Protein AF-0000000085280096 (afdb_homodimer)

Organism: Cherax quadricarinatus (NCBI:txid27406)

Nearest PDB structures (foldseek):
  4mnd-assembly1_A-2  TM=5.059E-01  e=1.266E-01  Archaeoglobus fulgidus
  4q7c-assembly1_A  TM=4.352E-01  e=1.714E+00  Archaeoglobus fulgidus DSM 4304
  4mnd-assembly1_A-2  TM=5.022E-01  e=2.198E-01  Archaeoglobus fulgidus

Solvent-accessible surface area (backbone atoms only — not comparable to full-atom values): 24871 Å² total; per-residue (Å²): 134,80,78,77,72,75,78,78,68,81,74,89,78,59,72,53,78,59,67,79,63,88,81,47,90,66,69,57,46,69,67,58,69,66,32,67,33,40,46,43,49,53,49,27,52,50,31,42,55,51,15,63,69,36,34,90,81,32,57,70,58,17,54,52,34,39,48,49,25,57,52,43,54,59,47,24,54,49,43,14,61,75,68,69,59,73,41,54,48,50,56,52,50,49,53,51,51,51,52,48,53,51,31,43,46,31,17,63,75,36,36,74,37,37,57,59,38,48,50,53,51,49,27,45,40,41,42,56,45,54,30,87,53,28,67,56,50,55,40,63,47,73,72,100,40,73,64,32,49,53,43,35,59,27,50,37,77,79,28,71,41,74,59,18,46,38,25,49,44,9,61,63,42,32,58,54,52,50,49,34,57,76,69,41,36,50,67,71,77,40,54,86,53,63,80,62,53,57,63,48,49,51,50,57,21,46,51,15,30,51,52,42,47,51,45,37,52,48,45,40,49,53,44,50,45,52,30,28,35,49,36,73,74,102,132,80,78,75,73,76,78,77,68,82,70,88,77,59,74,52,78,58,66,79,61,86,79,48,91,68,73,56,45,69,66,60,68,66,31,66,34,38,47,44,48,52,49,27,51,51,31,43,54,52,14,64,69,37,33,88,81,33,58,70,58,18,53,52,35,39,50,50,24,56,53,43,54,57,48,22,54,49,43,14,61,77,69,70,58,74,42,52,48,52,56,54,51,49,51,50,52,50,52,47,54,51,31,44,47,31,16,63,75,36,34,72,39,37,58,59,37,47,50,52,51,51,28,45,40,40,40,55,47,54,30,88,52,29,67,57,51,55,41,61,48,72,73,99,42,71,63,33,48,52,42,34,60,28,50,37,75,81,27,72,41,73,59,18,45,38,24,50,43,9,62,64,42,32,57,54,51,51,50,34,57,74,68,42,36,50,67,72,77,39,54,86,53,63,80,63,53,58,63,49,49,51,51,57,20,45,50,15,29,51,52,42,48,52,48,38,53,49,45,39,49,52,42,50,43,52,28,30,36,48,37,72,75,102

Foldseek 3Di:
DPPPPPDPDPDPPAPQPPDDPPPDPDDDDCVLCVQPLNVLLVVLVVLLVVLVVCCVPDVPVSLVSNVVSVVSLVVSVVSCVVVVSDDPVSVLSSLVSLLVSLLVLLVVLPVVSNVVSVLSVLLVVLQVNVPPCSLVCLLVPDDPDPLSVLSCVCCPPNNPDPLSVQLVCLSSVQSSLSSCVVVVVCVVPVVVDDPVCSVVSNVSSVVSPVSNSSSSVSSNVSSVVVVVVVVVVD/DPPPPPDPDPDPPAPQPPDDPPPDPDDDDCVLCVQPLNVLLVVLVVLLVVLVVCCVPDVPVSLVSNVVSVVSLVVSVVSCVVVVSDDPVSVLSSLVSLLVSLCVLLVVLPVVSNVVSVLSVLLVVLQVNVPPCSLVCLLVPDDPDPLSVLSCVCCPPNNPDPLSVLLVCLSSVQSSLSSCVVVVVCVVPVVVDDPVCSVVSNVSSVVSPVSNSSSSVSSNVSSVVVVVVVVVVD

Radius of gyration: 23.53 Å; Cα contacts (8 Å, |Δi|>4): 525; chains: 2; bounding box: 58×75×67 Å

Sequence (468 aa):
MASSEPRRRLDDNQPCVTSKRIGGENKPDYRVLLYIPNIIGYIRLLFLLVAFCILPTSPASFVVFYSISIMLDGVDGYAARKLHQCSLFGSWFDVVLDNLSRGLLWTLIHPMMYLVSAIEWTAFVCNHTLGTKWQD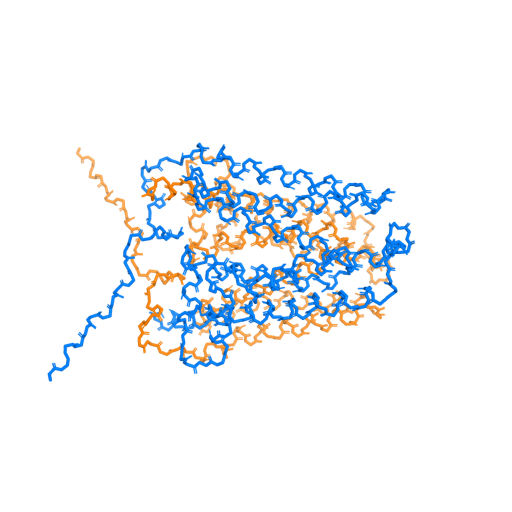SLAGHGEKGIMSSIVSCTLAKNFRNPWGVWVIAGLHGLPVWIIGYQYNLFGSHLWFLPKFVQPLGLVILGMGRLLCFLIEIWSIWIHISVLLVNTSMSMASSEPRRRLDDNQPCVTSKRIGGENKPDYRVLLYIPNIIGYIRLLFLLVAFCILPTSPASFVVFYSISIMLDGVDGYAARKLHQCSLFGSWFDVVLDNLSRGLLWTLIHPMMYLVSAIEWTAFVCNHTLGTKWQDSLAGHGEKGIMSSIVSCTLAKNFRNPWGVWVIAGLHGLPVWIIGYQYNLFGSHLWFLPKFVQPLGLVILGMGRLLCFLIEIWSIWIHISVLLVNTSMS

InterPro domains:
  IPR000462 CDP-alcohol phosphatidyltransferase [PF01066] (35-126)
  IPR043130 CDP-alcohol phosphatidyltransferase, transmembrane domain [G3DSA:1.20.120.1760] (32-233)
  IPR048254 CDP-alcohol phosphatidyltransferase, conserved site [PS00379] (76-98)

pLDDT: mean 84.22, std 18.83, range [25.36, 98.31]

Secondary structure (DSSP, 8-state):
-----------TTS--SSSS-SSSSPPP-GGGGGSHHHHHHHHHHHHHHHHHHHTTT-HHHHHHHHHHHHHHHHHHHHHHHHTT---HHHHHHHHHHHHHHHHHHHHHH-GGGHHHHHHHHHHHHHHHHHGGGHHHHHHHSSSS-HHHHHHHHHHGGGG-SHHHHHHHHHHHHHHHHHHHHHTTHHHHT-TTS-TTHHHHHHHHHHHHHHHHHHHHHHHHHHHHHHHHHHHHT-/-----------TTS--SSSS-SSSSPPP-GGGGGSHHHHHHHHHHHHHHHHHHHTTT-HHHHHHHHHHHHHHHHHHHHHHHHTT---HHHHHHHHHHHHHHHHHHHHHH-GGGHHHHHHHHHHHHHHHHHGGGHHHHHHHSSSS-HHHHHHHHHHGGGG-SHHHHHHHHHHHHHHHHHHHHHTTHHHHT-TTS-TTHHHHHHHHHHHHHHHHHHHHHHHHHHHHHHHHHHHHH-

Structure (mmCIF, N/CA/C/O backbone):
data_AF-0000000085280096-model_v1
#
loop_
_entity.id
_entity.type
_entity.pdbx_description
1 polymer 'CDP-diacylglycerol--inositol 3-phosphatidyltransferase'
#
loop_
_atom_site.group_PDB
_atom_site.id
_atom_site.type_symbol
_atom_site.label_atom_id
_atom_site.label_alt_id
_atom_site.label_comp_id
_atom_site.label_asym_id
_atom_site.label_entity_id
_atom_site.label_seq_id
_atom_site.pdbx_PDB_ins_code
_atom_site.Cartn_x
_atom_site.Cartn_y
_atom_site.Cartn_z
_atom_site.occupancy
_atom_site.B_iso_or_equiv
_atom_site.auth_seq_id
_atom_site.auth_comp_id
_atom_site.auth_asym_id
_atom_site.auth_atom_id
_atom_site.pdbx_PDB_model_num
ATOM 1 N N . MET A 1 1 ? -15.836 49.406 -8.859 1 25.36 1 MET A N 1
ATOM 2 C CA . MET A 1 1 ? -15.273 49.219 -7.527 1 25.36 1 MET A CA 1
ATOM 3 C C . MET A 1 1 ? -15.562 47.781 -7.039 1 25.36 1 MET A C 1
ATOM 5 O O . MET A 1 1 ? -16.562 47.562 -6.375 1 25.36 1 MET A O 1
ATOM 9 N N . ALA A 1 2 ? -15.398 46.781 -7.812 1 32.5 2 ALA A N 1
ATOM 10 C CA . ALA A 1 2 ? -15.805 45.375 -7.59 1 32.5 2 ALA A CA 1
ATOM 11 C C . ALA A 1 2 ? -15.125 44.812 -6.348 1 32.5 2 ALA A C 1
ATOM 13 O O . ALA A 1 2 ? -13.906 44.906 -6.203 1 32.5 2 ALA A O 1
ATOM 14 N N . SER A 1 3 ? -15.82 44.844 -5.152 1 28.45 3 SER A N 1
ATOM 15 C CA . SER A 1 3 ? -15.398 44.344 -3.848 1 28.45 3 SER A CA 1
ATOM 16 C C . SER A 1 3 ? -14.766 42.969 -3.961 1 28.45 3 SER A C 1
ATOM 18 O O . SER A 1 3 ? -15.367 42.031 -4.516 1 28.45 3 SER A O 1
ATOM 20 N N . SER A 1 4 ? -13.5 42.844 -4.168 1 29.75 4 SER A N 1
ATOM 21 C CA . SER A 1 4 ? -12.664 41.656 -4.168 1 29.75 4 SER A CA 1
ATOM 22 C C . SER A 1 4 ? -12.969 40.75 -2.973 1 29.75 4 SER A C 1
ATOM 24 O O . SER A 1 4 ? -12.75 41.156 -1.825 1 29.75 4 SER A O 1
ATOM 26 N N . GLU A 1 5 ? -14.117 40.031 -2.955 1 30.69 5 GLU A N 1
ATOM 27 C CA . GLU A 1 5 ? -14.484 39.125 -1.865 1 30.69 5 GLU A CA 1
ATOM 28 C C . GLU A 1 5 ? -13.273 38.344 -1.354 1 30.69 5 GLU A C 1
ATOM 30 O O . GLU A 1 5 ? -12.484 37.844 -2.145 1 30.69 5 GLU A O 1
ATOM 35 N N . PRO A 1 6 ? -12.82 38.562 -0.096 1 32.84 6 PRO A N 1
ATOM 36 C CA . PRO A 1 6 ? -11.664 37.906 0.534 1 32.84 6 PRO A CA 1
ATOM 37 C C . PRO A 1 6 ? -11.656 36.406 0.343 1 32.84 6 PRO A C 1
ATOM 39 O O . PRO A 1 6 ? -12.719 35.75 0.302 1 32.84 6 PRO A O 1
ATOM 42 N N . ARG A 1 7 ? -10.781 35.844 -0.407 1 33.81 7 ARG A N 1
ATOM 43 C CA . ARG A 1 7 ? -10.531 34.406 -0.562 1 33.81 7 ARG A CA 1
ATOM 44 C C . ARG A 1 7 ? -10.625 33.688 0.78 1 33.81 7 ARG A C 1
ATOM 46 O O . ARG A 1 7 ? -9.953 34.062 1.743 1 33.81 7 ARG A O 1
ATOM 53 N N . ARG A 1 8 ? -11.742 33.062 1.085 1 33.12 8 ARG A N 1
ATOM 54 C CA . ARG A 1 8 ? -12.016 32.281 2.273 1 33.12 8 ARG A CA 1
ATOM 55 C C . ARG A 1 8 ? -10.797 31.438 2.654 1 33.12 8 ARG A C 1
ATOM 57 O O . ARG A 1 8 ? -10.336 30.609 1.861 1 33.12 8 ARG A O 1
ATOM 64 N N . ARG A 1 9 ? -9.922 31.844 3.594 1 32.34 9 ARG A N 1
ATOM 65 C CA . ARG A 1 9 ? -8.93 31.047 4.32 1 32.34 9 ARG A CA 1
ATOM 66 C C . ARG A 1 9 ? -9.492 29.672 4.684 1 32.34 9 ARG A C 1
ATOM 68 O O . ARG A 1 9 ? -10.656 29.562 5.078 1 32.34 9 ARG A O 1
ATOM 75 N N . LEU A 1 10 ? -9.227 28.703 3.98 1 33.34 10 LEU A N 1
ATOM 76 C CA . LEU A 1 10 ? -9.523 27.359 4.457 1 33.34 10 LEU A CA 1
ATOM 77 C C . LEU A 1 10 ? -9.602 27.328 5.98 1 33.34 10 LEU A C 1
ATOM 79 O O . LEU A 1 10 ? -8.656 27.75 6.66 1 33.34 10 LEU A O 1
ATOM 83 N N . ASP A 1 11 ? -10.766 27.391 6.609 1 30.97 11 ASP A N 1
ATOM 84 C CA . ASP A 1 11 ? -11.188 27.469 8.008 1 30.97 11 ASP A CA 1
ATOM 85 C C . ASP A 1 11 ? -10.344 26.547 8.883 1 30.97 11 ASP A C 1
ATOM 87 O O . ASP A 1 11 ? -10.062 25.406 8.516 1 30.97 11 ASP A O 1
ATOM 91 N N . ASP A 1 12 ? -9.516 27 9.867 1 35.69 12 ASP A N 1
ATOM 92 C CA . ASP A 1 12 ? -8.75 26.562 11.031 1 35.69 12 ASP A CA 1
ATOM 93 C C . ASP A 1 12 ? -9.414 25.359 11.711 1 35.69 12 ASP A C 1
ATOM 95 O O . ASP A 1 12 ? -8.828 24.734 12.602 1 35.69 12 ASP A O 1
ATOM 99 N N . ASN A 1 13 ? -10.711 25.047 11.648 1 33.81 13 ASN A N 1
ATOM 100 C CA . ASN A 1 13 ? -11.414 24.125 12.539 1 33.81 13 ASN A CA 1
ATOM 101 C C . ASN A 1 13 ? -11.422 22.703 11.977 1 33.81 13 ASN A C 1
ATOM 103 O O . ASN A 1 13 ? -12.227 21.875 12.406 1 33.81 13 ASN A O 1
ATOM 107 N N . GLN A 1 14 ? -11.016 22.453 10.859 1 39.66 14 GLN A N 1
ATOM 108 C CA . GLN A 1 14 ? -11.172 21.078 10.391 1 39.66 14 GLN A CA 1
ATOM 109 C C . GLN A 1 14 ? -10.109 20.156 10.992 1 39.66 14 GLN A C 1
ATOM 111 O O . GLN A 1 14 ? -8.93 20.516 11.023 1 39.66 14 GLN A O 1
ATOM 116 N N . PRO A 1 15 ? -10.508 19.094 11.695 1 39.38 15 PRO A N 1
ATOM 117 C CA . PRO A 1 15 ? -9.516 18.25 12.359 1 39.38 15 PRO A CA 1
ATOM 118 C C . PRO A 1 15 ? -8.414 17.781 11.414 1 39.38 15 PRO A C 1
ATOM 120 O O . PRO A 1 15 ? -8.703 17.297 10.32 1 39.38 15 PRO A O 1
ATOM 123 N N . CYS A 1 16 ? -7.363 18.438 11.305 1 42.97 16 CYS A N 1
ATOM 124 C CA . CYS A 1 16 ? -6.168 18.062 10.562 1 42.97 16 CYS A CA 1
ATOM 125 C C . CYS A 1 16 ? -5.555 16.797 11.133 1 42.97 16 CYS A C 1
ATOM 127 O O . CYS A 1 16 ? -5.492 16.609 12.344 1 42.97 16 CYS A O 1
ATOM 129 N N . VAL A 1 17 ? -5.477 15.773 10.344 1 46.94 17 VAL A N 1
ATOM 130 C CA . VAL A 1 17 ? -4.844 14.531 10.758 1 46.94 17 VAL A CA 1
ATOM 131 C C . VAL A 1 17 ? -3.596 14.836 11.586 1 46.94 17 VAL A C 1
ATOM 133 O O . VAL A 1 17 ? -3.268 14.102 12.523 1 46.94 17 VAL A O 1
ATOM 136 N N . THR A 1 18 ? -2.637 15.758 11.078 1 46.5 18 THR A N 1
ATOM 137 C CA . THR A 1 18 ? -1.318 15.93 11.672 1 46.5 18 THR A CA 1
ATOM 138 C C . THR A 1 18 ? -1.382 16.906 12.844 1 46.5 18 THR A C 1
ATOM 140 O O . THR A 1 18 ? -0.478 16.953 13.68 1 46.5 18 THR A O 1
ATOM 143 N N . SER A 1 19 ? -1.821 18.172 12.625 1 42.44 19 SER A N 1
ATOM 144 C CA . SER A 1 19 ? -1.29 19.344 13.32 1 42.44 19 SER A CA 1
ATOM 145 C C . SER A 1 19 ? -1.42 19.188 14.828 1 42.44 19 SER A C 1
ATOM 147 O O . SER A 1 19 ? -0.526 19.578 15.578 1 42.44 19 SER A O 1
ATOM 149 N N . LYS A 1 20 ? -2.729 19.234 15.312 1 45.91 20 LYS A N 1
ATOM 150 C CA . LYS A 1 20 ? -2.682 19.969 16.578 1 45.91 20 LYS A CA 1
ATOM 151 C C . LYS A 1 20 ? -1.826 19.25 17.609 1 45.91 20 LYS A C 1
ATOM 153 O O . LYS A 1 20 ? -0.885 19.812 18.156 1 45.91 20 LYS A O 1
ATOM 158 N N . ARG A 1 21 ? -2.43 18.578 18.891 1 41.91 21 ARG A N 1
ATOM 159 C CA . ARG A 1 21 ? -1.978 18.406 20.266 1 41.91 21 ARG A CA 1
ATOM 160 C C . ARG A 1 21 ? -1.374 17.016 20.453 1 41.91 21 ARG A C 1
ATOM 162 O O . ARG A 1 21 ? -2.072 16.078 20.859 1 41.91 21 ARG A O 1
ATOM 169 N N . ILE A 1 22 ? -0.538 16.453 19.484 1 44.53 22 ILE A N 1
ATOM 170 C CA . ILE A 1 22 ? 0.076 15.211 19.922 1 44.53 22 ILE A CA 1
ATOM 171 C C . ILE A 1 22 ? 0.291 15.25 21.438 1 44.53 22 ILE A C 1
ATOM 173 O O . ILE A 1 22 ? 0.301 14.211 22.094 1 44.53 22 ILE A O 1
ATOM 177 N N . GLY A 1 23 ? 0.971 16.25 21.875 1 39.88 23 GLY A N 1
ATOM 178 C CA . GLY A 1 23 ? 1.351 16.438 23.266 1 39.88 23 GLY A CA 1
ATOM 179 C C . GLY A 1 23 ? 0.169 16.703 24.188 1 39.88 23 GLY A C 1
ATOM 180 O O . GLY A 1 23 ? 0.337 16.891 25.391 1 39.88 23 GLY A O 1
ATOM 181 N N . GLY A 1 24 ? -0.857 17.375 23.625 1 42.97 24 GLY A N 1
ATOM 182 C CA . GLY A 1 24 ? -1.725 17.859 24.688 1 42.97 24 GLY A CA 1
ATOM 183 C C . GLY A 1 24 ? -2.465 16.75 25.406 1 42.97 24 GLY A C 1
ATOM 184 O O . GLY A 1 24 ? -2.469 15.609 24.953 1 42.97 24 GLY A O 1
ATOM 185 N N . GLU A 1 25 ? -2.852 16.953 26.641 1 55.41 25 GLU A N 1
ATOM 186 C CA . GLU A 1 25 ? -3.453 16.312 27.797 1 55.41 25 GLU A CA 1
ATOM 187 C C . GLU A 1 25 ? -4.699 15.523 27.406 1 55.41 25 GLU A C 1
ATOM 189 O O . GLU A 1 25 ? -5.398 14.992 28.266 1 55.41 25 GLU A O 1
ATOM 194 N N . ASN A 1 26 ? -5.098 15.422 25.969 1 68.5 26 ASN A N 1
ATOM 195 C CA . ASN A 1 26 ? -6.387 14.742 25.906 1 68.5 26 ASN A CA 1
ATOM 196 C C . ASN A 1 26 ? -6.223 13.25 25.656 1 68.5 26 ASN A C 1
ATOM 198 O O . ASN A 1 26 ? -5.414 12.836 24.828 1 68.5 26 ASN A O 1
ATOM 202 N N . LYS A 1 27 ? -6.703 12.383 26.438 1 82.88 27 LYS A N 1
ATOM 203 C CA . LYS A 1 27 ? -6.703 10.922 26.375 1 82.88 27 LYS A CA 1
ATOM 204 C C . LYS A 1 27 ? -7.512 10.422 25.172 1 82.88 27 LYS A C 1
ATOM 206 O O . LYS A 1 27 ? -8.555 10.992 24.844 1 82.88 27 LYS A O 1
ATOM 211 N N . PRO A 1 28 ? -6.945 9.469 24.484 1 88.5 28 PRO A N 1
ATOM 212 C CA . PRO A 1 28 ? -7.691 8.883 23.375 1 88.5 28 PRO A CA 1
ATOM 213 C C . PRO A 1 28 ? -9.062 8.344 23.797 1 88.5 28 PRO A C 1
ATOM 215 O O . PRO A 1 28 ? -9.188 7.766 24.875 1 88.5 28 PRO A O 1
ATOM 218 N N . ASP A 1 29 ? -10.039 8.672 23.031 1 91.38 29 ASP A N 1
ATOM 219 C CA . ASP A 1 29 ? -11.375 8.133 23.266 1 91.38 29 ASP A CA 1
ATOM 220 C C . ASP A 1 29 ? -11.516 6.73 22.672 1 91.38 29 ASP A C 1
ATOM 222 O O . ASP A 1 29 ? -11.938 6.57 21.531 1 91.38 29 ASP A O 1
ATOM 226 N N . TYR A 1 30 ? -11.297 5.746 23.484 1 92.12 30 TYR A N 1
ATOM 227 C CA . TYR A 1 30 ? -11.273 4.359 23.031 1 92.12 30 TYR A CA 1
ATOM 228 C C . TYR A 1 30 ? -12.688 3.873 22.703 1 92.12 30 TYR A C 1
ATOM 230 O O . TYR A 1 30 ? -12.859 2.834 22.062 1 92.12 30 TYR A O 1
ATOM 238 N N . ARG A 1 31 ? -13.734 4.648 23.109 1 93.31 31 ARG A N 1
ATOM 239 C CA . ARG A 1 31 ? -15.109 4.297 22.781 1 93.31 31 ARG A CA 1
ATOM 240 C C . ARG A 1 31 ? -15.344 4.328 21.266 1 93.31 31 ARG A C 1
ATOM 242 O O . ARG A 1 31 ? -16.219 3.631 20.766 1 93.31 31 ARG A O 1
ATOM 249 N N . VAL A 1 32 ? -14.523 5.039 20.547 1 94.38 32 VAL A N 1
ATOM 250 C CA . VAL A 1 32 ? -14.648 5.176 19.094 1 94.38 32 VAL A CA 1
ATOM 251 C C . VAL A 1 32 ? -14.383 3.832 18.422 1 94.38 32 VAL A C 1
ATOM 253 O O . VAL A 1 32 ? -14.984 3.52 17.391 1 94.38 32 VAL A O 1
ATOM 256 N N . LEU A 1 33 ? -13.5 3.027 19.047 1 95.44 33 LEU A N 1
ATOM 257 C CA . LEU A 1 33 ? -13.141 1.734 18.469 1 95.44 33 LEU A CA 1
ATOM 258 C C . LEU A 1 33 ? -14.336 0.787 18.484 1 95.44 33 LEU A C 1
ATOM 260 O O . LEU A 1 33 ? -14.367 -0.193 17.734 1 95.44 33 LEU A O 1
ATOM 264 N N . LEU A 1 34 ? -15.336 1.199 19.328 1 95.88 34 LEU A N 1
ATOM 265 C CA . LEU A 1 34 ? -16.484 0.316 19.484 1 95.88 34 LEU A CA 1
ATOM 266 C C . LEU A 1 34 ? -17.719 0.919 18.812 1 95.88 34 LEU A C 1
ATOM 268 O O . LEU A 1 34 ? -18.828 0.412 18.984 1 95.88 34 LEU A O 1
ATOM 272 N N . TYR A 1 35 ? -17.5 1.979 18.062 1 95.5 35 TYR A N 1
ATOM 273 C CA . TYR A 1 35 ? -18.594 2.498 17.25 1 95.5 35 TYR A CA 1
ATOM 274 C C . TYR A 1 35 ? -19.156 1.417 16.328 1 95.5 35 TYR A C 1
ATOM 276 O O . TYR A 1 35 ? -18.422 0.547 15.867 1 95.5 35 TYR A O 1
ATOM 284 N N . ILE A 1 36 ? -20.406 1.503 16.078 1 96.06 36 ILE A N 1
ATOM 285 C CA . ILE A 1 36 ? -21.094 0.503 15.266 1 96.06 36 ILE A CA 1
ATOM 286 C C . ILE A 1 36 ? -20.422 0.383 13.898 1 96.06 36 ILE A C 1
ATOM 288 O O . ILE A 1 36 ? -20.125 -0.723 13.445 1 96.06 36 ILE A O 1
ATOM 292 N N . PRO A 1 37 ? -20.172 1.46 13.219 1 96.31 37 PRO A N 1
ATOM 293 C CA . PRO A 1 37 ? -19.5 1.336 11.922 1 96.31 37 PRO A CA 1
ATOM 294 C C . PRO A 1 37 ? -18.156 0.609 12.023 1 96.31 37 PRO A C 1
ATOM 296 O O . PRO A 1 37 ? -17.781 -0.136 11.117 1 96.31 37 PRO A O 1
ATOM 299 N N . ASN A 1 38 ? -17.422 0.812 13.102 1 97.38 38 ASN A N 1
ATOM 300 C CA . ASN A 1 38 ? -16.125 0.138 13.281 1 97.38 38 ASN A CA 1
ATOM 301 C C . ASN A 1 38 ? -16.312 -1.354 13.539 1 97.38 38 ASN A C 1
ATOM 303 O O . ASN A 1 38 ? -15.516 -2.172 13.078 1 97.38 38 ASN A O 1
ATOM 307 N N . ILE A 1 39 ? -17.328 -1.665 14.273 1 97.56 39 ILE A N 1
ATOM 308 C CA . ILE A 1 39 ? -17.641 -3.07 14.5 1 97.56 39 ILE A CA 1
ATOM 309 C C . ILE A 1 39 ? -17.969 -3.748 13.172 1 97.56 39 ILE A C 1
ATOM 311 O O . ILE A 1 39 ? -17.531 -4.875 12.922 1 97.56 39 ILE A O 1
ATOM 315 N N . ILE A 1 40 ? -18.703 -3.086 12.344 1 97.75 40 ILE A N 1
ATOM 316 C CA . ILE A 1 40 ? -18.984 -3.615 11.016 1 97.75 40 ILE A CA 1
ATOM 317 C C . ILE A 1 40 ? -17.688 -3.818 10.242 1 97.75 40 ILE A C 1
ATOM 319 O O . ILE A 1 40 ? -17.531 -4.812 9.523 1 97.75 40 ILE A O 1
ATOM 323 N N . GLY A 1 41 ? -16.75 -2.918 10.438 1 97.44 41 GLY A N 1
ATOM 324 C CA . GLY A 1 41 ? -15.43 -3.078 9.828 1 97.44 41 GLY A CA 1
ATOM 325 C C . GLY A 1 41 ? -14.711 -4.328 10.289 1 97.44 41 GLY A C 1
ATOM 326 O O . GLY A 1 41 ? -14.094 -5.031 9.484 1 97.44 41 GLY A O 1
ATOM 327 N N . TYR A 1 42 ? -14.836 -4.562 11.602 1 97.94 42 TYR A N 1
ATOM 328 C CA . TYR A 1 42 ? -14.219 -5.773 12.133 1 97.94 42 TYR A CA 1
ATOM 329 C C . TYR A 1 42 ? -14.875 -7.02 11.547 1 97.94 42 TYR A C 1
ATOM 331 O O . TYR A 1 42 ? -14.188 -8.008 11.258 1 97.94 42 TYR A O 1
ATOM 339 N N . ILE A 1 43 ? -16.109 -6.965 11.344 1 97.88 43 ILE A N 1
ATOM 340 C CA . ILE A 1 43 ? -16.828 -8.078 10.758 1 97.88 43 ILE A CA 1
ATOM 341 C C . ILE A 1 43 ? -16.406 -8.266 9.305 1 97.88 43 ILE A C 1
ATOM 343 O O . ILE A 1 43 ? -16.25 -9.398 8.836 1 97.88 43 ILE A O 1
ATOM 347 N N . ARG A 1 44 ? -16.203 -7.141 8.602 1 97.75 44 ARG A N 1
ATOM 348 C CA . ARG A 1 44 ? -15.703 -7.203 7.234 1 97.75 44 ARG A CA 1
ATOM 349 C C . ARG A 1 44 ? -14.375 -7.945 7.18 1 97.75 44 ARG A C 1
ATOM 351 O O . ARG A 1 44 ? -14.156 -8.773 6.293 1 97.75 44 ARG A O 1
ATOM 358 N N . LEU A 1 45 ? -13.539 -7.641 8.102 1 97.06 45 LEU A N 1
ATOM 359 C CA . LEU A 1 45 ? -12.234 -8.289 8.164 1 97.06 45 LEU A CA 1
ATOM 360 C C . LEU A 1 45 ? -12.391 -9.789 8.398 1 97.06 45 LEU A C 1
ATOM 362 O O . LEU A 1 45 ? -11.672 -10.594 7.801 1 97.06 45 LEU A O 1
ATOM 366 N N . LEU A 1 46 ? -13.305 -10.156 9.25 1 97.31 46 LEU A N 1
ATOM 367 C CA . LEU A 1 46 ? -13.562 -11.562 9.531 1 97.31 46 LEU A CA 1
ATOM 368 C C . LEU A 1 46 ? -14.039 -12.289 8.273 1 97.31 46 LEU A C 1
ATOM 370 O O . LEU A 1 46 ? -13.57 -13.383 7.969 1 97.31 46 LEU A O 1
ATOM 374 N N . PHE A 1 47 ? -14.953 -11.672 7.566 1 97.38 47 PHE A N 1
ATOM 375 C CA . PHE A 1 47 ? -15.445 -12.266 6.332 1 97.38 47 PHE A CA 1
ATOM 376 C C . PHE A 1 47 ? -14.328 -12.414 5.312 1 97.38 47 PHE A C 1
ATOM 378 O O . PHE A 1 47 ? -14.281 -13.398 4.57 1 97.38 47 PHE A O 1
ATOM 385 N N . LEU A 1 48 ? -13.492 -11.43 5.266 1 96.06 48 LEU A N 1
ATOM 386 C CA . LEU A 1 48 ? -12.344 -11.484 4.367 1 96.06 48 LEU A CA 1
ATOM 387 C C . LEU A 1 48 ? -11.445 -12.672 4.699 1 96.06 48 LEU A C 1
ATOM 389 O O . LEU A 1 48 ? -11.055 -13.422 3.807 1 96.06 48 LEU A O 1
ATOM 393 N N . LEU A 1 49 ? -11.133 -12.844 5.996 1 95.44 49 LEU A N 1
ATOM 394 C CA . LEU A 1 49 ? -10.297 -13.953 6.441 1 95.44 49 LEU A CA 1
ATOM 395 C C . LEU A 1 49 ? -10.93 -15.289 6.09 1 95.44 49 LEU A C 1
ATOM 397 O O . LEU A 1 49 ? -10.266 -16.188 5.562 1 95.44 49 LEU A O 1
ATOM 401 N N . VAL A 1 50 ? -12.195 -15.414 6.312 1 96.25 50 VAL A N 1
ATOM 402 C CA . VAL A 1 50 ? -12.922 -16.641 6.008 1 96.25 50 VAL A CA 1
ATOM 403 C C . VAL A 1 50 ? -12.898 -16.906 4.504 1 96.25 50 VAL A C 1
ATOM 405 O O . VAL A 1 50 ? -12.664 -18.031 4.07 1 96.25 50 VAL A O 1
ATOM 408 N N . ALA A 1 51 ? -13.156 -15.859 3.746 1 96.38 51 ALA A N 1
ATOM 409 C CA . ALA A 1 51 ? -13.172 -15.992 2.293 1 96.38 51 ALA A CA 1
ATOM 410 C C . ALA A 1 51 ? -11.859 -16.578 1.783 1 96.38 51 ALA A C 1
ATOM 412 O O . ALA A 1 51 ? -11.859 -17.578 1.044 1 96.38 51 ALA A O 1
ATOM 413 N N . PHE A 1 52 ? -10.789 -16.125 2.207 1 94.56 52 PHE A N 1
ATOM 414 C CA . PHE A 1 52 ? -9.492 -16.562 1.687 1 94.56 52 PHE A CA 1
ATOM 415 C C . PHE A 1 52 ? -9.125 -17.938 2.217 1 94.56 52 PHE A C 1
ATOM 417 O O . PHE A 1 52 ? -8.43 -18.703 1.545 1 94.56 52 PHE A O 1
ATOM 424 N N . CYS A 1 53 ? -9.602 -18.312 3.422 1 94 53 CYS A N 1
ATOM 425 C CA . CYS A 1 53 ? -9.375 -19.656 3.961 1 94 53 CYS A CA 1
ATOM 426 C C . CYS A 1 53 ? -10.148 -20.703 3.17 1 94 53 CYS A C 1
ATOM 428 O O . CYS A 1 53 ? -9.688 -21.828 3.016 1 94 53 CYS A O 1
ATOM 430 N N . ILE A 1 54 ? -11.258 -20.359 2.627 1 95.25 54 ILE A N 1
ATOM 431 C CA . ILE A 1 54 ? -12.148 -21.312 1.989 1 95.25 54 ILE A CA 1
ATOM 432 C C . ILE A 1 54 ? -11.852 -21.391 0.494 1 95.25 54 ILE A C 1
ATOM 434 O O . ILE A 1 54 ? -12.281 -22.312 -0.19 1 95.25 54 ILE A O 1
ATOM 438 N N . LEU A 1 55 ? -11.102 -20.484 -0.002 1 91.94 55 LEU A N 1
ATOM 439 C CA . LEU A 1 55 ? -10.844 -20.344 -1.431 1 91.94 55 LEU A CA 1
ATOM 440 C C . LEU A 1 55 ? -10.344 -21.672 -2.02 1 91.94 55 LEU A C 1
ATOM 442 O O . LEU A 1 55 ? -10.867 -22.125 -3.037 1 91.94 55 LEU A O 1
ATOM 446 N N . PRO A 1 56 ? -9.336 -22.391 -1.334 1 90.69 56 PRO A N 1
ATOM 447 C CA . PRO A 1 56 ? -8.836 -23.625 -1.92 1 90.69 56 PRO A CA 1
ATOM 448 C C . PRO A 1 56 ? -9.906 -24.703 -2.029 1 90.69 56 PRO A C 1
ATOM 450 O O . PRO A 1 56 ? -9.836 -25.578 -2.908 1 90.69 56 PRO A O 1
ATOM 453 N N . THR A 1 57 ? -10.953 -24.656 -1.254 1 93.38 57 THR A N 1
ATOM 454 C CA . THR A 1 57 ? -11.969 -25.703 -1.22 1 93.38 57 THR A CA 1
ATOM 455 C C . THR A 1 57 ? -13.164 -25.328 -2.09 1 93.38 57 THR A C 1
ATOM 457 O O . THR A 1 57 ? -13.727 -26.188 -2.781 1 93.38 57 THR A O 1
ATOM 460 N N . SER A 1 58 ? -13.5 -24.078 -2.043 1 95.12 58 SER A N 1
ATOM 461 C CA . SER A 1 58 ? -14.695 -23.656 -2.762 1 95.12 58 SER A CA 1
ATOM 462 C C . SER A 1 58 ? -14.57 -22.219 -3.25 1 95.12 58 SER A C 1
ATOM 464 O O . SER A 1 58 ? -14.977 -21.281 -2.559 1 95.12 58 SER A O 1
ATOM 466 N N . PRO A 1 59 ? -14.203 -22.094 -4.492 1 93.88 59 PRO A N 1
ATOM 467 C CA . PRO A 1 59 ? -14.094 -20.734 -5.051 1 93.88 59 PRO A CA 1
ATOM 468 C C . PRO A 1 59 ? -15.43 -20 -5.062 1 93.88 59 PRO A C 1
ATOM 470 O O . PRO A 1 59 ? -15.469 -18.766 -4.906 1 93.88 59 PRO A O 1
ATOM 473 N N . ALA A 1 60 ? -16.516 -20.719 -5.262 1 94.19 60 ALA A N 1
ATOM 474 C CA . ALA A 1 60 ? -17.844 -20.094 -5.254 1 94.19 60 ALA A CA 1
ATOM 475 C C . ALA A 1 60 ? -18.156 -19.484 -3.891 1 94.19 60 ALA A C 1
ATOM 477 O O . ALA A 1 60 ? -18.641 -18.359 -3.807 1 94.19 60 ALA A O 1
ATOM 478 N N . SER A 1 61 ? -17.891 -20.234 -2.861 1 95.5 61 SER A N 1
ATOM 479 C CA . SER A 1 61 ? -18.094 -19.734 -1.511 1 95.5 61 SER A CA 1
ATOM 480 C C . SER A 1 61 ? -17.203 -18.531 -1.218 1 95.5 61 SER A C 1
ATOM 482 O O . SER A 1 61 ? -17.594 -17.609 -0.5 1 95.5 61 SER A O 1
ATOM 484 N N . PHE A 1 62 ? -15.969 -18.531 -1.752 1 96.56 62 PHE A N 1
ATOM 485 C CA . PHE A 1 62 ? -15.055 -17.406 -1.618 1 96.56 62 PHE A CA 1
ATOM 486 C C . PHE A 1 62 ? -15.695 -16.125 -2.135 1 96.56 62 PHE A C 1
ATOM 488 O O . PHE A 1 62 ? -15.688 -15.094 -1.452 1 96.56 62 PHE A O 1
ATOM 495 N N . VAL A 1 63 ? -16.266 -16.219 -3.334 1 95 63 VAL A N 1
ATOM 496 C CA . VAL A 1 63 ? -16.844 -15.039 -3.963 1 95 63 VAL A CA 1
ATOM 497 C C . VAL A 1 63 ? -18.016 -14.516 -3.113 1 95 63 VAL A C 1
ATOM 499 O O . VAL A 1 63 ? -18.188 -13.305 -2.965 1 95 63 VAL A O 1
ATOM 502 N N . VAL A 1 64 ? -18.75 -15.391 -2.539 1 95.06 64 VAL A N 1
ATOM 503 C CA . VAL A 1 64 ? -19.891 -15.016 -1.719 1 95.06 64 VAL A CA 1
ATOM 504 C C . VAL A 1 64 ? -19.422 -14.273 -0.472 1 95.06 64 VAL A C 1
ATOM 506 O O . VAL A 1 64 ? -19.859 -13.156 -0.201 1 95.06 64 VAL A O 1
ATOM 509 N N . PHE A 1 65 ? -18.5 -14.875 0.272 1 96.62 65 PHE A N 1
ATOM 510 C CA . PHE A 1 65 ? -18.016 -14.266 1.503 1 96.62 65 PHE A CA 1
ATOM 511 C C . PHE A 1 65 ? -17.297 -12.945 1.208 1 96.62 65 PHE A C 1
ATOM 513 O O . PHE A 1 65 ? -17.453 -11.977 1.946 1 96.62 65 PHE A O 1
ATOM 520 N N . TYR A 1 66 ? -16.516 -12.93 0.164 1 96.88 66 TYR A N 1
ATOM 521 C CA . TYR A 1 66 ? -15.812 -11.703 -0.218 1 96.88 66 TYR A CA 1
ATOM 522 C C . TYR A 1 66 ? -16.797 -10.609 -0.59 1 96.88 66 TYR A C 1
ATOM 524 O O . TYR A 1 66 ? -16.625 -9.453 -0.199 1 96.88 66 TYR A O 1
ATOM 532 N N . SER A 1 67 ? -17.844 -10.977 -1.337 1 94.88 67 SER A N 1
ATOM 533 C CA . SER A 1 67 ? -18.844 -10 -1.754 1 94.88 67 SER A CA 1
ATOM 534 C C . SER A 1 67 ? -19.594 -9.43 -0.555 1 94.88 67 SER A C 1
ATOM 536 O O . SER A 1 67 ? -19.922 -8.242 -0.521 1 94.88 67 SER A O 1
ATOM 538 N N . ILE A 1 68 ? -19.875 -10.25 0.37 1 96.19 68 ILE A N 1
ATOM 539 C CA . ILE A 1 68 ? -20.516 -9.781 1.593 1 96.19 68 ILE A CA 1
ATOM 540 C C . ILE A 1 68 ? -19.625 -8.758 2.287 1 96.19 68 ILE A C 1
ATOM 542 O O . ILE A 1 68 ? -20.094 -7.715 2.746 1 96.19 68 ILE A O 1
ATOM 546 N N . SER A 1 69 ? -18.359 -9.094 2.363 1 96.06 69 SER A N 1
ATOM 547 C CA . SER A 1 69 ? -17.406 -8.18 2.99 1 96.06 69 SER A CA 1
ATOM 548 C C . SER A 1 69 ? -17.422 -6.812 2.318 1 96.06 69 SER A C 1
ATOM 550 O O . SER A 1 69 ? -17.422 -5.781 2.994 1 96.06 69 SER A O 1
ATOM 552 N N . ILE A 1 70 ? -17.516 -6.766 1.021 1 93.38 70 ILE A N 1
ATOM 553 C CA . ILE A 1 70 ? -17.484 -5.516 0.268 1 93.38 70 ILE A CA 1
ATOM 554 C C . ILE A 1 70 ? -18.797 -4.754 0.487 1 93.38 70 ILE A C 1
ATOM 556 O O . ILE A 1 70 ? -18.797 -3.527 0.593 1 93.38 70 ILE A O 1
ATOM 560 N N . MET A 1 71 ? -19.844 -5.473 0.49 1 93.69 71 MET A N 1
ATOM 561 C CA . MET A 1 71 ? -21.141 -4.848 0.68 1 93.69 71 MET A CA 1
ATOM 562 C C . MET A 1 71 ? -21.25 -4.199 2.057 1 93.69 71 MET A C 1
ATOM 564 O O . MET A 1 71 ? -21.875 -3.152 2.209 1 93.69 71 MET A O 1
ATOM 568 N N . LEU A 1 72 ? -20.641 -4.824 2.996 1 95.75 72 LEU A N 1
ATOM 569 C CA . LEU A 1 72 ? -20.656 -4.297 4.355 1 95.75 72 LEU A CA 1
ATOM 570 C C . LEU A 1 72 ? -19.953 -2.953 4.426 1 95.75 72 LEU A C 1
ATOM 572 O O . LEU A 1 72 ? -20.125 -2.197 5.383 1 95.75 72 LEU A O 1
ATOM 576 N N . ASP A 1 73 ? -19.094 -2.697 3.459 1 93.44 73 ASP A N 1
ATOM 577 C CA . ASP A 1 73 ? -18.453 -1.389 3.359 1 93.44 73 ASP A CA 1
ATOM 578 C C . ASP A 1 73 ? -19.484 -0.281 3.207 1 93.44 73 ASP A C 1
ATOM 580 O O . ASP A 1 73 ? -19.406 0.756 3.867 1 93.44 73 ASP A O 1
ATOM 584 N N . GLY A 1 74 ? -20.484 -0.512 2.348 1 90.81 74 GLY A N 1
ATOM 585 C CA . GLY A 1 74 ? -21.562 0.442 2.191 1 90.81 74 GLY A CA 1
ATOM 586 C C . GLY A 1 74 ? -22.422 0.576 3.434 1 90.81 74 GLY A C 1
ATOM 587 O O . GLY A 1 74 ? -22.859 1.676 3.773 1 90.81 74 GLY A O 1
ATOM 588 N N . VAL A 1 75 ? -22.531 -0.464 4.133 1 94.25 75 VAL A N 1
ATOM 589 C CA . VAL A 1 75 ? -23.375 -0.49 5.324 1 94.25 75 VAL A CA 1
ATOM 590 C C . VAL A 1 75 ? -22.703 0.299 6.445 1 94.25 75 VAL A C 1
ATOM 592 O O . VAL A 1 75 ? -23.359 1.055 7.164 1 94.25 75 VAL A O 1
ATOM 595 N N . ASP A 1 76 ? -21.438 0.092 6.59 1 94.38 76 ASP A N 1
ATOM 596 C CA . ASP A 1 76 ? -20.766 0.798 7.676 1 94.38 76 ASP A CA 1
ATOM 597 C C . ASP A 1 76 ? -20.75 2.305 7.434 1 94.38 76 ASP A C 1
ATOM 599 O O . ASP A 1 76 ? -20.859 3.092 8.375 1 94.38 76 ASP A O 1
ATOM 603 N N . GLY A 1 77 ? -20.609 2.691 6.172 1 91.25 77 GLY A N 1
ATOM 604 C CA . GLY A 1 77 ? -20.75 4.105 5.859 1 91.25 77 GLY A CA 1
ATOM 605 C C . GLY A 1 77 ? -22.125 4.66 6.18 1 91.25 77 GLY A C 1
ATOM 606 O O . GLY A 1 77 ? -22.25 5.75 6.742 1 91.25 77 GLY A O 1
ATOM 607 N N . TYR A 1 78 ? -23.062 3.898 5.805 1 92.5 78 TYR A N 1
ATOM 608 C CA . TYR A 1 78 ? -24.438 4.293 6.09 1 92.5 78 TYR A CA 1
ATOM 609 C C . TYR A 1 78 ? -24.688 4.398 7.594 1 92.5 78 TYR A C 1
ATOM 611 O O . TYR A 1 78 ? -25.281 5.367 8.07 1 92.5 78 TYR A O 1
ATOM 619 N N . ALA A 1 79 ? -24.219 3.43 8.305 1 94.69 79 ALA A N 1
ATOM 620 C CA . ALA A 1 79 ? -24.375 3.404 9.75 1 94.69 79 ALA A CA 1
ATOM 621 C C . ALA A 1 79 ? -23.656 4.586 10.398 1 94.69 79 ALA A C 1
ATOM 623 O O . ALA A 1 79 ? -24.156 5.184 11.352 1 94.69 79 ALA A O 1
ATOM 624 N N . ALA A 1 80 ? -22.5 4.93 9.93 1 93.12 80 ALA A N 1
ATOM 625 C CA . ALA A 1 80 ? -21.734 6.051 10.477 1 93.12 80 ALA A CA 1
ATOM 626 C C . ALA A 1 80 ? -22.516 7.352 10.367 1 93.12 80 ALA A C 1
ATOM 628 O O . ALA A 1 80 ? -22.578 8.133 11.32 1 93.12 80 ALA A O 1
ATOM 629 N N . ARG A 1 81 ? -23.172 7.531 9.289 1 91.38 81 ARG A N 1
ATOM 630 C CA . ARG A 1 81 ? -23.922 8.758 9.039 1 91.38 81 ARG A CA 1
ATOM 631 C C . ARG A 1 81 ? -25.234 8.758 9.82 1 91.38 81 ARG A C 1
ATOM 633 O O . ARG A 1 81 ? -25.594 9.75 10.453 1 91.38 81 ARG A O 1
ATOM 640 N N . LYS A 1 82 ? -25.922 7.723 9.812 1 94.75 82 LYS A N 1
ATOM 641 C CA . LYS A 1 82 ? -27.219 7.621 10.461 1 94.75 82 LYS A CA 1
ATOM 642 C C . LYS A 1 82 ? -27.094 7.762 11.977 1 94.75 82 LYS A C 1
ATOM 644 O O . LYS A 1 82 ? -27.953 8.375 12.617 1 94.75 82 LYS A O 1
ATOM 649 N N . LEU A 1 83 ? -26.031 7.184 12.508 1 95.69 83 LEU A N 1
ATOM 650 C CA . LEU A 1 83 ? -25.875 7.164 13.961 1 95.69 83 LEU A CA 1
ATOM 651 C C . LEU A 1 83 ? -24.984 8.312 14.422 1 95.69 83 LEU A C 1
ATOM 653 O O . LEU A 1 83 ? -24.625 8.383 15.594 1 95.69 83 LEU A O 1
ATOM 657 N N . HIS A 1 84 ? -24.516 9.164 13.477 1 93.38 84 HIS A N 1
ATOM 658 C CA . HIS A 1 84 ? -23.641 10.281 13.766 1 93.38 84 HIS A CA 1
ATOM 659 C C . HIS A 1 84 ? -22.359 9.812 14.445 1 93.38 84 HIS A C 1
ATOM 661 O O . HIS A 1 84 ? -21.938 10.391 15.453 1 93.38 84 HIS A O 1
ATOM 667 N N . GLN A 1 85 ? -21.891 8.75 14 1 93.94 85 GLN A N 1
ATOM 668 C CA . GLN A 1 85 ? -20.656 8.156 14.523 1 93.94 85 GLN A CA 1
ATOM 669 C C . GLN A 1 85 ? -19.531 8.234 13.508 1 93.94 85 GLN A C 1
ATOM 671 O O . GLN A 1 85 ? -18.781 7.273 13.32 1 93.94 85 GLN A O 1
ATOM 676 N N . CYS A 1 86 ? -19.469 9.32 12.805 1 89.88 86 CYS A N 1
ATOM 677 C CA . CYS A 1 86 ? -18.359 9.547 11.898 1 89.88 86 CYS A CA 1
ATOM 678 C C . CYS A 1 86 ? -17.078 9.883 12.664 1 89.88 86 CYS A C 1
ATOM 680 O O . CYS A 1 86 ? -17.109 10.672 13.609 1 89.88 86 CYS A O 1
ATOM 682 N N . SER A 1 87 ? -15.984 9.18 12.336 1 90.19 87 SER A N 1
ATOM 683 C CA . SER A 1 87 ? -14.719 9.391 13.031 1 90.19 87 SER A CA 1
ATOM 684 C C . SER A 1 87 ? -13.539 9.32 12.062 1 90.19 87 SER A C 1
ATOM 686 O O . SER A 1 87 ? -13.656 8.75 10.977 1 90.19 87 SER A O 1
ATOM 688 N N . LEU A 1 88 ? -12.469 9.883 12.484 1 90.12 88 LEU A N 1
ATOM 689 C CA . LEU A 1 88 ? -11.242 9.828 11.695 1 90.12 88 LEU A CA 1
ATOM 690 C C . LEU A 1 88 ? -10.688 8.414 11.648 1 90.12 88 LEU A C 1
ATOM 692 O O . LEU A 1 88 ? -10.203 7.965 10.602 1 90.12 88 LEU A O 1
ATOM 696 N N . PHE A 1 89 ? -10.773 7.746 12.758 1 93.44 89 PHE A N 1
ATOM 697 C CA . PHE A 1 89 ? -10.312 6.363 12.789 1 93.44 89 PHE A CA 1
ATOM 698 C C . PHE A 1 89 ? -11.094 5.508 11.805 1 93.44 89 PHE A C 1
ATOM 700 O O . PHE A 1 89 ? -10.508 4.73 11.047 1 93.44 89 PHE A O 1
ATOM 707 N N . GLY A 1 90 ? -12.367 5.641 11.859 1 93.75 90 GLY A N 1
ATOM 708 C CA . GLY A 1 90 ? -13.211 4.844 10.992 1 93.75 90 GLY A CA 1
ATOM 709 C C . GLY A 1 90 ? -12.914 5.051 9.516 1 93.75 90 GLY A C 1
ATOM 710 O O . GLY A 1 90 ? -12.891 4.094 8.742 1 93.75 90 GLY A O 1
ATOM 711 N N . SER A 1 91 ? -12.727 6.289 9.117 1 92 91 SER A N 1
ATOM 712 C CA . SER A 1 91 ? -12.414 6.602 7.727 1 92 91 SER A CA 1
ATOM 713 C C . SER A 1 91 ? -11.078 6.004 7.312 1 92 91 SER A C 1
ATOM 715 O O . SER A 1 91 ? -10.953 5.438 6.223 1 92 91 SER A O 1
ATOM 717 N N . TRP A 1 92 ? -10.125 6.172 8.164 1 93.69 92 TRP A N 1
ATOM 718 C CA . TRP A 1 92 ? -8.805 5.605 7.918 1 93.69 92 TRP A CA 1
ATOM 719 C C . TRP A 1 92 ? -8.867 4.086 7.836 1 93.69 92 TRP A C 1
ATOM 721 O O . TRP A 1 92 ? -8.312 3.48 6.914 1 93.69 92 TRP A O 1
ATOM 731 N N . PHE A 1 93 ? -9.531 3.482 8.797 1 96.38 93 PHE A N 1
ATOM 732 C CA . PHE A 1 93 ? -9.664 2.033 8.898 1 96.38 93 PHE A CA 1
ATOM 733 C C . PHE A 1 93 ? -10.375 1.464 7.684 1 96.38 93 PHE A C 1
ATOM 735 O O . PHE A 1 93 ? -10 0.405 7.176 1 96.38 93 PHE A O 1
ATOM 742 N N . ASP A 1 94 ? -11.344 2.209 7.234 1 94.81 94 ASP A N 1
ATOM 743 C CA . ASP A 1 94 ? -12.117 1.796 6.07 1 94.81 94 ASP A CA 1
ATOM 744 C C . ASP A 1 94 ? -11.227 1.669 4.836 1 94.81 94 ASP A C 1
ATOM 746 O O . ASP A 1 94 ? -11.281 0.664 4.125 1 94.81 94 ASP A O 1
ATOM 750 N N . VAL A 1 95 ? -10.414 2.609 4.617 1 95.25 95 VAL A N 1
ATOM 751 C CA . VAL A 1 95 ? -9.555 2.621 3.438 1 95.25 95 VAL A CA 1
ATOM 752 C C . VAL A 1 95 ? -8.5 1.525 3.555 1 95.25 95 VAL A C 1
ATOM 754 O O . VAL A 1 95 ? -8.18 0.851 2.572 1 95.25 95 VAL A O 1
ATOM 757 N N . VAL A 1 96 ? -7.953 1.294 4.727 1 97.25 96 VAL A N 1
ATOM 758 C CA . VAL A 1 96 ? -6.965 0.244 4.953 1 97.25 96 VAL A CA 1
ATOM 759 C C . VAL A 1 96 ? -7.574 -1.117 4.625 1 97.25 96 VAL A C 1
ATOM 761 O O . VAL A 1 96 ? -6.957 -1.931 3.934 1 97.25 96 VAL A O 1
ATOM 764 N N . LEU A 1 97 ? -8.781 -1.335 5.102 1 97.12 97 LEU A N 1
ATOM 765 C CA . LEU A 1 97 ? -9.461 -2.607 4.871 1 97.12 97 LEU A CA 1
ATOM 766 C C . LEU A 1 97 ? -9.727 -2.818 3.383 1 97.12 97 LEU A C 1
ATOM 768 O O . LEU A 1 97 ? -9.562 -3.928 2.869 1 97.12 97 LEU A O 1
ATOM 772 N N . ASP A 1 98 ? -10.133 -1.754 2.74 1 96.75 98 ASP A N 1
ATOM 773 C CA . ASP A 1 98 ? -10.406 -1.839 1.311 1 96.75 98 ASP A CA 1
ATOM 774 C C . ASP A 1 98 ? -9.148 -2.197 0.528 1 96.75 98 ASP A C 1
ATOM 776 O O . ASP A 1 98 ? -9.172 -3.084 -0.328 1 96.75 98 ASP A O 1
ATOM 780 N N . ASN A 1 99 ? -8.062 -1.514 0.832 1 97.81 99 ASN A N 1
ATOM 781 C CA . ASN A 1 99 ? -6.805 -1.788 0.141 1 97.81 99 ASN A CA 1
ATOM 782 C C . ASN A 1 99 ? -6.27 -3.176 0.481 1 97.81 99 ASN A C 1
ATOM 784 O O . ASN A 1 99 ? -5.652 -3.83 -0.36 1 97.81 99 ASN A O 1
ATOM 788 N N . LEU A 1 100 ? -6.469 -3.57 1.727 1 97.56 100 LEU A N 1
ATOM 789 C CA . LEU A 1 100 ? -6.059 -4.91 2.133 1 97.56 100 LEU A CA 1
ATOM 790 C C . LEU A 1 100 ? -6.812 -5.973 1.342 1 97.56 100 LEU A C 1
ATOM 792 O O . LEU A 1 100 ? -6.199 -6.887 0.783 1 97.56 100 LEU A O 1
ATOM 796 N N . SER A 1 101 ? -8.109 -5.84 1.287 1 96.75 101 SER A N 1
ATOM 797 C CA . SER A 1 101 ? -8.945 -6.84 0.629 1 96.75 101 SER A CA 1
ATOM 798 C C . SER A 1 101 ? -8.688 -6.871 -0.873 1 96.75 101 SER A C 1
ATOM 800 O O . SER A 1 101 ? -8.438 -7.938 -1.442 1 96.75 101 SER A O 1
ATOM 802 N N . ARG A 1 102 ? -8.68 -5.73 -1.521 1 96.94 102 ARG A N 1
ATOM 803 C CA . ARG A 1 102 ? -8.5 -5.672 -2.969 1 96.94 102 ARG A CA 1
ATOM 804 C C . ARG A 1 102 ? -7.086 -6.07 -3.361 1 96.94 102 ARG A C 1
ATOM 806 O O . ARG A 1 102 ? -6.879 -6.73 -4.383 1 96.94 102 ARG A O 1
ATOM 813 N N . GLY A 1 103 ? -6.141 -5.668 -2.57 1 97.75 103 GLY A N 1
ATOM 814 C CA . GLY A 1 103 ? -4.77 -6.074 -2.85 1 97.75 103 GLY A CA 1
ATOM 815 C C . GLY A 1 103 ? -4.57 -7.578 -2.812 1 97.75 103 GLY A C 1
ATOM 816 O O . GLY A 1 103 ? -3.869 -8.133 -3.658 1 97.75 103 GLY A O 1
ATOM 817 N N . LEU A 1 104 ? -5.145 -8.227 -1.837 1 96.94 104 LEU A N 1
ATOM 818 C CA . LEU A 1 104 ? -5.07 -9.68 -1.759 1 96.94 104 LEU A CA 1
ATOM 819 C C . LEU A 1 104 ? -5.695 -10.32 -2.992 1 96.94 104 LEU A C 1
ATOM 821 O O . LEU A 1 104 ? -5.168 -11.305 -3.518 1 96.94 104 LEU A O 1
ATOM 825 N N . LEU A 1 105 ? -6.77 -9.719 -3.439 1 95.94 105 LEU A N 1
ATOM 826 C CA . LEU A 1 105 ? -7.426 -10.242 -4.633 1 95.94 105 LEU A CA 1
ATOM 827 C C . LEU A 1 105 ? -6.531 -10.094 -5.855 1 95.94 105 LEU A C 1
ATOM 829 O O . LEU A 1 105 ? -6.352 -11.039 -6.621 1 95.94 105 LEU A O 1
ATOM 833 N N . TRP A 1 106 ? -5.98 -8.906 -6.027 1 97.56 106 TRP A N 1
ATOM 834 C CA . TRP A 1 106 ? -5.121 -8.633 -7.176 1 97.56 106 TRP A CA 1
ATOM 835 C C . TRP A 1 106 ? -3.934 -9.586 -7.207 1 97.56 106 TRP A C 1
ATOM 837 O O . TRP A 1 106 ? -3.607 -10.148 -8.258 1 97.56 106 TRP A O 1
ATOM 847 N N . THR A 1 107 ? -3.314 -9.82 -6.066 1 97.06 107 THR A N 1
ATOM 848 C CA . THR A 1 107 ? -2.107 -10.633 -6.035 1 97.06 107 THR A CA 1
ATOM 849 C C . THR A 1 107 ? -2.453 -12.117 -6.18 1 97.06 107 THR A C 1
ATOM 851 O O . THR A 1 107 ? -1.613 -12.922 -6.594 1 97.06 107 THR A O 1
ATOM 854 N N . LEU A 1 108 ? -3.689 -12.469 -5.793 1 94.81 108 LEU A N 1
ATOM 855 C CA . LEU A 1 108 ? -4.168 -13.828 -6.047 1 94.81 108 LEU A CA 1
ATOM 856 C C . LEU A 1 108 ? -4.309 -14.086 -7.543 1 94.81 108 LEU A C 1
ATOM 858 O O . LEU A 1 108 ? -4.059 -15.195 -8.016 1 94.81 108 LEU A O 1
ATOM 862 N N . ILE A 1 109 ? -4.781 -13.078 -8.281 1 95.69 109 ILE A N 1
ATOM 863 C CA . ILE A 1 109 ? -4.938 -13.188 -9.727 1 95.69 109 ILE A CA 1
ATOM 864 C C . ILE A 1 109 ? -3.57 -13.375 -10.375 1 95.69 109 ILE A C 1
ATOM 866 O O . ILE A 1 109 ? -3.377 -14.297 -11.18 1 95.69 109 ILE A O 1
ATOM 870 N N . HIS A 1 110 ? -2.656 -12.562 -10.102 1 95.81 110 HIS A N 1
ATOM 871 C CA . HIS A 1 110 ? -1.283 -12.602 -10.594 1 95.81 110 HIS A CA 1
ATOM 872 C C . HIS A 1 110 ? -0.366 -11.734 -9.742 1 95.81 110 HIS A C 1
ATOM 874 O O . HIS A 1 110 ? -0.739 -10.625 -9.352 1 95.81 110 HIS A O 1
ATOM 880 N N . PRO A 1 111 ? 0.818 -12.164 -9.438 1 94.69 111 PRO A N 1
ATOM 881 C CA . PRO A 1 111 ? 1.715 -11.398 -8.57 1 94.69 111 PRO A CA 1
ATOM 882 C C . PRO A 1 111 ? 1.997 -10 -9.102 1 94.69 111 PRO A C 1
ATOM 884 O O . PRO A 1 111 ? 2.154 -9.055 -8.32 1 94.69 111 PRO A O 1
ATOM 887 N N . MET A 1 112 ? 1.981 -9.797 -10.383 1 94.25 112 MET A N 1
ATOM 888 C CA . MET A 1 112 ? 2.303 -8.508 -10.977 1 94.25 112 MET A CA 1
ATOM 889 C C . MET A 1 112 ? 1.169 -7.508 -10.758 1 94.25 112 MET A C 1
ATOM 891 O O . MET A 1 112 ? 1.358 -6.301 -10.914 1 94.25 112 MET A O 1
ATOM 895 N N . MET A 1 113 ? 0.017 -8.055 -10.438 1 96.94 113 MET A N 1
ATOM 896 C CA . MET A 1 113 ? -1.115 -7.16 -10.203 1 96.94 113 MET A CA 1
ATOM 897 C C . MET A 1 113 ? -0.956 -6.41 -8.883 1 96.94 113 MET A C 1
ATOM 899 O O . MET A 1 113 ? -1.731 -5.504 -8.578 1 96.94 113 MET A O 1
ATOM 903 N N . TYR A 1 114 ? 0.13 -6.742 -8.203 1 97.81 114 TYR A N 1
ATOM 904 C CA . TYR A 1 114 ? 0.524 -5.934 -7.059 1 97.81 114 TYR A CA 1
ATOM 905 C C . TYR A 1 114 ? 0.714 -4.473 -7.461 1 97.81 114 TYR A C 1
ATOM 907 O O . TYR A 1 114 ? 0.516 -3.568 -6.648 1 97.81 114 TYR A O 1
ATOM 915 N N . LEU A 1 115 ? 1.019 -4.246 -8.703 1 97.31 115 LEU A N 1
ATOM 916 C CA . LEU A 1 115 ? 1.244 -2.891 -9.188 1 97.31 115 LEU A CA 1
ATOM 917 C C . LEU A 1 115 ? -0.017 -2.045 -9.047 1 97.31 115 LEU A C 1
ATOM 919 O O . LEU A 1 115 ? 0.06 -0.855 -8.734 1 97.31 115 LEU A O 1
ATOM 923 N N . VAL A 1 116 ? -1.153 -2.662 -9.258 1 97.56 116 VAL A N 1
ATOM 924 C CA . VAL A 1 116 ? -2.424 -1.965 -9.094 1 97.56 116 VAL A CA 1
ATOM 925 C C . VAL A 1 116 ? -2.609 -1.575 -7.629 1 97.56 116 VAL A C 1
ATOM 927 O O . VAL A 1 116 ? -2.955 -0.432 -7.324 1 97.56 116 VAL A O 1
ATOM 930 N N . SER A 1 117 ? -2.357 -2.496 -6.773 1 97.88 117 SER A N 1
ATOM 931 C CA . SER A 1 117 ? -2.486 -2.254 -5.34 1 97.88 117 SER A CA 1
ATOM 932 C C . SER A 1 117 ? -1.523 -1.167 -4.875 1 97.88 117 SER A C 1
ATOM 934 O O . SER A 1 117 ? -1.873 -0.342 -4.027 1 97.88 117 SER A O 1
ATOM 936 N N . ALA A 1 118 ? -0.311 -1.157 -5.41 1 98.31 118 ALA A N 1
ATOM 937 C CA . ALA A 1 118 ? 0.683 -0.152 -5.039 1 98.31 118 ALA A CA 1
ATOM 938 C C . ALA A 1 118 ? 0.196 1.253 -5.383 1 98.31 118 ALA A C 1
ATOM 940 O O . ALA A 1 118 ? 0.391 2.191 -4.605 1 98.31 118 ALA A O 1
ATOM 941 N N . ILE A 1 119 ? -0.428 1.348 -6.504 1 98 119 ILE A N 1
ATOM 942 C CA . ILE A 1 119 ? -0.97 2.641 -6.906 1 98 119 ILE A CA 1
ATOM 943 C C . ILE A 1 119 ? -2.08 3.059 -5.945 1 98 119 ILE A C 1
ATOM 945 O O . ILE A 1 119 ? -2.152 4.219 -5.539 1 98 119 ILE A O 1
ATOM 949 N N . GLU A 1 120 ? -2.906 2.137 -5.594 1 97.94 120 GLU A N 1
ATOM 950 C CA . GLU A 1 120 ? -3.996 2.424 -4.668 1 97.94 120 GLU A CA 1
ATOM 951 C C . GLU A 1 120 ? -3.463 2.871 -3.309 1 97.94 120 GLU A C 1
ATOM 953 O O . GLU A 1 120 ? -3.982 3.816 -2.713 1 97.94 120 GLU A O 1
ATOM 958 N N . TRP A 1 121 ? -2.42 2.174 -2.828 1 98.19 121 TRP A N 1
ATOM 959 C CA . TRP A 1 121 ? -1.815 2.543 -1.552 1 98.19 121 TRP A CA 1
ATOM 960 C C . TRP A 1 121 ? -1.166 3.92 -1.636 1 98.19 121 TRP A C 1
ATOM 962 O O . TRP A 1 121 ? -1.253 4.711 -0.694 1 98.19 121 TRP A O 1
ATOM 972 N N . THR A 1 122 ? -0.49 4.18 -2.766 1 97.62 122 THR A N 1
ATOM 973 C CA . THR A 1 122 ? 0.137 5.484 -2.943 1 97.62 122 THR A CA 1
ATOM 974 C C . THR A 1 122 ? -0.912 6.594 -2.934 1 97.62 122 THR A C 1
ATOM 976 O O . THR A 1 122 ? -0.719 7.629 -2.295 1 97.62 122 THR A O 1
ATOM 979 N N . ALA A 1 123 ? -1.998 6.383 -3.609 1 96.06 123 ALA A N 1
ATOM 980 C CA . ALA A 1 123 ? -3.092 7.352 -3.607 1 96.06 123 ALA A CA 1
ATOM 981 C C . ALA A 1 123 ? -3.623 7.578 -2.195 1 96.06 123 ALA A C 1
ATOM 983 O O . ALA A 1 123 ? -3.939 8.711 -1.816 1 96.06 123 ALA A O 1
ATOM 984 N N . PHE A 1 124 ? -3.678 6.508 -1.468 1 96.25 124 PHE A N 1
ATOM 985 C CA . PHE A 1 124 ? -4.145 6.605 -0.089 1 96.25 124 PHE A CA 1
ATOM 986 C C . PHE A 1 124 ? -3.203 7.469 0.742 1 96.25 124 PHE A C 1
ATOM 988 O O . PHE A 1 124 ? -3.652 8.32 1.509 1 96.25 124 PHE A O 1
ATOM 995 N N . VAL A 1 125 ? -1.925 7.246 0.627 1 94.62 125 VAL A N 1
ATOM 996 C CA . VAL A 1 125 ? -0.934 8.055 1.326 1 94.62 125 VAL A CA 1
ATOM 997 C C . VAL A 1 125 ? -1.156 9.531 1.004 1 94.62 125 VAL A C 1
ATOM 999 O O . VAL A 1 125 ? -1.161 10.375 1.903 1 94.62 125 VAL A O 1
ATOM 1002 N N . CYS A 1 126 ? -1.422 9.805 -0.237 1 91.56 126 CYS A N 1
ATOM 1003 C CA . CYS A 1 126 ? -1.568 11.172 -0.713 1 91.56 126 CYS A CA 1
ATOM 1004 C C . CYS A 1 126 ? -2.861 11.797 -0.198 1 91.56 126 CYS A C 1
ATOM 1006 O O . CYS A 1 126 ? -2.855 12.914 0.316 1 91.56 126 CYS A O 1
ATOM 1008 N N . ASN A 1 127 ? -3.914 11.078 -0.256 1 90.06 127 ASN A N 1
ATOM 1009 C CA . ASN A 1 127 ? -5.223 11.594 0.126 1 90.06 127 ASN A CA 1
ATOM 1010 C C . ASN A 1 127 ? -5.348 11.734 1.641 1 90.06 127 ASN A C 1
ATOM 1012 O O . ASN A 1 127 ? -6.055 12.617 2.131 1 90.06 127 ASN A O 1
ATOM 1016 N N . HIS A 1 128 ? -4.688 10.836 2.307 1 89 128 HIS A N 1
ATOM 1017 C CA . HIS A 1 128 ? -4.773 10.852 3.764 1 89 128 HIS A CA 1
ATOM 1018 C C . HIS A 1 128 ? -4.141 12.109 4.34 1 89 128 HIS A C 1
ATOM 1020 O O . HIS A 1 128 ? -4.559 12.602 5.391 1 89 128 HIS A O 1
ATOM 1026 N N . THR A 1 129 ? -3.199 12.688 3.67 1 81 129 THR A N 1
ATOM 1027 C CA . THR A 1 129 ? -2.529 13.898 4.129 1 81 129 THR A CA 1
ATOM 1028 C C . THR A 1 129 ? -3.457 15.109 4.016 1 81 129 THR A C 1
ATOM 1030 O O . THR A 1 129 ? -3.275 16.109 4.723 1 81 129 THR A O 1
ATOM 1033 N N . LEU A 1 130 ? -4.387 14.992 3.09 1 76.12 130 LEU A N 1
ATOM 1034 C CA . LEU A 1 130 ? -5.297 16.109 2.848 1 76.12 130 LEU A CA 1
ATOM 1035 C C . LEU A 1 130 ? -6.398 16.141 3.9 1 76.12 130 LEU A C 1
ATOM 1037 O O . LEU A 1 130 ? -7.078 17.172 4.059 1 76.12 130 LEU A O 1
ATOM 1041 N N . GLY A 1 131 ? -6.508 15.141 4.719 1 68 131 GLY A N 1
ATOM 1042 C CA . GLY A 1 131 ? -7.508 15.109 5.773 1 68 131 GLY A CA 1
ATOM 1043 C C . GLY A 1 131 ? -8.906 14.805 5.262 1 68 131 GLY A C 1
ATOM 1044 O O . GLY A 1 131 ? -9.062 14.078 4.281 1 68 131 GLY A O 1
ATOM 1045 N N . THR A 1 132 ? -9.992 15.297 5.98 1 63.44 132 THR A N 1
ATOM 1046 C CA . THR A 1 132 ? -11.383 14.945 5.715 1 63.44 132 THR A CA 1
ATOM 1047 C C . THR A 1 132 ? -11.883 15.648 4.453 1 63.44 132 THR A C 1
ATOM 1049 O O . THR A 1 132 ? -12.859 15.203 3.844 1 63.44 132 THR A O 1
ATOM 1052 N N . LYS A 1 133 ? -11.188 16.641 4.062 1 65.56 133 LYS A N 1
ATOM 1053 C CA . LYS A 1 133 ? -11.648 17.344 2.869 1 65.56 133 LYS A CA 1
ATOM 1054 C C . LYS A 1 133 ? -10.742 17.047 1.674 1 65.56 133 LYS A C 1
ATOM 1056 O O . LYS A 1 133 ? -10.477 17.938 0.862 1 65.56 133 LYS A O 1
ATOM 1061 N N . TRP A 1 134 ? -10.367 15.867 1.6 1 65.94 134 TRP A N 1
ATOM 1062 C CA . TRP A 1 134 ? -9.445 15.5 0.528 1 65.94 134 TRP A CA 1
ATOM 1063 C C . TRP A 1 134 ? -10.117 15.633 -0.835 1 65.94 134 TRP A C 1
ATOM 1065 O O . TRP A 1 134 ? -9.484 16.047 -1.81 1 65.94 134 TRP A O 1
ATOM 1075 N N . GLN A 1 135 ? -11.43 15.297 -0.919 1 66.88 135 GLN A N 1
ATOM 1076 C CA . GLN A 1 135 ? -12.133 15.344 -2.197 1 66.88 135 GLN A CA 1
ATOM 1077 C C . GLN A 1 135 ? -12.188 16.766 -2.746 1 66.88 135 GLN A C 1
ATOM 1079 O O . GLN A 1 135 ? -11.984 16.984 -3.943 1 66.88 135 GLN A O 1
ATOM 1084 N N . ASP A 1 136 ? -12.391 17.656 -1.824 1 66.38 136 ASP A N 1
ATOM 1085 C CA . ASP A 1 136 ? -12.492 19.062 -2.221 1 66.38 136 ASP A CA 1
ATOM 1086 C C . ASP A 1 136 ? -11.133 19.594 -2.684 1 66.38 136 ASP A C 1
ATOM 1088 O O . ASP A 1 136 ? -11.062 20.375 -3.631 1 66.38 136 ASP A O 1
ATOM 1092 N N . SER A 1 137 ? -10.141 19.109 -2.057 1 66.25 137 SER A N 1
ATOM 1093 C CA . SER A 1 137 ? -8.797 19.547 -2.418 1 66.25 137 SER A CA 1
ATOM 1094 C C . SER A 1 137 ? -8.406 19.031 -3.799 1 66.25 137 SER A C 1
ATOM 1096 O O . SER A 1 137 ? -7.742 19.75 -4.562 1 66.25 137 SER A O 1
ATOM 1098 N N . LEU A 1 138 ? -8.844 17.875 -4.109 1 68.69 138 LEU A N 1
ATOM 1099 C CA . LEU A 1 138 ? -8.523 17.297 -5.41 1 68.69 138 LEU A CA 1
ATOM 1100 C C . LEU A 1 138 ? -9.328 17.969 -6.52 1 68.69 138 LEU A C 1
ATOM 1102 O O . LEU A 1 138 ? -8.805 18.219 -7.605 1 68.69 138 LEU A O 1
ATOM 1106 N N . ALA A 1 139 ? -10.602 18.188 -6.137 1 65.31 139 ALA A N 1
ATOM 1107 C CA . ALA A 1 139 ? -11.5 18.781 -7.121 1 65.31 139 ALA A CA 1
ATOM 1108 C C . ALA A 1 139 ? -11.156 20.25 -7.359 1 65.31 139 ALA A C 1
ATOM 1110 O O . ALA A 1 139 ? -11.359 20.766 -8.461 1 65.31 139 ALA A O 1
ATOM 1111 N N . GLY A 1 140 ? -10.641 20.828 -6.332 1 61.41 140 GLY A N 1
ATOM 1112 C CA . GLY A 1 140 ? -10.398 22.266 -6.406 1 61.41 140 GLY A CA 1
ATOM 1113 C C . GLY A 1 140 ? -9 22.609 -6.879 1 61.41 140 GLY A C 1
ATOM 1114 O O . GLY A 1 140 ? -8.68 23.781 -7.074 1 61.41 140 GLY A O 1
ATOM 1115 N N . HIS A 1 141 ? -8.172 21.469 -6.883 1 56.59 141 HIS A N 1
ATOM 1116 C CA . HIS A 1 141 ? -6.777 21.734 -7.227 1 56.59 141 HIS A CA 1
ATOM 1117 C C . HIS A 1 141 ? -6.617 21.969 -8.727 1 56.59 141 HIS A C 1
ATOM 1119 O O . HIS A 1 141 ? -7.098 21.172 -9.539 1 56.59 141 HIS A O 1
ATOM 1125 N N . GLY A 1 142 ? -6.086 23.156 -9.102 1 54.5 142 GLY A N 1
ATOM 1126 C CA . GLY A 1 142 ? -5.531 23.516 -10.398 1 54.5 142 GLY A CA 1
ATOM 1127 C C . GLY A 1 142 ? -6.547 24.172 -11.32 1 54.5 142 GLY A C 1
ATOM 1128 O O . GLY A 1 142 ? -7.742 24.172 -11.023 1 54.5 142 GLY A O 1
ATOM 1129 N N . GLU A 1 143 ? -5.988 24.766 -12.352 1 53.62 143 GLU A N 1
ATOM 1130 C CA . GLU A 1 143 ? -6.602 25.406 -13.508 1 53.62 143 GLU A CA 1
ATOM 1131 C C . GLU A 1 143 ? -7.629 24.484 -14.164 1 53.62 143 GLU A C 1
ATOM 1133 O O . GLU A 1 143 ? -7.562 23.266 -14.016 1 53.62 143 GLU A O 1
ATOM 1138 N N . LYS A 1 144 ? -8.641 25.031 -14.867 1 60.75 144 LYS A N 1
ATOM 1139 C CA . LYS A 1 144 ? -9.773 24.688 -15.727 1 60.75 144 LYS A CA 1
ATOM 1140 C C . LYS A 1 144 ? -9.398 23.594 -16.719 1 60.75 144 LYS A C 1
ATOM 1142 O O . LYS A 1 144 ? -9.156 23.875 -17.906 1 60.75 144 LYS A O 1
ATOM 1147 N N . GLY A 1 145 ? -8.648 22.359 -16.141 1 69.31 145 GLY A N 1
ATOM 1148 C CA . GLY A 1 145 ? -8.391 21.406 -17.203 1 69.31 145 GLY A CA 1
ATOM 1149 C C . GLY A 1 145 ? -9.344 20.234 -17.203 1 69.31 145 GLY A C 1
ATOM 1150 O O . GLY A 1 145 ? -10.227 20.141 -16.344 1 69.31 145 GLY A O 1
ATOM 1151 N N . ILE A 1 146 ? -9.195 19.438 -18.203 1 76.38 146 ILE A N 1
ATOM 1152 C CA . ILE A 1 146 ? -10.078 18.312 -18.484 1 76.38 146 ILE A CA 1
ATOM 1153 C C . ILE A 1 146 ? -10.031 17.328 -17.312 1 76.38 146 ILE A C 1
ATOM 1155 O O . ILE A 1 146 ? -11.07 16.812 -16.875 1 76.38 146 ILE A O 1
ATOM 1159 N N . MET A 1 147 ? -8.922 17.125 -16.734 1 79.62 147 MET A N 1
ATOM 1160 C CA . MET A 1 147 ? -8.789 16.141 -15.656 1 79.62 147 MET A CA 1
ATOM 1161 C C . MET A 1 147 ? -9.477 16.641 -14.391 1 79.62 147 MET A C 1
ATOM 1163 O O . MET A 1 147 ? -10.133 15.859 -13.695 1 79.62 147 MET A O 1
ATOM 1167 N N . SER A 1 148 ? -9.273 17.828 -14.125 1 79 148 SER A N 1
ATOM 1168 C CA . SER A 1 148 ? -9.938 18.406 -12.953 1 79 148 SER A CA 1
ATOM 1169 C C . SER A 1 148 ? -11.453 18.297 -13.07 1 79 148 SER A C 1
ATOM 1171 O O . SER A 1 148 ? -12.133 18.016 -12.078 1 79 148 SER A O 1
ATOM 1173 N N . SER A 1 149 ? -11.914 18.375 -14.25 1 80.12 149 SER A N 1
ATOM 1174 C CA . SER A 1 149 ? -13.359 18.266 -14.469 1 80.12 149 SER A CA 1
ATOM 1175 C C . SER A 1 149 ? -13.836 16.844 -14.273 1 80.12 149 SER A C 1
ATOM 1177 O O . SER A 1 149 ? -14.891 16.609 -13.672 1 80.12 149 SER A O 1
ATOM 1179 N N . ILE A 1 150 ? -13.086 15.961 -14.773 1 84.56 150 ILE A N 1
ATOM 1180 C CA . ILE A 1 150 ? -13.43 14.555 -14.648 1 84.56 150 ILE A CA 1
ATOM 1181 C C . ILE A 1 150 ? -13.453 14.156 -13.172 1 84.56 150 ILE A C 1
ATOM 1183 O O . ILE A 1 150 ? -14.391 13.492 -12.719 1 84.56 150 ILE A O 1
ATOM 1187 N N . VAL A 1 151 ? -12.492 14.586 -12.5 1 85.62 151 VAL A N 1
ATOM 1188 C CA . VAL A 1 151 ? -12.367 14.25 -11.086 1 85.62 151 VAL A CA 1
ATOM 1189 C C . VAL A 1 151 ? -13.516 14.883 -10.305 1 85.62 151 VAL A C 1
ATOM 1191 O O . VAL A 1 151 ? -14.156 14.219 -9.477 1 85.62 151 VAL A O 1
ATOM 1194 N N . SER A 1 152 ? -13.781 16.141 -10.617 1 82.19 152 SER A N 1
ATOM 1195 C CA . SER A 1 152 ? -14.859 16.828 -9.922 1 82.19 152 SER A CA 1
ATOM 1196 C C . SER A 1 152 ? -16.203 16.172 -10.195 1 82.19 152 SER A C 1
ATOM 1198 O O . SER A 1 152 ? -17.016 16.016 -9.281 1 82.19 152 SER A O 1
ATOM 1200 N N . CYS A 1 153 ? -16.328 15.766 -11.406 1 82.81 153 CYS A N 1
ATOM 1201 C CA . CYS A 1 153 ? -17.594 15.133 -11.789 1 82.81 153 CYS A CA 1
ATOM 1202 C C . CYS A 1 153 ? -17.734 13.766 -11.117 1 82.81 153 CYS A C 1
ATOM 1204 O O . CYS A 1 153 ? -18.828 13.398 -10.68 1 82.81 153 CYS A O 1
ATOM 1206 N N . THR A 1 154 ? -16.734 13.086 -11.039 1 83.56 154 THR A N 1
ATOM 1207 C CA . THR A 1 154 ? -16.75 11.742 -10.469 1 83.56 154 THR A CA 1
ATOM 1208 C C . THR A 1 154 ? -16.906 11.797 -8.953 1 83.56 154 THR A C 1
ATOM 1210 O O . THR A 1 154 ? -17.641 10.992 -8.367 1 83.56 154 THR A O 1
ATOM 1213 N N . LEU A 1 155 ? -16.25 12.734 -8.391 1 80.31 155 LEU A N 1
ATOM 1214 C CA . LEU A 1 155 ? -16.234 12.812 -6.938 1 80.31 155 LEU A CA 1
ATOM 1215 C C . LEU A 1 155 ? -17.469 13.555 -6.426 1 80.31 155 LEU A C 1
ATOM 1217 O O . LEU A 1 155 ? -17.75 13.539 -5.227 1 80.31 155 LEU A O 1
ATOM 1221 N N . ALA A 1 156 ? -18.203 14.117 -7.336 1 76.56 156 ALA A N 1
ATOM 1222 C CA . ALA A 1 156 ? -19.391 14.891 -6.949 1 76.56 156 ALA A CA 1
ATOM 1223 C C . ALA A 1 156 ? -20.359 14.039 -6.125 1 76.56 156 ALA A C 1
ATOM 1225 O O . ALA A 1 156 ? -20.5 12.844 -6.371 1 76.56 156 ALA A O 1
ATOM 1226 N N . LYS A 1 157 ? -20.953 14.602 -5.078 1 76.31 157 LYS A N 1
ATOM 1227 C CA . LYS A 1 157 ? -21.922 13.961 -4.195 1 76.31 157 LYS A CA 1
ATOM 1228 C C . LYS A 1 157 ? -21.328 12.727 -3.529 1 76.31 157 LYS A C 1
ATOM 1230 O O . LYS A 1 157 ? -21.984 11.695 -3.416 1 76.31 157 LYS A O 1
ATOM 1235 N N . ASN A 1 158 ? -20.062 12.695 -3.289 1 75.5 158 ASN A N 1
ATOM 1236 C CA . ASN A 1 158 ? -19.375 11.586 -2.643 1 75.5 158 ASN A CA 1
ATOM 1237 C C . ASN A 1 158 ? -19.531 10.289 -3.436 1 75.5 158 ASN A C 1
ATOM 1239 O O . ASN A 1 158 ? -19.875 9.25 -2.873 1 75.5 158 ASN A O 1
ATOM 1243 N N . PHE A 1 159 ? -19.469 10.352 -4.715 1 79.19 159 PHE A N 1
ATOM 1244 C CA . PHE A 1 159 ? -19.453 9.242 -5.664 1 79.19 159 PHE A CA 1
ATOM 1245 C C . PHE A 1 159 ? -20.875 8.766 -5.953 1 79.19 159 PHE A C 1
ATOM 1247 O O . PHE A 1 159 ? -21.062 7.762 -6.645 1 79.19 159 PHE A O 1
ATOM 1254 N N . ARG A 1 160 ? -21.891 9.453 -5.398 1 83.69 160 ARG A N 1
ATOM 1255 C CA . ARG A 1 160 ? -23.266 9.047 -5.637 1 83.69 160 ARG A CA 1
ATOM 1256 C C . ARG A 1 160 ? -23.797 9.648 -6.934 1 83.69 160 ARG A C 1
ATOM 1258 O O . ARG A 1 160 ? -24.781 10.391 -6.918 1 83.69 160 ARG A O 1
ATOM 1265 N N . ASN A 1 161 ? -23.203 9.438 -7.98 1 86.62 161 ASN A N 1
ATOM 1266 C CA . ASN A 1 161 ? -23.531 9.789 -9.359 1 86.62 161 ASN A CA 1
ATOM 1267 C C . ASN A 1 161 ? -23.125 8.68 -10.328 1 86.62 161 ASN A C 1
ATOM 1269 O O . ASN A 1 161 ? -22.484 7.711 -9.938 1 86.62 161 ASN A O 1
ATOM 1273 N N . PRO A 1 162 ? -23.531 8.688 -11.477 1 88.12 162 PRO A N 1
ATOM 1274 C CA . PRO A 1 162 ? -23.281 7.574 -12.398 1 88.12 162 PRO A CA 1
ATOM 1275 C C . PRO A 1 162 ? -21.797 7.309 -12.602 1 88.12 162 PRO A C 1
ATOM 1277 O O . PRO A 1 162 ? -21.375 6.148 -12.656 1 88.12 162 PRO A O 1
ATOM 1280 N N . TRP A 1 163 ? -21 8.305 -12.727 1 89.06 163 TRP A N 1
ATOM 1281 C CA . TRP A 1 163 ? -19.562 8.141 -12.914 1 89.06 163 TRP A CA 1
ATOM 1282 C C . TRP A 1 163 ? -18.922 7.547 -11.664 1 89.06 163 TRP A C 1
ATOM 1284 O O . TRP A 1 163 ? -18.062 6.668 -11.766 1 89.06 163 TRP A O 1
ATOM 1294 N N . GLY A 1 164 ? -19.344 8.047 -10.555 1 91 164 GLY A N 1
ATOM 1295 C CA . GLY A 1 164 ? -18.828 7.535 -9.297 1 91 164 GLY A CA 1
ATOM 1296 C C . GLY A 1 164 ? -19.156 6.07 -9.07 1 91 164 GLY A C 1
ATOM 1297 O O . GLY A 1 164 ? -18.297 5.293 -8.656 1 91 164 GLY A O 1
ATOM 1298 N N . VAL A 1 165 ? -20.359 5.738 -9.344 1 91 165 VAL A N 1
ATOM 1299 C CA . VAL A 1 165 ? -20.797 4.355 -9.188 1 91 165 VAL A CA 1
ATOM 1300 C C . VAL A 1 165 ? -20.016 3.449 -10.125 1 91 165 VAL A C 1
ATOM 1302 O O . VAL A 1 165 ? -19.609 2.344 -9.75 1 91 165 VAL A O 1
ATOM 1305 N N . TRP A 1 166 ? -19.812 3.939 -11.281 1 93.69 166 TRP A N 1
ATOM 1306 C CA . TRP A 1 166 ? -19.047 3.197 -12.273 1 93.69 166 TRP A CA 1
ATOM 1307 C C . TRP A 1 166 ? -17.609 2.965 -11.797 1 93.69 166 TRP A C 1
ATOM 1309 O O . TRP A 1 166 ? -17.078 1.855 -11.914 1 93.69 166 TRP A O 1
ATOM 1319 N N . VAL A 1 167 ? -17.031 3.924 -11.266 1 93.31 167 VAL A N 1
ATOM 1320 C CA . VAL A 1 167 ? -15.664 3.844 -10.75 1 93.31 167 VAL A CA 1
ATOM 1321 C C . VAL A 1 167 ? -15.602 2.848 -9.602 1 93.31 167 VAL A C 1
ATOM 1323 O O . VAL A 1 167 ? -14.703 2.002 -9.547 1 93.31 167 VAL A O 1
ATOM 1326 N N . ILE A 1 168 ? -16.562 2.914 -8.742 1 92.12 168 ILE A N 1
ATOM 1327 C CA . ILE A 1 168 ? -16.578 2.035 -7.578 1 92.12 168 ILE A CA 1
ATOM 1328 C C . ILE A 1 168 ? -16.812 0.594 -8.023 1 92.12 168 ILE A C 1
ATOM 1330 O O . ILE A 1 168 ? -16.203 -0.335 -7.496 1 92.12 168 ILE A O 1
ATOM 1334 N N . ALA A 1 169 ? -17.703 0.463 -8.977 1 93.5 169 ALA A N 1
ATOM 1335 C CA . ALA A 1 169 ? -17.969 -0.864 -9.523 1 93.5 169 ALA A CA 1
ATOM 1336 C C . ALA A 1 169 ? -16.703 -1.456 -10.148 1 93.5 169 ALA A C 1
ATOM 1338 O O . ALA A 1 169 ? -16.406 -2.639 -9.961 1 93.5 169 ALA A O 1
ATOM 1339 N N . GLY A 1 170 ? -16.016 -0.657 -10.922 1 95.56 170 GLY A N 1
ATOM 1340 C CA . GLY A 1 170 ? -14.766 -1.114 -11.508 1 95.56 170 GLY A CA 1
ATOM 1341 C C . GLY A 1 170 ? -13.703 -1.419 -10.477 1 95.56 170 GLY A C 1
ATOM 1342 O O . GLY A 1 170 ? -12.953 -2.393 -10.609 1 95.56 170 GLY A O 1
ATOM 1343 N N . LEU A 1 171 ? -13.656 -0.604 -9.484 1 95.25 171 LEU A N 1
ATOM 1344 C CA . LEU A 1 171 ? -12.664 -0.729 -8.422 1 95.25 171 LEU A CA 1
ATOM 1345 C C . LEU A 1 171 ? -12.852 -2.031 -7.648 1 95.25 171 LEU A C 1
ATOM 1347 O O . LEU A 1 171 ? -11.906 -2.793 -7.465 1 95.25 171 LEU A O 1
ATOM 1351 N N . HIS A 1 172 ? -14.055 -2.361 -7.258 1 94.56 172 HIS A N 1
ATOM 1352 C CA . HIS A 1 172 ? -14.312 -3.521 -6.41 1 94.56 172 HIS A CA 1
ATOM 1353 C C . HIS A 1 172 ? -14.75 -4.723 -7.242 1 94.56 172 HIS A C 1
ATOM 1355 O O . HIS A 1 172 ? -14.477 -5.867 -6.879 1 94.56 172 HIS A O 1
ATOM 1361 N N . GLY A 1 173 ? -15.383 -4.477 -8.328 1 95.38 173 GLY A N 1
ATOM 1362 C CA . GLY A 1 173 ? -16 -5.547 -9.086 1 95.38 173 GLY A CA 1
ATOM 1363 C C . GLY A 1 173 ? -15.055 -6.234 -10.047 1 95.38 173 GLY A C 1
ATOM 1364 O O . GLY A 1 173 ? -15.172 -7.434 -10.297 1 95.38 173 GLY A O 1
ATOM 1365 N N . LEU A 1 174 ? -14.125 -5.508 -10.586 1 96.44 174 LEU A N 1
ATOM 1366 C CA . LEU A 1 174 ? -13.273 -6.055 -11.633 1 96.44 174 LEU A CA 1
ATOM 1367 C C . LEU A 1 174 ? -12.445 -7.227 -11.102 1 96.44 174 LEU A C 1
ATOM 1369 O O . LEU A 1 174 ? -12.438 -8.305 -11.703 1 96.44 174 LEU A O 1
ATOM 1373 N N . PRO A 1 175 ? -11.695 -7.082 -9.992 1 96.19 175 PRO A N 1
ATOM 1374 C CA . PRO A 1 175 ? -10.898 -8.219 -9.523 1 96.19 175 PRO A CA 1
ATOM 1375 C C . PRO A 1 175 ? -11.75 -9.445 -9.211 1 96.19 175 PRO A C 1
ATOM 1377 O O . PRO A 1 175 ? -11.328 -10.578 -9.469 1 96.19 175 PRO A O 1
ATOM 1380 N N . VAL A 1 176 ? -12.922 -9.258 -8.68 1 95.12 176 VAL A N 1
ATOM 1381 C CA . VAL A 1 176 ? -13.82 -10.367 -8.391 1 95.12 176 VAL A CA 1
ATOM 1382 C C . VAL A 1 176 ? -14.258 -11.039 -9.688 1 95.12 176 VAL A C 1
ATOM 1384 O O . VAL A 1 176 ? -14.328 -12.266 -9.766 1 95.12 176 VAL A O 1
ATOM 1387 N N . TRP A 1 177 ? -14.555 -10.172 -10.648 1 95.38 177 TRP A N 1
ATOM 1388 C CA . TRP A 1 177 ? -14.969 -10.664 -11.961 1 95.38 177 TRP A CA 1
ATOM 1389 C C . TRP A 1 177 ? -13.883 -11.523 -12.586 1 95.38 177 TRP A C 1
ATOM 1391 O O . TRP A 1 177 ? -14.164 -12.594 -13.141 1 95.38 177 TRP A O 1
ATOM 1401 N N . ILE A 1 178 ? -12.68 -11.141 -12.484 1 95.94 178 ILE A N 1
ATOM 1402 C CA . ILE A 1 178 ? -11.547 -11.867 -13.055 1 95.94 178 ILE A CA 1
ATOM 1403 C C . ILE A 1 178 ? -11.352 -13.188 -12.32 1 95.94 178 ILE A C 1
ATOM 1405 O O . ILE A 1 178 ? -11.078 -14.219 -12.945 1 95.94 178 ILE A O 1
ATOM 1409 N N . ILE A 1 179 ? -11.508 -13.18 -11.016 1 93.81 179 ILE A N 1
ATOM 1410 C CA . ILE A 1 179 ? -11.398 -14.406 -10.242 1 93.81 179 ILE A CA 1
ATOM 1411 C C . ILE A 1 179 ? -12.492 -15.383 -10.672 1 93.81 179 ILE A C 1
ATOM 1413 O O . ILE A 1 179 ? -12.242 -16.594 -10.797 1 93.81 179 ILE A O 1
ATOM 1417 N N . GLY A 1 180 ? -13.703 -14.875 -10.867 1 92.38 180 GLY A N 1
ATOM 1418 C CA . GLY A 1 180 ? -14.773 -15.719 -11.375 1 92.38 180 GLY A CA 1
ATOM 1419 C C . GLY A 1 180 ? -14.43 -16.391 -12.695 1 92.38 180 GLY A C 1
ATOM 1420 O O . GLY A 1 180 ? -14.758 -17.562 -12.906 1 92.38 180 GLY A O 1
ATOM 1421 N N . TYR A 1 181 ? -13.789 -15.602 -13.469 1 91.62 181 TYR A N 1
ATOM 1422 C CA . TYR A 1 181 ? -13.367 -16.125 -14.758 1 91.62 181 TYR A CA 1
ATOM 1423 C C . TYR A 1 181 ? -12.273 -17.172 -14.578 1 91.62 181 TYR A C 1
ATOM 1425 O O . TYR A 1 181 ? -12.336 -18.25 -15.172 1 91.62 181 TYR A O 1
ATOM 1433 N N . GLN A 1 182 ? -11.297 -16.969 -13.766 1 91.81 182 GLN A N 1
ATOM 1434 C CA . GLN A 1 182 ? -10.141 -17.828 -13.57 1 91.81 182 GLN A CA 1
ATOM 1435 C C . GLN A 1 182 ? -10.547 -19.172 -12.953 1 91.81 182 GLN A C 1
ATOM 1437 O O . GLN A 1 182 ? -9.984 -20.203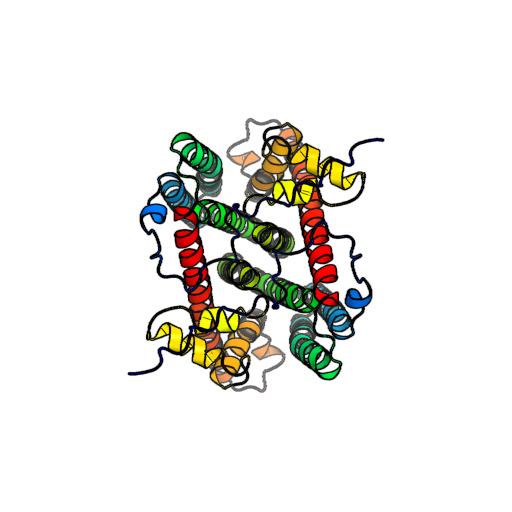 -13.289 1 91.81 182 GLN A O 1
ATOM 1442 N N . TYR A 1 183 ? -11.562 -19.141 -12.117 1 92.25 183 TYR A N 1
ATOM 1443 C CA . TYR A 1 183 ? -11.992 -20.359 -11.453 1 92.25 183 TYR A CA 1
ATOM 1444 C C . TYR A 1 183 ? -13.219 -20.953 -12.133 1 92.25 183 TYR A C 1
ATOM 1446 O O . TYR A 1 183 ? -13.906 -21.797 -11.555 1 92.25 183 TYR A O 1
ATOM 1454 N N . ASN A 1 184 ? -13.648 -20.453 -13.305 1 91.44 184 ASN A N 1
ATOM 1455 C CA . ASN A 1 184 ? -14.734 -20.953 -14.156 1 91.44 184 ASN A CA 1
ATOM 1456 C C . ASN A 1 184 ? -16.062 -20.969 -13.406 1 91.44 184 ASN A C 1
ATOM 1458 O O . ASN A 1 184 ? -16.828 -21.938 -13.5 1 91.44 184 ASN A O 1
ATOM 1462 N N . LEU A 1 185 ? -16.234 -19.969 -12.695 1 91.19 185 LEU A N 1
ATOM 1463 C CA . LEU A 1 185 ? -17.484 -19.875 -11.961 1 91.19 185 LEU A CA 1
ATOM 1464 C C . LEU A 1 185 ? -18.656 -19.594 -12.898 1 91.19 185 LEU A C 1
ATOM 1466 O O . LEU A 1 185 ? -19.781 -19.984 -12.617 1 91.19 185 LEU A O 1
ATOM 1470 N N . PHE A 1 186 ? -18.375 -18.922 -13.969 1 89.06 186 PHE A N 1
ATOM 1471 C CA . PHE A 1 186 ? -19.406 -18.609 -14.953 1 89.06 186 PHE A CA 1
ATOM 1472 C C . PHE A 1 186 ? -19.938 -19.875 -15.602 1 89.06 186 PHE A C 1
ATOM 1474 O O . PHE A 1 186 ? -21.125 -19.969 -15.914 1 89.06 186 PHE A O 1
ATOM 1481 N N . GLY A 1 187 ? -19.109 -20.844 -15.773 1 88.12 187 GLY A N 1
ATOM 1482 C CA . GLY A 1 187 ? -19.531 -22.125 -16.328 1 88.12 187 GLY A CA 1
ATOM 1483 C C . GLY A 1 187 ? -20.156 -23.047 -15.297 1 88.12 187 GLY A C 1
ATOM 1484 O O . GLY A 1 187 ? -21.125 -23.734 -15.586 1 88.12 187 GLY A O 1
ATOM 1485 N N . SER A 1 188 ? -19.672 -22.984 -14.109 1 88.94 188 SER A N 1
ATOM 1486 C CA . SER A 1 188 ? -20.078 -23.953 -13.094 1 88.94 188 SER A CA 1
ATOM 1487 C C . SER A 1 188 ? -21.328 -23.469 -12.359 1 88.94 188 SER A C 1
ATOM 1489 O O . SER A 1 188 ? -22.281 -24.234 -12.188 1 88.94 188 SER A O 1
ATOM 1491 N N . HIS A 1 189 ? -21.359 -22.203 -11.906 1 87.25 189 HIS A N 1
ATOM 1492 C CA . HIS A 1 189 ? -22.422 -21.75 -11.023 1 87.25 189 HIS A CA 1
ATOM 1493 C C . HIS A 1 189 ? -23.312 -20.719 -11.719 1 87.25 189 HIS A C 1
ATOM 1495 O O . HIS A 1 189 ? -24.469 -20.516 -11.336 1 87.25 189 HIS A O 1
ATOM 1501 N N . LEU A 1 190 ? -22.766 -20.078 -12.742 1 87.06 190 LEU A N 1
ATOM 1502 C CA . LEU A 1 190 ? -23.531 -19.047 -13.43 1 87.06 190 LEU A CA 1
ATOM 1503 C C . LEU A 1 190 ? -23.797 -19.422 -14.883 1 87.06 190 LEU A C 1
ATOM 1505 O O . LEU A 1 190 ? -23.781 -18.562 -15.766 1 87.06 190 LEU A O 1
ATOM 1509 N N . TRP A 1 191 ? -24.031 -20.641 -15.07 1 85.31 191 TRP A N 1
ATOM 1510 C CA . TRP A 1 191 ? -24.203 -21.188 -16.406 1 85.31 191 TRP A CA 1
ATOM 1511 C C . TRP A 1 191 ? -25.453 -20.625 -17.078 1 85.31 191 TRP A C 1
ATOM 1513 O O . TRP A 1 191 ? -25.562 -20.625 -18.312 1 85.31 191 TRP A O 1
ATOM 1523 N N . PHE A 1 192 ? -26.281 -20.078 -16.328 1 89.25 192 PHE A N 1
ATOM 1524 C CA . PHE A 1 192 ? -27.547 -19.578 -16.859 1 89.25 192 PHE A CA 1
ATOM 1525 C C . PHE A 1 192 ? -27.359 -18.234 -17.547 1 89.25 192 PHE A C 1
ATOM 1527 O O . PHE A 1 192 ? -28.234 -17.781 -18.281 1 89.25 192 PHE A O 1
ATOM 1534 N N . LEU A 1 193 ? -26.234 -17.641 -17.391 1 89.31 193 LEU A N 1
ATOM 1535 C CA . LEU A 1 193 ? -25.969 -16.344 -18.016 1 89.31 193 LEU A CA 1
ATOM 1536 C C . LEU A 1 193 ? -25.453 -16.516 -19.438 1 89.31 193 LEU A C 1
ATOM 1538 O O . LEU A 1 193 ? -24.703 -17.453 -19.734 1 89.31 193 LEU A O 1
ATOM 1542 N N . PRO A 1 194 ? -25.969 -15.633 -20.328 1 92.19 194 PRO A N 1
ATOM 1543 C CA . PRO A 1 194 ? -25.453 -15.672 -21.703 1 92.19 194 PRO A CA 1
ATOM 1544 C C . PRO A 1 194 ? -23.922 -15.539 -21.75 1 92.19 194 PRO A C 1
ATOM 1546 O O . PRO A 1 194 ? -23.328 -14.852 -20.922 1 92.19 194 PRO A O 1
ATOM 1549 N N . LYS A 1 195 ? -23.312 -16.109 -22.797 1 90.25 195 LYS A N 1
ATOM 1550 C CA . LYS A 1 195 ? -21.859 -16.219 -22.906 1 90.25 195 LYS A CA 1
ATOM 1551 C C . LYS A 1 195 ? -21.234 -14.836 -23.062 1 90.25 195 LYS A C 1
ATOM 1553 O O . LYS A 1 195 ? -20.078 -14.625 -22.688 1 90.25 195 LYS A O 1
ATOM 1558 N N . PHE A 1 196 ? -22.062 -13.859 -23.516 1 92.25 196 PHE A N 1
ATOM 1559 C CA . PHE A 1 196 ? -21.484 -12.555 -23.766 1 92.25 196 PHE A CA 1
ATOM 1560 C C . PHE A 1 196 ? -21.344 -11.75 -22.484 1 92.25 196 PHE A C 1
ATOM 1562 O O . PHE A 1 196 ? -20.656 -10.734 -22.453 1 92.25 196 PHE A O 1
ATOM 1569 N N . VAL A 1 197 ? -21.953 -12.18 -21.469 1 92.31 197 VAL A N 1
ATOM 1570 C CA . VAL A 1 197 ? -21.953 -11.461 -20.203 1 92.31 197 VAL A CA 1
ATOM 1571 C C . VAL A 1 197 ? -20.547 -11.445 -19.609 1 92.31 197 VAL A C 1
ATOM 1573 O O . VAL A 1 197 ? -20.125 -10.453 -19.016 1 92.31 197 VAL A O 1
ATOM 1576 N N . GLN A 1 198 ? -19.844 -12.492 -19.875 1 92.62 198 GLN A N 1
ATOM 1577 C CA . GLN A 1 198 ? -18.5 -12.609 -19.297 1 92.62 198 GLN A CA 1
ATOM 1578 C C . GLN A 1 198 ? -17.562 -11.57 -19.906 1 92.62 198 GLN A C 1
ATOM 1580 O O . GLN A 1 198 ? -17 -10.742 -19.188 1 92.62 198 GLN A O 1
ATOM 1585 N N . PRO A 1 199 ? -17.438 -11.516 -21.234 1 94.06 199 PRO A N 1
ATOM 1586 C CA . PRO A 1 199 ? -16.547 -10.492 -21.797 1 94.06 199 PRO A CA 1
ATOM 1587 C C . PRO A 1 199 ? -17.109 -9.078 -21.641 1 94.06 199 PRO A C 1
ATOM 1589 O O . PRO A 1 199 ? -16.344 -8.133 -21.484 1 94.06 199 PRO A O 1
ATOM 1592 N N . LEU A 1 200 ? -18.375 -8.93 -21.641 1 94.69 200 LEU A N 1
ATOM 1593 C CA . LEU A 1 200 ? -18.969 -7.613 -21.469 1 94.69 200 LEU A CA 1
ATOM 1594 C C . LEU A 1 200 ? -18.688 -7.066 -20.062 1 94.69 200 LEU A C 1
ATOM 1596 O O . LEU A 1 200 ? -18.359 -5.887 -19.922 1 94.69 200 LEU A O 1
ATOM 1600 N N . GLY A 1 201 ? -18.875 -7.902 -19.078 1 95.56 201 GLY A N 1
ATOM 1601 C CA . GLY A 1 201 ? -18.562 -7.496 -17.719 1 95.56 201 GLY A CA 1
ATOM 1602 C C . GLY A 1 201 ? -17.109 -7.078 -17.531 1 95.56 201 GLY A C 1
ATOM 1603 O O . GLY A 1 201 ? -16.812 -6.113 -16.828 1 95.56 201 GLY A O 1
ATOM 1604 N N . LEU A 1 202 ? -16.25 -7.742 -18.219 1 96.38 202 LEU A N 1
ATOM 1605 C CA . LEU A 1 202 ? -14.828 -7.422 -18.156 1 96.38 202 LEU A CA 1
ATOM 1606 C C . LEU A 1 202 ? -14.555 -6.043 -18.75 1 96.38 202 LEU A C 1
ATOM 1608 O O . LEU A 1 202 ? -13.789 -5.262 -18.172 1 96.38 202 LEU A O 1
ATOM 1612 N N . VAL A 1 203 ? -15.219 -5.77 -19.781 1 96.75 203 VAL A N 1
ATOM 1613 C CA . VAL A 1 203 ? -15 -4.5 -20.469 1 96.75 203 VAL A CA 1
ATOM 1614 C C . VAL A 1 203 ? -15.586 -3.359 -19.641 1 96.75 203 VAL A C 1
ATOM 1616 O O . VAL A 1 203 ? -14.914 -2.348 -19.422 1 96.75 203 VAL A O 1
ATOM 1619 N N . ILE A 1 204 ? -16.812 -3.521 -19.156 1 96.69 204 ILE A N 1
ATOM 1620 C CA . ILE A 1 204 ? -17.5 -2.473 -18.422 1 96.69 204 ILE A CA 1
ATOM 1621 C C . ILE A 1 204 ? -16.75 -2.197 -17.109 1 96.69 204 ILE A C 1
ATOM 1623 O O . ILE A 1 204 ? -16.469 -1.043 -16.781 1 96.69 204 ILE A O 1
ATOM 1627 N N . LEU A 1 205 ? -16.438 -3.225 -16.438 1 97.31 205 LEU A N 1
ATOM 1628 C CA . LEU A 1 205 ? -15.727 -3.066 -15.18 1 97.31 205 LEU A CA 1
ATOM 1629 C C . LEU A 1 205 ? -14.305 -2.584 -15.414 1 97.31 205 LEU A C 1
ATOM 1631 O O . LEU A 1 205 ? -13.766 -1.806 -14.617 1 97.31 205 LEU A O 1
ATOM 1635 N N . GLY A 1 206 ? -13.711 -3.006 -16.516 1 97.75 206 GLY A N 1
ATOM 1636 C CA . GLY A 1 206 ? -12.375 -2.541 -16.875 1 97.75 206 GLY A CA 1
ATOM 1637 C C . GLY A 1 206 ? -12.312 -1.047 -17.125 1 97.75 206 GLY A C 1
ATOM 1638 O O . GLY A 1 206 ? -11.383 -0.372 -16.688 1 97.75 206 GLY A O 1
ATOM 1639 N N . MET A 1 207 ? -13.289 -0.568 -17.766 1 96.81 207 MET A N 1
ATOM 1640 C CA . MET A 1 207 ? -13.359 0.864 -18.047 1 96.81 207 MET A CA 1
ATOM 1641 C C . MET A 1 207 ? -13.562 1.656 -16.75 1 96.81 207 MET A C 1
ATOM 1643 O O . MET A 1 207 ? -13.016 2.748 -16.594 1 96.81 207 MET A O 1
ATOM 1647 N N . GLY A 1 208 ? -14.367 1.154 -15.906 1 96.25 208 GLY A N 1
ATOM 1648 C CA . GLY A 1 208 ? -14.523 1.787 -14.602 1 96.25 208 GLY A CA 1
ATOM 1649 C C . GLY A 1 208 ? -13.227 1.85 -13.812 1 96.25 208 GLY A C 1
ATOM 1650 O O . GLY A 1 208 ? -12.922 2.869 -13.195 1 96.25 208 GLY A O 1
ATOM 1651 N N . ARG A 1 209 ? -12.5 0.791 -13.891 1 96.94 209 ARG A N 1
ATOM 1652 C CA . ARG A 1 209 ? -11.219 0.733 -13.195 1 96.94 209 ARG A CA 1
ATOM 1653 C C . ARG A 1 209 ? -10.211 1.702 -13.812 1 96.94 209 ARG A C 1
ATOM 1655 O O . ARG A 1 209 ? -9.398 2.295 -13.102 1 96.94 209 ARG A O 1
ATOM 1662 N N . LEU A 1 210 ? -10.242 1.793 -15.109 1 96.31 210 LEU A N 1
ATOM 1663 C CA . LEU A 1 210 ? -9.352 2.729 -15.797 1 96.31 210 LEU A CA 1
ATOM 1664 C C . LEU A 1 210 ? -9.648 4.164 -15.367 1 96.31 210 LEU A C 1
ATOM 1666 O O . LEU A 1 210 ? -8.727 4.953 -15.156 1 96.31 210 LEU A O 1
ATOM 1670 N N . LEU A 1 211 ? -10.922 4.465 -15.266 1 94.12 211 LEU A N 1
ATOM 1671 C CA . LEU A 1 211 ? -11.297 5.789 -14.773 1 94.12 211 LEU A CA 1
ATOM 1672 C C . LEU A 1 211 ? -10.789 6.008 -13.359 1 94.12 211 LEU A C 1
ATOM 1674 O O . LEU A 1 211 ? -10.281 7.086 -13.031 1 94.12 211 LEU A O 1
ATOM 1678 N N . CYS A 1 212 ? -10.945 5.047 -12.539 1 94.62 212 CYS A N 1
ATOM 1679 C CA . CYS A 1 212 ? -10.422 5.129 -11.18 1 94.62 212 CYS A CA 1
ATOM 1680 C C . CYS A 1 212 ? -8.914 5.352 -11.188 1 94.62 212 CYS A C 1
ATOM 1682 O O . CYS A 1 212 ? -8.398 6.129 -10.383 1 94.62 212 CYS A O 1
ATOM 1684 N N . PHE A 1 213 ? -8.297 4.656 -12.094 1 96.25 213 PHE A N 1
ATOM 1685 C CA . PHE A 1 213 ? -6.848 4.781 -12.242 1 96.25 213 PHE A CA 1
ATOM 1686 C C . PHE A 1 213 ? -6.461 6.215 -12.578 1 96.25 213 PHE A C 1
ATOM 1688 O O . PHE A 1 213 ? -5.516 6.762 -12 1 96.25 213 PHE A O 1
ATOM 1695 N N . LEU A 1 214 ? -7.148 6.828 -13.375 1 93.19 214 LEU A N 1
ATOM 1696 C CA . LEU A 1 214 ? -6.879 8.211 -13.766 1 93.19 214 LEU A CA 1
ATOM 1697 C C . LEU A 1 214 ? -7.059 9.148 -12.578 1 93.19 214 LEU A C 1
ATOM 1699 O O . LEU A 1 214 ? -6.262 10.07 -12.383 1 93.19 214 LEU A O 1
ATOM 1703 N N . ILE A 1 215 ? -8.031 8.922 -11.828 1 91.88 215 ILE A N 1
ATOM 1704 C CA . ILE A 1 215 ? -8.297 9.75 -10.656 1 91.88 215 ILE A CA 1
ATOM 1705 C C . ILE A 1 215 ? -7.176 9.562 -9.633 1 91.88 215 ILE A C 1
ATOM 1707 O O . ILE A 1 215 ? -6.734 10.523 -9 1 91.88 215 ILE A O 1
ATOM 1711 N N . GLU A 1 216 ? -6.762 8.352 -9.492 1 94.56 216 GLU A N 1
ATOM 1712 C CA . GLU A 1 216 ? -5.668 8.062 -8.562 1 94.56 216 GLU A CA 1
ATOM 1713 C C . GLU A 1 216 ? -4.383 8.758 -8.992 1 94.56 216 GLU A C 1
ATOM 1715 O O . GLU A 1 216 ? -3.674 9.336 -8.164 1 94.56 216 GLU A O 1
ATOM 1720 N N . ILE A 1 217 ? -4.102 8.688 -10.258 1 94.75 217 ILE A N 1
ATOM 1721 C CA . ILE A 1 217 ? -2.906 9.336 -10.789 1 94.75 217 ILE A CA 1
ATOM 1722 C C . ILE A 1 217 ? -3 10.852 -10.578 1 94.75 217 ILE A C 1
ATOM 1724 O O . ILE A 1 217 ? -2.006 11.5 -10.25 1 94.75 217 ILE A O 1
ATOM 1728 N N . TRP A 1 218 ? -4.156 11.336 -10.742 1 90.69 218 TRP A N 1
ATOM 1729 C CA . TRP A 1 218 ? -4.379 12.758 -10.508 1 90.69 218 TRP A CA 1
ATOM 1730 C C . TRP A 1 218 ? -4.109 13.117 -9.055 1 90.69 218 TRP A C 1
ATOM 1732 O O . TRP A 1 218 ? -3.441 14.117 -8.766 1 90.69 218 TRP A O 1
ATOM 1742 N N . SER A 1 219 ? -4.625 12.344 -8.18 1 91 219 SER A N 1
ATOM 1743 C CA . SER A 1 219 ? -4.402 12.57 -6.754 1 91 219 SER A CA 1
ATOM 1744 C C . SER A 1 219 ? -2.916 12.555 -6.418 1 91 219 SER A C 1
ATOM 1746 O O . SER A 1 219 ? -2.436 13.406 -5.66 1 91 219 SER A O 1
ATOM 1748 N N . ILE A 1 220 ? -2.188 11.672 -6.973 1 94.12 220 ILE A N 1
ATOM 1749 C CA . ILE A 1 220 ? -0.755 11.547 -6.734 1 94.12 220 ILE A CA 1
ATOM 1750 C C . ILE A 1 220 ? -0.027 12.766 -7.289 1 94.12 220 ILE A C 1
ATOM 1752 O O . ILE A 1 220 ? 0.856 13.32 -6.633 1 94.12 220 ILE A O 1
ATOM 1756 N N . TRP A 1 221 ? -0.468 13.164 -8.43 1 91.25 221 TRP A N 1
ATOM 1757 C CA . TRP A 1 221 ? 0.15 14.32 -9.062 1 91.25 221 TRP A CA 1
ATOM 1758 C C . TRP A 1 221 ? -0.042 15.57 -8.211 1 91.25 221 TRP A C 1
ATOM 1760 O O . TRP A 1 221 ? 0.883 16.375 -8.055 1 91.25 221 TRP A O 1
ATOM 1770 N N . ILE A 1 222 ? -1.187 15.773 -7.715 1 87 222 ILE A N 1
ATOM 1771 C CA . ILE A 1 222 ? -1.471 16.922 -6.867 1 87 222 ILE A CA 1
ATOM 1772 C C . ILE A 1 222 ? -0.579 16.875 -5.625 1 87 222 ILE A C 1
ATOM 1774 O O . ILE A 1 222 ? -0.024 17.906 -5.219 1 87 222 ILE A O 1
ATOM 1778 N N . HIS A 1 223 ? -0.49 15.75 -5.066 1 90.31 223 HIS A N 1
ATOM 1779 C CA . HIS A 1 223 ? 0.354 15.609 -3.887 1 90.31 223 HIS A CA 1
ATOM 1780 C C . HIS A 1 223 ? 1.808 15.945 -4.203 1 90.31 223 HIS A C 1
ATOM 1782 O O . HIS A 1 223 ? 2.471 16.641 -3.436 1 90.31 223 HIS A O 1
ATOM 1788 N N . ILE A 1 224 ? 2.303 15.461 -5.32 1 92.38 224 ILE A N 1
ATOM 1789 C CA . ILE A 1 224 ? 3.67 15.742 -5.746 1 92.38 224 ILE A CA 1
ATOM 1790 C C . ILE A 1 224 ? 3.861 17.25 -5.906 1 92.38 224 ILE A C 1
ATOM 1792 O O . ILE A 1 224 ? 4.863 17.812 -5.449 1 92.38 224 ILE A O 1
ATOM 1796 N N . SER A 1 225 ? 2.895 17.859 -6.512 1 88.44 225 SER A N 1
ATOM 1797 C CA . SER A 1 225 ? 2.963 19.312 -6.703 1 88.44 225 SER A CA 1
ATOM 1798 C C . SER A 1 225 ? 3.066 20.031 -5.367 1 88.44 225 SER A C 1
ATOM 1800 O O . SER A 1 225 ? 3.828 21 -5.234 1 88.44 225 SER A O 1
ATOM 1802 N N . VAL A 1 226 ? 2.35 19.578 -4.449 1 84.75 226 VAL A N 1
ATOM 1803 C CA . VAL A 1 226 ? 2.361 20.172 -3.123 1 84.75 226 VAL A CA 1
ATOM 1804 C C . VAL A 1 226 ? 3.723 19.953 -2.467 1 84.75 226 VAL A C 1
ATOM 1806 O O . VAL A 1 226 ? 4.266 20.859 -1.832 1 84.75 226 VAL A O 1
ATOM 1809 N N . LEU A 1 227 ? 4.273 18.828 -2.609 1 88.38 227 LEU A N 1
ATOM 1810 C CA . LEU A 1 227 ? 5.586 18.531 -2.047 1 88.38 227 LEU A CA 1
ATOM 1811 C C . LEU A 1 227 ? 6.66 19.422 -2.67 1 88.38 227 LEU A C 1
ATOM 1813 O O . LEU A 1 227 ? 7.586 19.859 -1.982 1 88.38 227 LEU A O 1
ATOM 1817 N N . LEU A 1 228 ? 6.516 19.672 -3.957 1 89.62 228 LEU A N 1
ATOM 1818 C CA . LEU A 1 228 ? 7.488 20.484 -4.672 1 89.62 228 LEU A CA 1
ATOM 1819 C C . LEU A 1 228 ? 7.402 21.938 -4.23 1 89.62 228 LEU A C 1
ATOM 1821 O O . LEU A 1 228 ? 8.422 22.641 -4.16 1 89.62 228 LEU A O 1
ATOM 1825 N N . VAL A 1 229 ? 6.227 22.375 -3.93 1 82.88 229 VAL A N 1
ATOM 1826 C CA . VAL A 1 229 ? 6.016 23.734 -3.451 1 82.88 229 VAL A CA 1
ATOM 1827 C C . VAL A 1 229 ? 6.629 23.906 -2.062 1 82.88 229 VAL A C 1
ATOM 1829 O O . VAL A 1 229 ? 7.316 24.891 -1.792 1 82.88 229 VAL A O 1
ATOM 1832 N N . ASN A 1 230 ? 6.473 22.953 -1.196 1 79.19 230 ASN A N 1
ATOM 1833 C CA . ASN A 1 230 ? 6.906 23.031 0.194 1 79.19 230 ASN A CA 1
ATOM 1834 C C . ASN A 1 230 ? 8.414 22.828 0.327 1 79.19 230 ASN A C 1
ATOM 1836 O O . ASN A 1 230 ? 9.016 23.266 1.304 1 79.19 230 ASN A O 1
ATOM 1840 N N . THR A 1 231 ? 9.047 22.109 -0.554 1 74.38 231 THR A N 1
ATOM 1841 C CA . THR A 1 231 ? 10.492 21.938 -0.527 1 74.38 231 THR A CA 1
ATOM 1842 C C . THR A 1 231 ? 11.211 23.25 -0.78 1 74.38 231 THR A C 1
ATOM 1844 O O . THR A 1 231 ? 12.25 23.531 -0.184 1 74.38 231 THR A O 1
ATOM 1847 N N . SER A 1 232 ? 10.766 24.016 -1.576 1 62.91 232 SER A N 1
ATOM 1848 C CA . SER A 1 232 ? 11.375 25.297 -1.913 1 62.91 232 SER A CA 1
ATOM 1849 C C . SER A 1 232 ? 11.289 26.281 -0.745 1 62.91 232 SER A C 1
ATOM 1851 O O . SER A 1 232 ? 12.078 27.219 -0.658 1 62.91 232 SER A O 1
ATOM 1853 N N . MET A 1 233 ? 10.391 26 0.116 1 55.84 233 MET A N 1
ATOM 1854 C CA . MET A 1 233 ? 10.203 26.938 1.225 1 55.84 233 MET A CA 1
ATOM 1855 C C . MET A 1 233 ? 11.117 26.578 2.395 1 55.84 233 MET A C 1
ATOM 1857 O O . MET A 1 233 ? 11.25 27.344 3.342 1 55.84 233 MET A O 1
ATOM 1861 N N . SER A 1 234 ? 11.703 25.344 2.391 1 52.47 234 SER A N 1
ATOM 1862 C CA . SER A 1 234 ? 12.602 24.984 3.473 1 52.47 234 SER A CA 1
ATOM 1863 C C . SER A 1 234 ? 14.055 25.25 3.098 1 52.47 234 SER A C 1
ATOM 1865 O O . SER A 1 234 ? 14.438 25.141 1.93 1 52.47 234 SER A O 1
ATOM 1867 N N . MET B 1 1 ? 11.492 26.578 44.219 1 25.38 1 MET B N 1
ATOM 1868 C CA . MET B 1 1 ? 10.922 27.391 43.156 1 25.38 1 MET B CA 1
ATOM 1869 C C . MET B 1 1 ? 11.328 26.844 41.781 1 25.38 1 MET B C 1
ATOM 1871 O O . MET B 1 1 ? 12.352 27.266 41.219 1 25.38 1 MET B O 1
ATOM 1875 N N . ALA B 1 2 ? 11.281 25.578 41.5 1 32.31 2 ALA B N 1
ATOM 1876 C CA . ALA B 1 2 ? 11.781 24.875 40.344 1 32.31 2 ALA B CA 1
ATOM 1877 C C . ALA B 1 2 ? 11.117 25.375 39.062 1 32.31 2 ALA B C 1
ATOM 1879 O O . ALA B 1 2 ? 9.883 25.453 38.969 1 32.31 2 ALA B O 1
ATOM 1880 N N . SER B 1 3 ? 11.781 26.359 38.344 1 28.89 3 SER B N 1
ATOM 1881 C CA . SER B 1 3 ? 11.375 26.984 37.062 1 28.89 3 SER B CA 1
ATOM 1882 C C . SER B 1 3 ? 10.867 25.938 36.062 1 28.89 3 SER B C 1
ATOM 1884 O O . SER B 1 3 ? 11.57 24.969 35.781 1 28.89 3 SER B O 1
ATOM 1886 N N . SER B 1 4 ? 9.625 25.609 36.062 1 30.33 4 SER B N 1
ATOM 1887 C CA . SER B 1 4 ? 8.906 24.766 35.125 1 30.33 4 SER B CA 1
ATOM 1888 C C . SER B 1 4 ? 9.266 25.125 33.688 1 30.33 4 SER B C 1
ATOM 1890 O O . SER B 1 4 ? 8.984 26.234 33.219 1 30.33 4 SER B O 1
ATOM 1892 N N . GLU B 1 5 ? 10.484 24.75 33.188 1 31.2 5 GLU B N 1
ATOM 1893 C CA . GLU B 1 5 ? 10.891 25.016 31.812 1 31.2 5 GLU B CA 1
ATOM 1894 C C . GLU B 1 5 ? 9.734 24.797 30.828 1 31.2 5 GLU B C 1
ATOM 1896 O O . GLU B 1 5 ? 9.023 23.797 30.922 1 31.2 5 GLU B O 1
ATOM 1901 N N . PRO B 1 6 ? 9.219 25.844 30.141 1 33.28 6 PRO B N 1
ATOM 1902 C CA . PRO B 1 6 ? 8.109 25.781 29.188 1 33.28 6 PRO B CA 1
ATOM 1903 C C . PRO B 1 6 ? 8.258 24.672 28.172 1 33.28 6 PRO B C 1
ATOM 1905 O O . PRO B 1 6 ? 9.375 24.344 27.766 1 33.28 6 PRO B O 1
ATOM 1908 N N . ARG B 1 7 ? 7.461 23.656 28.203 1 34 7 ARG B N 1
ATOM 1909 C CA . ARG B 1 7 ? 7.363 22.594 27.203 1 34 7 ARG B CA 1
ATOM 1910 C C . ARG B 1 7 ? 7.488 23.156 25.781 1 34 7 ARG B C 1
ATOM 1912 O O . ARG B 1 7 ? 6.762 24.094 25.422 1 34 7 ARG B O 1
ATOM 1919 N N . ARG B 1 8 ? 8.648 23.078 25.188 1 33.62 8 ARG B N 1
ATOM 1920 C CA . ARG B 1 8 ? 8.961 23.484 23.812 1 33.62 8 ARG B CA 1
ATOM 1921 C C . ARG B 1 8 ? 7.809 23.141 22.875 1 33.62 8 ARG B C 1
ATOM 1923 O O . ARG B 1 8 ? 7.434 21.969 22.75 1 33.62 8 ARG B O 1
ATOM 1930 N N . ARG B 1 9 ? 6.867 24.062 22.547 1 32.62 9 ARG B N 1
ATOM 1931 C CA . ARG B 1 9 ? 5.93 24.031 21.422 1 32.62 9 ARG B CA 1
ATOM 1932 C C . ARG B 1 9 ? 6.594 23.469 20.172 1 32.62 9 ARG B C 1
ATOM 1934 O O . ARG B 1 9 ? 7.746 23.812 19.875 1 32.62 9 ARG B O 1
ATOM 1941 N N . LEU B 1 10 ? 6.445 22.281 19.875 1 33.34 10 LEU B N 1
ATOM 1942 C CA . LEU B 1 10 ? 6.84 21.812 18.547 1 33.34 10 LEU B CA 1
ATOM 1943 C C . LEU B 1 10 ? 6.844 22.953 17.547 1 33.34 10 LEU B C 1
ATOM 1945 O O . LEU B 1 10 ? 5.84 23.656 17.391 1 33.34 10 LEU B O 1
ATOM 1949 N N . ASP B 1 11 ? 7.977 23.594 17.234 1 31.22 11 ASP B N 1
ATOM 1950 C CA . ASP B 1 11 ? 8.32 24.734 16.391 1 31.22 11 ASP B CA 1
ATOM 1951 C C . ASP B 1 11 ? 7.516 24.734 15.102 1 31.22 11 ASP B C 1
ATOM 1953 O O . ASP B 1 11 ? 7.375 23.688 14.453 1 31.22 11 ASP B O 1
ATOM 1957 N N . ASP B 1 12 ? 6.602 25.672 14.773 1 35.94 12 ASP B N 1
ATOM 1958 C CA . ASP B 1 12 ? 5.82 26.188 13.656 1 35.94 12 ASP B CA 1
ATOM 1959 C C . ASP B 1 12 ? 6.574 26.016 12.336 1 35.94 12 ASP B C 1
ATOM 1961 O O . ASP B 1 12 ? 5.988 26.156 11.266 1 35.94 12 ASP B O 1
ATOM 1965 N N . ASN B 1 13 ? 7.891 25.906 12.211 1 34.09 13 ASN B N 1
ATOM 1966 C CA . ASN B 1 13 ? 8.648 26.062 10.969 1 34.09 13 ASN B CA 1
ATOM 1967 C C . ASN B 1 13 ? 8.836 24.719 10.266 1 34.09 13 ASN B C 1
ATOM 1969 O O . ASN B 1 13 ? 9.688 24.594 9.383 1 34.09 13 ASN B O 1
ATOM 1973 N N . GLN B 1 14 ? 8.492 23.672 10.773 1 39.97 14 GLN B N 1
ATOM 1974 C CA . GLN B 1 14 ? 8.805 22.438 10.062 1 39.97 14 GLN B CA 1
ATOM 1975 C C . GLN B 1 14 ? 7.828 22.203 8.914 1 39.97 14 GLN B C 1
ATOM 1977 O O . GLN B 1 14 ? 6.613 22.344 9.086 1 39.97 14 GLN B O 1
ATOM 1982 N N . PRO B 1 15 ? 8.32 22.109 7.66 1 39.62 15 PRO B N 1
ATOM 1983 C CA . PRO B 1 15 ? 7.391 21.984 6.535 1 39.62 15 PRO B CA 1
ATOM 1984 C C . PRO B 1 15 ? 6.383 20.844 6.723 1 39.62 15 PRO B C 1
ATOM 1986 O O . PRO B 1 15 ? 6.762 19.734 7.098 1 39.62 15 PRO B O 1
ATOM 1989 N N . CYS B 1 16 ? 5.285 21.094 7.246 1 43.16 16 CYS B N 1
ATOM 1990 C CA . CYS B 1 16 ? 4.16 20.172 7.375 1 43.16 16 CYS B CA 1
ATOM 1991 C C . CYS B 1 16 ? 3.668 19.719 6.008 1 43.16 16 CYS B C 1
ATOM 1993 O O . CYS B 1 16 ? 3.598 20.516 5.07 1 43.16 16 CYS B O 1
ATOM 1995 N N . VAL B 1 17 ? 3.732 18.453 5.734 1 47.62 17 VAL B N 1
ATOM 1996 C CA . VAL B 1 17 ? 3.221 17.891 4.488 1 47.62 17 VAL B CA 1
ATOM 1997 C C . VAL B 1 17 ? 1.917 18.594 4.105 1 47.62 17 VAL B C 1
ATOM 1999 O O . VAL B 1 17 ? 1.636 18.781 2.922 1 47.62 17 VAL B O 1
ATOM 2002 N N . THR B 1 18 ? 0.889 18.703 5.082 1 47.31 18 THR B N 1
ATOM 2003 C CA . THR B 1 18 ? -0.463 19.141 4.754 1 47.31 18 THR B CA 1
ATOM 2004 C C . THR B 1 18 ? -0.547 20.672 4.727 1 47.31 18 THR B C 1
ATOM 2006 O O . THR B 1 18 ? -1.468 21.234 4.133 1 47.31 18 THR B O 1
ATOM 2009 N N . SER B 1 19 ? -0.243 21.344 5.867 1 42.88 19 SER B N 1
ATOM 2010 C CA . SER B 1 19 ? -0.914 22.578 6.266 1 42.88 19 SER B CA 1
ATOM 2011 C C . SER B 1 19 ? -0.825 23.641 5.168 1 42.88 19 SER B C 1
ATOM 2013 O O . SER B 1 19 ? -1.788 24.359 4.922 1 42.88 19 SER B O 1
ATOM 2015 N N . LYS B 1 20 ? 0.451 24.156 4.977 1 46.06 20 LYS B N 1
ATOM 2016 C CA . LYS B 1 20 ? 0.294 25.578 4.703 1 46.06 20 LYS B CA 1
ATOM 2017 C C . LYS B 1 20 ? -0.51 25.812 3.428 1 46.06 20 LYS B C 1
ATOM 2019 O O . LYS B 1 20 ? -1.512 26.531 3.441 1 46.06 20 LYS B O 1
ATOM 2024 N N . ARG B 1 21 ? 0.107 26.344 2.096 1 42.16 21 ARG B N 1
ATOM 2025 C CA . ARG B 1 21 ? -0.36 27.219 1.029 1 42.16 21 ARG B CA 1
ATOM 2026 C C . ARG B 1 21 ? -0.862 26.422 -0.165 1 42.16 21 ARG B C 1
ATOM 2028 O O . ARG B 1 21 ? -0.109 26.156 -1.105 1 42.16 21 ARG B O 1
ATOM 2035 N N . ILE B 1 22 ? -1.59 25.25 0.018 1 44.69 22 ILE B N 1
ATOM 2036 C CA . ILE B 1 22 ? -2.107 24.734 -1.243 1 44.69 22 ILE B CA 1
ATOM 2037 C C . ILE B 1 22 ? -2.418 25.891 -2.189 1 44.69 22 ILE B C 1
ATOM 2039 O O . ILE B 1 22 ? -2.375 25.734 -3.412 1 44.69 22 ILE B O 1
ATOM 2043 N N . GLY B 1 23 ? -3.188 26.812 -1.717 1 40.03 23 GLY B N 1
ATOM 2044 C CA . GLY B 1 23 ? -3.65 27.953 -2.482 1 40.03 23 GLY B CA 1
ATOM 2045 C C . GLY B 1 23 ? -2.551 28.953 -2.791 1 40.03 23 GLY B C 1
ATOM 2046 O O . GLY B 1 23 ? -2.795 29.969 -3.432 1 40.03 23 GLY B O 1
ATOM 2047 N N . GLY B 1 24 ? -1.568 29.031 -1.883 1 43.16 24 GLY B N 1
ATOM 2048 C CA . GLY B 1 24 ? -0.801 30.25 -2.135 1 43.16 24 GLY B CA 1
ATOM 2049 C C . GLY B 1 24 ? 0.004 30.188 -3.42 1 43.16 24 GLY B C 1
ATOM 2050 O O . GLY B 1 24 ? 0.143 29.125 -4.02 1 43.16 24 GLY B O 1
ATOM 2051 N N . GLU B 1 25 ? 0.29 31.297 -4.031 1 55.12 25 GLU B N 1
ATOM 2052 C CA . GLU B 1 25 ? 0.881 31.844 -5.246 1 55.12 25 GLU B CA 1
ATOM 2053 C C . GLU B 1 25 ? 2.219 31.188 -5.559 1 55.12 25 GLU B C 1
ATOM 2055 O O . GLU B 1 25 ? 2.896 31.562 -6.516 1 55.12 25 GLU B O 1
ATOM 2060 N N . ASN B 1 26 ? 2.729 30.078 -4.691 1 68.75 26 ASN B N 1
ATOM 2061 C CA . ASN B 1 26 ? 4.082 29.734 -5.117 1 68.75 26 ASN B CA 1
ATOM 2062 C C . ASN B 1 26 ? 4.078 28.562 -6.094 1 68.75 26 ASN B C 1
ATOM 2064 O O . ASN B 1 26 ? 3.357 27.578 -5.895 1 68.75 26 ASN B O 1
ATOM 2068 N N . LYS B 1 27 ? 4.629 28.641 -7.266 1 83.25 27 LYS B N 1
ATOM 2069 C CA . LYS B 1 27 ? 4.777 27.656 -8.328 1 83.25 27 LYS B CA 1
ATOM 2070 C C . LYS B 1 27 ? 5.68 26.5 -7.891 1 83.25 27 LYS B C 1
ATOM 2072 O O . LYS B 1 27 ? 6.684 26.719 -7.211 1 83.25 27 LYS B O 1
ATOM 2077 N N . PRO B 1 28 ? 5.227 25.297 -8.18 1 88.69 28 PRO B N 1
ATOM 2078 C CA . PRO B 1 28 ? 6.078 24.141 -7.867 1 88.69 28 PRO B CA 1
ATOM 2079 C C . PRO B 1 28 ? 7.473 24.25 -8.477 1 88.69 28 PRO B C 1
ATOM 2081 O O . PRO B 1 28 ? 7.617 24.719 -9.617 1 88.69 28 PRO B O 1
ATOM 2084 N N . ASP B 1 29 ? 8.445 23.969 -7.676 1 91.44 29 ASP B N 1
ATOM 2085 C CA . ASP B 1 29 ? 9.812 23.938 -8.18 1 91.44 29 ASP B CA 1
ATOM 2086 C C . ASP B 1 29 ? 10.117 22.609 -8.859 1 91.44 29 ASP B C 1
ATOM 2088 O O . ASP B 1 29 ? 10.602 21.672 -8.211 1 91.44 29 ASP B O 1
ATOM 2092 N N . TYR B 1 30 ? 9.961 22.547 -10.141 1 92.19 30 TYR B N 1
ATOM 2093 C CA . TYR B 1 30 ? 10.102 21.312 -10.906 1 92.19 30 TYR B CA 1
ATOM 2094 C C . TYR B 1 30 ? 11.57 20.906 -11 1 92.19 30 TYR B C 1
ATOM 2096 O O . TYR B 1 30 ? 11.875 19.766 -11.367 1 92.19 30 TYR B O 1
ATOM 2104 N N . ARG B 1 31 ? 12.523 21.812 -10.617 1 93.25 31 ARG B N 1
ATOM 2105 C CA . ARG B 1 31 ? 13.945 21.484 -10.609 1 93.25 31 ARG B CA 1
ATOM 2106 C C . ARG B 1 31 ? 14.242 20.375 -9.602 1 93.25 31 ARG B C 1
ATOM 2108 O O . ARG B 1 31 ? 15.211 19.625 -9.758 1 93.25 31 ARG B O 1
ATOM 2115 N N . VAL B 1 32 ? 13.383 20.203 -8.633 1 94.38 32 VAL B N 1
ATOM 2116 C CA . VAL B 1 32 ? 13.555 19.203 -7.578 1 94.38 32 VAL B CA 1
ATOM 2117 C C . VAL B 1 32 ? 13.469 17.797 -8.18 1 94.38 32 VAL B C 1
ATOM 2119 O O . VAL B 1 32 ? 14.141 16.875 -7.719 1 94.38 32 VAL B O 1
ATOM 2122 N N . LEU B 1 33 ? 12.641 17.656 -9.227 1 95.38 33 LEU B N 1
ATOM 2123 C CA . LEU B 1 33 ? 12.445 16.359 -9.852 1 95.38 33 LEU B CA 1
ATOM 2124 C C . LEU B 1 33 ? 13.727 15.883 -10.523 1 95.38 33 LEU B C 1
ATOM 2126 O O . LEU B 1 33 ? 13.898 14.688 -10.773 1 95.38 33 LEU B O 1
ATOM 2130 N N . LEU B 1 34 ? 14.641 16.891 -10.719 1 95.81 34 LEU B N 1
ATOM 2131 C CA . LEU B 1 34 ? 15.867 16.547 -11.43 1 95.81 34 LEU B CA 1
ATOM 2132 C C . LEU B 1 34 ? 17.062 16.562 -10.484 1 95.81 34 LEU B C 1
ATOM 2134 O O . LEU B 1 34 ? 18.203 16.469 -10.922 1 95.81 34 LEU B O 1
ATOM 2138 N N . TYR B 1 35 ? 16.766 16.641 -9.203 1 95.5 35 TYR B N 1
ATOM 2139 C CA . TYR B 1 35 ? 17.844 16.484 -8.227 1 95.5 35 TYR B CA 1
ATOM 2140 C C . TYR B 1 35 ? 18.547 15.148 -8.43 1 95.5 35 TYR B C 1
ATOM 2142 O O . TYR B 1 35 ? 17.938 14.156 -8.812 1 95.5 35 TYR B O 1
ATOM 2150 N N . ILE B 1 36 ? 19.797 15.133 -8.133 1 96.06 36 ILE B N 1
ATOM 2151 C CA . ILE B 1 36 ? 20.625 13.945 -8.336 1 96.06 36 ILE B CA 1
ATOM 2152 C C . ILE B 1 36 ? 20.031 12.766 -7.562 1 96.06 36 ILE B C 1
ATOM 2154 O O . ILE B 1 36 ? 19.859 11.68 -8.117 1 96.06 36 ILE B O 1
ATOM 2158 N N . PRO B 1 37 ? 19.719 12.922 -6.316 1 96.31 37 PRO B N 1
ATOM 2159 C CA . PRO B 1 37 ? 19.109 11.789 -5.598 1 96.31 37 PRO B CA 1
ATOM 2160 C C . PRO B 1 37 ? 17.844 11.266 -6.277 1 96.31 37 PRO B C 1
ATOM 2162 O O . PRO B 1 37 ? 17.594 10.055 -6.266 1 96.31 37 PRO B O 1
ATOM 2165 N N . ASN B 1 38 ? 17.047 12.133 -6.859 1 97.38 38 ASN B N 1
ATOM 2166 C CA . ASN B 1 38 ? 15.828 11.703 -7.547 1 97.38 38 ASN B CA 1
ATOM 2167 C C . ASN B 1 38 ? 16.141 10.953 -8.836 1 97.38 38 ASN B C 1
ATOM 2169 O O . ASN B 1 38 ? 15.453 10 -9.195 1 97.38 38 ASN B O 1
ATOM 2173 N N . ILE B 1 39 ? 17.156 11.422 -9.508 1 97.56 39 ILE B N 1
ATOM 2174 C CA . ILE B 1 39 ? 17.594 10.719 -10.703 1 97.56 39 ILE B CA 1
ATOM 2175 C C . ILE B 1 39 ? 18.047 9.305 -10.336 1 97.56 39 ILE B C 1
ATOM 2177 O O . ILE B 1 39 ? 17.75 8.344 -11.047 1 97.56 39 ILE B O 1
ATOM 2181 N N . ILE B 1 40 ? 18.75 9.172 -9.258 1 97.75 40 ILE B N 1
ATOM 2182 C CA . ILE B 1 40 ? 19.156 7.855 -8.781 1 97.75 40 ILE B CA 1
ATOM 2183 C C . ILE B 1 40 ? 17.922 7.008 -8.492 1 97.75 40 ILE B C 1
ATOM 2185 O O . ILE B 1 40 ? 17.906 5.809 -8.781 1 97.75 40 ILE B O 1
ATOM 2189 N N . GLY B 1 41 ? 16.891 7.633 -7.98 1 97.44 41 GLY B N 1
ATOM 2190 C CA . GLY B 1 41 ? 15.625 6.938 -7.77 1 97.44 41 GLY B CA 1
ATOM 2191 C C . GLY B 1 41 ? 15.016 6.402 -9.047 1 97.44 41 GLY B C 1
ATOM 2192 O O . GLY B 1 41 ? 14.516 5.277 -9.086 1 97.44 41 GLY B O 1
ATOM 2193 N N . TYR B 1 42 ? 15.094 7.27 -10.078 1 97.88 42 TYR B N 1
ATOM 2194 C CA . TYR B 1 42 ? 14.586 6.824 -11.367 1 97.88 42 TYR B CA 1
ATOM 2195 C C . TYR B 1 42 ? 15.391 5.645 -11.898 1 97.88 42 TYR B C 1
ATOM 2197 O O . TYR B 1 42 ? 14.828 4.719 -12.492 1 97.88 42 TYR B O 1
ATOM 2205 N N . ILE B 1 43 ? 16.609 5.652 -11.672 1 97.88 43 ILE B N 1
ATOM 2206 C CA . ILE B 1 43 ? 17.484 4.562 -12.094 1 97.88 43 ILE B CA 1
ATOM 2207 C C . ILE B 1 43 ? 17.156 3.297 -11.312 1 97.88 43 ILE B C 1
ATOM 2209 O O . ILE B 1 43 ? 17.125 2.199 -11.867 1 97.88 43 ILE B O 1
ATOM 2213 N N . ARG B 1 44 ? 16.875 3.473 -10.016 1 97.75 44 ARG B N 1
ATOM 2214 C CA . ARG B 1 44 ? 16.438 2.346 -9.195 1 97.75 44 ARG B CA 1
ATOM 2215 C C . ARG B 1 44 ? 15.195 1.688 -9.781 1 97.75 44 ARG B C 1
ATOM 2217 O O . ARG B 1 44 ? 15.109 0.46 -9.836 1 97.75 44 ARG B O 1
ATOM 2224 N N . LEU B 1 45 ? 14.297 2.498 -10.188 1 97 45 LEU B N 1
ATOM 2225 C CA . LEU B 1 45 ? 13.062 1.995 -10.789 1 97 45 LEU B CA 1
ATOM 2226 C C . LEU B 1 45 ? 13.359 1.219 -12.062 1 97 45 LEU B C 1
ATOM 2228 O O . LEU B 1 45 ? 12.75 0.174 -12.312 1 97 45 LEU B O 1
ATOM 2232 N N . LEU B 1 46 ? 14.258 1.727 -12.852 1 97.25 46 LEU B N 1
ATOM 2233 C CA . LEU B 1 46 ? 14.641 1.055 -14.086 1 97.25 46 LEU B CA 1
ATOM 2234 C C . LEU B 1 46 ? 15.25 -0.313 -13.797 1 97.25 46 LEU B C 1
ATOM 2236 O O . LEU B 1 46 ? 14.906 -1.302 -14.445 1 97.25 46 LEU B O 1
ATOM 2240 N N . PHE B 1 47 ? 16.125 -0.361 -12.82 1 97.31 47 PHE B N 1
ATOM 2241 C CA . PHE B 1 47 ? 16.734 -1.631 -12.445 1 97.31 47 PHE B CA 1
ATOM 2242 C C . PHE B 1 47 ? 15.688 -2.611 -11.945 1 97.31 47 PHE B C 1
ATOM 2244 O O . PHE B 1 47 ? 15.773 -3.812 -12.211 1 97.31 47 PHE B O 1
ATOM 2251 N N . LEU B 1 48 ? 14.758 -2.094 -11.211 1 96 48 LEU B N 1
ATOM 2252 C CA . LEU B 1 48 ? 13.664 -2.924 -10.719 1 96 48 LEU B CA 1
ATOM 2253 C C . LEU B 1 48 ? 12.875 -3.527 -11.875 1 96 48 LEU B C 1
ATOM 2255 O O . LEU B 1 48 ? 12.602 -4.73 -11.883 1 96 48 LEU B O 1
ATOM 2259 N N . LEU B 1 49 ? 12.516 -2.699 -12.859 1 95.25 49 LEU B N 1
ATOM 2260 C CA . LEU B 1 49 ? 11.773 -3.16 -14.023 1 95.25 49 LEU B CA 1
ATOM 2261 C C . LEU B 1 49 ? 12.555 -4.227 -14.781 1 95.25 49 LEU B C 1
ATOM 2263 O O . LEU B 1 49 ? 12.008 -5.27 -15.148 1 95.25 49 LEU B O 1
ATOM 2267 N N . VAL B 1 50 ? 13.812 -4.012 -14.977 1 96.25 50 VAL B N 1
ATOM 2268 C CA . VAL B 1 50 ? 14.672 -4.961 -15.68 1 96.25 50 VAL B CA 1
ATOM 2269 C C . VAL B 1 50 ? 14.75 -6.27 -14.898 1 96.25 50 VAL B C 1
ATOM 2271 O O . VAL B 1 50 ? 14.656 -7.352 -15.477 1 96.25 50 VAL B O 1
ATOM 2274 N N . ALA B 1 51 ? 14.922 -6.137 -13.586 1 96.25 51 ALA B N 1
ATOM 2275 C CA . ALA B 1 51 ? 15.023 -7.324 -12.742 1 96.25 51 ALA B CA 1
ATOM 2276 C C . ALA B 1 51 ? 13.797 -8.227 -12.914 1 96.25 51 ALA B C 1
ATOM 2278 O O . ALA B 1 51 ? 13.938 -9.422 -13.18 1 96.25 51 ALA B O 1
ATOM 2279 N N . PHE B 1 52 ? 12.68 -7.711 -12.898 1 94.5 52 PHE B N 1
ATOM 2280 C CA . PHE B 1 52 ? 11.461 -8.516 -12.938 1 94.5 52 PHE B CA 1
ATOM 2281 C C . PHE B 1 52 ? 11.211 -9.039 -14.344 1 94.5 52 PHE B C 1
ATOM 2283 O O . PHE B 1 52 ? 10.633 -10.117 -14.516 1 94.5 52 PHE B O 1
ATOM 2290 N N . CYS B 1 53 ? 11.664 -8.328 -15.391 1 93.94 53 CYS B N 1
ATOM 2291 C CA . CYS B 1 53 ? 11.539 -8.805 -16.766 1 93.94 53 CYS B CA 1
ATOM 2292 C C . CYS B 1 53 ? 12.453 -10 -17.016 1 93.94 53 CYS B C 1
ATOM 2294 O O . CYS B 1 53 ? 12.117 -10.891 -17.797 1 93.94 53 CYS B O 1
ATOM 2296 N N . ILE B 1 54 ? 13.547 -10.078 -16.344 1 95.19 54 ILE B N 1
ATOM 2297 C CA . ILE B 1 54 ? 14.555 -11.086 -16.625 1 95.19 54 ILE B CA 1
ATOM 2298 C C . ILE B 1 54 ? 14.344 -12.297 -15.719 1 95.19 54 ILE B C 1
ATOM 2300 O O . ILE B 1 54 ? 14.906 -13.367 -15.953 1 95.19 54 ILE B O 1
ATOM 2304 N N . LEU B 1 55 ? 13.523 -12.172 -14.75 1 91.75 55 LEU B N 1
ATOM 2305 C CA . LEU B 1 55 ? 13.32 -13.195 -13.727 1 91.75 55 LEU B CA 1
ATOM 2306 C C . LEU B 1 55 ? 12.992 -14.539 -14.359 1 91.75 55 LEU B C 1
ATOM 2308 O O . LEU B 1 55 ? 13.609 -15.555 -14.031 1 91.75 55 LEU B O 1
ATOM 2312 N N . PRO B 1 56 ? 12.039 -14.594 -15.398 1 90.56 56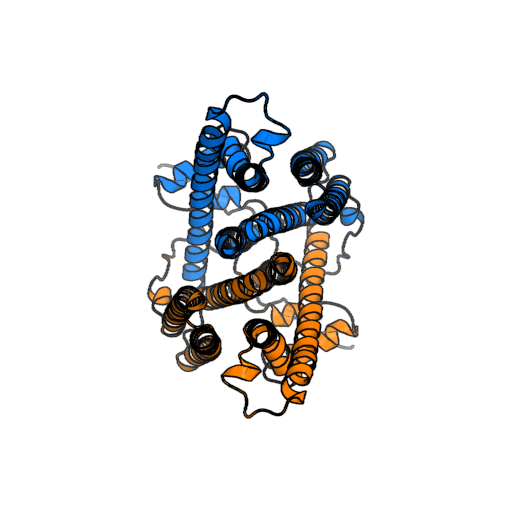 PRO B N 1
ATOM 2313 C CA . PRO B 1 56 ? 11.688 -15.891 -15.984 1 90.56 56 PRO B CA 1
ATOM 2314 C C . PRO B 1 56 ? 12.875 -16.562 -16.672 1 90.56 56 PRO B C 1
ATOM 2316 O O . PRO B 1 56 ? 12.938 -17.781 -16.75 1 90.56 56 PRO B O 1
ATOM 2319 N N . THR B 1 57 ? 13.852 -15.836 -17.109 1 93.5 57 THR B N 1
ATOM 2320 C CA . THR B 1 57 ? 14.969 -16.391 -17.875 1 93.5 57 THR B CA 1
ATOM 2321 C C . THR B 1 57 ? 16.156 -16.672 -16.969 1 93.5 57 THR B C 1
ATOM 2323 O O . THR B 1 57 ? 16.844 -17.688 -17.141 1 93.5 57 THR B O 1
ATOM 2326 N N . SER B 1 58 ? 16.375 -15.789 -16.031 1 95.19 58 SER B N 1
ATOM 2327 C CA . SER B 1 58 ? 17.562 -15.938 -15.203 1 95.19 58 SER B CA 1
ATOM 2328 C C . SER B 1 58 ? 17.312 -15.398 -13.797 1 95.19 58 SER B C 1
ATOM 2330 O O . SER B 1 58 ? 17.578 -14.227 -13.516 1 95.19 58 SER B O 1
ATOM 2332 N N . PRO B 1 59 ? 16.984 -16.297 -12.906 1 93.88 59 PRO B N 1
ATOM 2333 C CA . PRO B 1 59 ? 16.781 -15.859 -11.523 1 93.88 59 PRO B CA 1
ATOM 2334 C C . PRO B 1 59 ? 18.031 -15.258 -10.898 1 93.88 59 PRO B C 1
ATOM 2336 O O . PRO B 1 59 ? 17.938 -14.352 -10.07 1 93.88 59 PRO B O 1
ATOM 2339 N N . ALA B 1 60 ? 19.188 -15.766 -11.266 1 94.25 60 ALA B N 1
ATOM 2340 C CA . ALA B 1 60 ? 20.438 -15.227 -10.742 1 94.25 60 ALA B CA 1
ATOM 2341 C C . ALA B 1 60 ? 20.625 -13.766 -11.148 1 94.25 60 ALA B C 1
ATOM 2343 O O . ALA B 1 60 ? 21 -12.93 -10.328 1 94.25 60 ALA B O 1
ATOM 2344 N N . SER B 1 61 ? 20.375 -13.5 -12.391 1 95.5 61 SER B N 1
ATOM 2345 C CA . SER B 1 61 ? 20.484 -12.125 -12.875 1 95.5 61 SER B CA 1
ATOM 2346 C C . SER B 1 61 ? 19.453 -11.227 -12.195 1 95.5 61 SER B C 1
ATOM 2348 O O . SER B 1 61 ? 19.719 -10.055 -11.945 1 95.5 61 SER B O 1
ATOM 2350 N N . PHE B 1 62 ? 18.25 -11.75 -11.906 1 96.5 62 PHE B N 1
ATOM 2351 C CA . PHE B 1 62 ? 17.219 -11.008 -11.18 1 96.5 62 PHE B CA 1
ATOM 2352 C C . PHE B 1 62 ? 17.766 -10.516 -9.836 1 96.5 62 PHE B C 1
ATOM 2354 O O . PHE B 1 62 ? 17.609 -9.336 -9.508 1 96.5 62 PHE B O 1
ATOM 2361 N N . VAL B 1 63 ? 18.391 -11.43 -9.109 1 94.94 63 VAL B N 1
ATOM 2362 C CA . VAL B 1 63 ? 18.891 -11.086 -7.781 1 94.94 63 VAL B CA 1
ATOM 2363 C C . VAL B 1 63 ? 19.953 -9.992 -7.887 1 94.94 63 VAL B C 1
ATOM 2365 O O . VAL B 1 63 ? 20 -9.078 -7.059 1 94.94 63 VAL B O 1
ATOM 2368 N N . VAL B 1 64 ? 20.734 -10.039 -8.891 1 94.94 64 VAL B N 1
ATOM 2369 C CA . VAL B 1 64 ? 21.797 -9.062 -9.086 1 94.94 64 VAL B CA 1
ATOM 2370 C C . VAL B 1 64 ? 21.203 -7.684 -9.359 1 94.94 64 VAL B C 1
ATOM 2372 O O . VAL B 1 64 ? 21.516 -6.711 -8.664 1 94.94 64 VAL B O 1
ATOM 2375 N N . PHE B 1 65 ? 20.312 -7.602 -10.336 1 96.62 65 PHE B N 1
ATOM 2376 C CA . PHE B 1 65 ? 19.703 -6.324 -10.695 1 96.62 65 PHE B CA 1
ATOM 2377 C C . PHE B 1 65 ? 18.875 -5.773 -9.539 1 96.62 65 PHE B C 1
ATOM 2379 O O . PHE B 1 65 ? 18.906 -4.57 -9.281 1 96.62 65 PHE B O 1
ATOM 2386 N N . TYR B 1 66 ? 18.156 -6.629 -8.891 1 96.81 66 TYR B N 1
ATOM 2387 C CA . TYR B 1 66 ? 17.359 -6.203 -7.746 1 96.81 66 TYR B CA 1
ATOM 2388 C C . TYR B 1 66 ? 18.25 -5.672 -6.629 1 96.81 66 TYR B C 1
ATOM 2390 O O . TYR B 1 66 ? 17.938 -4.645 -6.016 1 96.81 66 TYR B O 1
ATOM 2398 N N . SER B 1 67 ? 19.344 -6.367 -6.371 1 94.81 67 SER B N 1
ATOM 2399 C CA . SER B 1 67 ? 20.266 -5.953 -5.312 1 94.81 67 SER B CA 1
ATOM 2400 C C . SER B 1 67 ? 20.906 -4.602 -5.629 1 94.81 67 SER B C 1
ATOM 2402 O O . SER B 1 67 ? 21.094 -3.773 -4.734 1 94.81 67 SER B O 1
ATOM 2404 N N . ILE B 1 68 ? 21.219 -4.402 -6.844 1 96.06 68 ILE B N 1
ATOM 2405 C CA . ILE B 1 68 ? 21.75 -3.107 -7.254 1 96.06 68 ILE B CA 1
ATOM 2406 C C . ILE B 1 68 ? 20.719 -2.014 -6.977 1 96.06 68 ILE B C 1
ATOM 2408 O O . ILE B 1 68 ? 21.062 -0.945 -6.465 1 96.06 68 ILE B O 1
ATOM 2412 N N . SER B 1 69 ? 19.484 -2.303 -7.328 1 96 69 SER B N 1
ATOM 2413 C CA . SER B 1 69 ? 18.422 -1.337 -7.094 1 96 69 SER B CA 1
ATOM 2414 C C . SER B 1 69 ? 18.328 -0.961 -5.621 1 96 69 SER B C 1
ATOM 2416 O O . SER B 1 69 ? 18.188 0.216 -5.281 1 96 69 SER B O 1
ATOM 2418 N N . ILE B 1 70 ? 18.469 -1.896 -4.738 1 93.31 70 ILE B N 1
ATOM 2419 C CA . ILE B 1 70 ? 18.344 -1.663 -3.301 1 93.31 70 ILE B CA 1
ATOM 2420 C C . ILE B 1 70 ? 19.562 -0.877 -2.807 1 93.31 70 ILE B C 1
ATOM 2422 O O . ILE B 1 70 ? 19.438 -0.005 -1.942 1 93.31 70 ILE B O 1
ATOM 2426 N N . MET B 1 71 ? 20.672 -1.234 -3.297 1 93.56 71 MET B N 1
ATOM 2427 C CA . MET B 1 71 ? 21.906 -0.559 -2.885 1 93.56 71 MET B CA 1
ATOM 2428 C C . MET B 1 71 ? 21.875 0.913 -3.285 1 93.56 71 MET B C 1
ATOM 2430 O O . MET B 1 71 ? 22.391 1.768 -2.562 1 93.56 71 MET B O 1
ATOM 2434 N N . LEU B 1 72 ? 21.297 1.17 -4.398 1 95.69 72 LEU B N 1
ATOM 2435 C CA . LEU B 1 72 ? 21.188 2.543 -4.883 1 95.69 72 LEU B CA 1
ATOM 2436 C C . LEU B 1 72 ? 20.344 3.391 -3.939 1 95.69 72 LEU B C 1
ATOM 2438 O O . LEU B 1 72 ? 20.406 4.621 -3.98 1 95.69 72 LEU B O 1
ATOM 2442 N N . ASP B 1 73 ? 19.516 2.723 -3.156 1 93.44 73 ASP B N 1
ATOM 2443 C CA . ASP B 1 73 ? 18.75 3.426 -2.131 1 93.44 73 ASP B CA 1
ATOM 2444 C C . ASP B 1 73 ? 19.688 4.129 -1.143 1 93.44 73 ASP B C 1
ATOM 2446 O O . ASP B 1 73 ? 19.453 5.289 -0.786 1 93.44 73 ASP B O 1
ATOM 2450 N N . GLY B 1 74 ? 20.734 3.436 -0.73 1 90.75 74 GLY B N 1
ATOM 2451 C CA . GLY B 1 74 ? 21.719 4.043 0.144 1 90.75 74 GLY B CA 1
ATOM 2452 C C . GLY B 1 74 ? 22.5 5.16 -0.523 1 90.75 74 GLY B C 1
ATOM 2453 O O . GLY B 1 74 ? 22.812 6.172 0.109 1 90.75 74 GLY B O 1
ATOM 2454 N N . VAL B 1 75 ? 22.672 5.031 -1.758 1 94.19 75 VAL B N 1
ATOM 2455 C CA . VAL B 1 75 ? 23.453 6 -2.516 1 94.19 75 VAL B CA 1
ATOM 2456 C C . VAL B 1 75 ? 22.656 7.293 -2.678 1 94.19 75 VAL B C 1
ATOM 2458 O O . VAL B 1 75 ? 23.203 8.391 -2.535 1 94.19 75 VAL B O 1
ATOM 2461 N N . ASP B 1 76 ? 21.422 7.137 -2.982 1 94.25 76 ASP B N 1
ATOM 2462 C CA . ASP B 1 76 ? 20.625 8.344 -3.186 1 94.25 76 ASP B CA 1
ATOM 2463 C C . ASP B 1 76 ? 20.484 9.133 -1.886 1 94.25 76 ASP B C 1
ATOM 2465 O O . ASP B 1 76 ? 20.469 10.367 -1.899 1 94.25 76 ASP B O 1
ATOM 2469 N N . GLY B 1 77 ? 20.359 8.406 -0.776 1 91.19 77 GLY B N 1
ATOM 2470 C CA . GLY B 1 77 ? 20.359 9.102 0.504 1 91.19 77 GLY B CA 1
ATOM 2471 C C . GLY B 1 77 ? 21.656 9.844 0.78 1 91.19 77 GLY B C 1
ATOM 2472 O O . GLY B 1 77 ? 21.641 10.984 1.245 1 91.19 77 GLY B O 1
ATOM 2473 N N . TYR B 1 78 ? 22.688 9.156 0.487 1 92.5 78 TYR B N 1
ATOM 2474 C CA . TYR B 1 78 ? 24 9.766 0.665 1 92.5 78 TYR B CA 1
ATOM 2475 C C . TYR B 1 78 ? 24.156 11 -0.223 1 92.5 78 TYR B C 1
ATOM 2477 O O . TYR B 1 78 ? 24.625 12.039 0.23 1 92.5 78 TYR B O 1
ATOM 2485 N N . ALA B 1 79 ? 23.75 10.875 -1.433 1 94.56 79 ALA B N 1
ATOM 2486 C CA . ALA B 1 79 ? 23.844 11.977 -2.391 1 94.56 79 ALA B CA 1
ATOM 2487 C C . ALA B 1 79 ? 22.984 13.156 -1.95 1 94.56 79 ALA B C 1
ATOM 2489 O O . ALA B 1 79 ? 23.391 14.312 -2.09 1 94.56 79 ALA B O 1
ATOM 2490 N N . ALA B 1 80 ? 21.828 12.906 -1.438 1 93.12 80 ALA B N 1
ATOM 2491 C CA . ALA B 1 80 ? 20.922 13.961 -0.979 1 93.12 80 ALA B CA 1
ATOM 2492 C C . ALA B 1 80 ? 21.578 14.797 0.119 1 93.12 80 ALA B C 1
ATOM 2494 O O . ALA B 1 80 ? 21.516 16.031 0.098 1 93.12 80 ALA B O 1
ATOM 2495 N N . ARG B 1 81 ? 22.266 14.156 0.977 1 91.38 81 ARG B N 1
ATOM 2496 C CA . ARG B 1 81 ? 22.906 14.836 2.1 1 91.38 81 ARG B CA 1
ATOM 2497 C C . ARG B 1 81 ? 24.172 15.562 1.655 1 91.38 81 ARG B C 1
ATOM 2499 O O . ARG B 1 81 ? 24.391 16.719 2.016 1 91.38 81 ARG B O 1
ATOM 2506 N N . LYS B 1 82 ? 24.953 14.961 0.916 1 94.69 82 LYS B N 1
ATOM 2507 C CA . LYS B 1 82 ? 26.234 15.516 0.478 1 94.69 82 LYS B CA 1
ATOM 2508 C C . LYS B 1 82 ? 26.016 16.75 -0.406 1 94.69 82 LYS B C 1
ATOM 2510 O O . LYS B 1 82 ? 26.781 17.719 -0.317 1 94.69 82 LYS B O 1
ATOM 2515 N N . LEU B 1 83 ? 25 16.672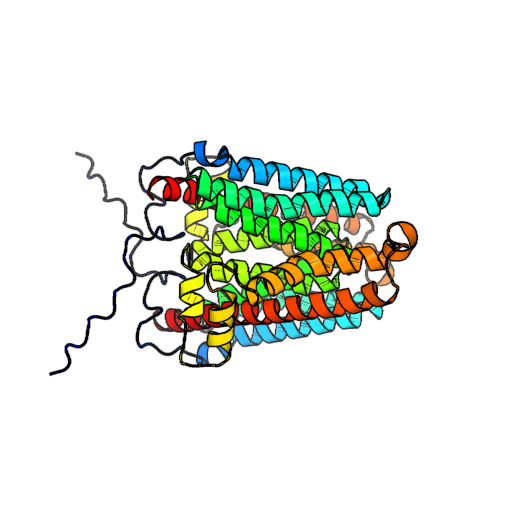 -1.244 1 95.69 83 LEU B N 1
ATOM 2516 C CA . LEU B 1 83 ? 24.766 17.734 -2.209 1 95.69 83 LEU B CA 1
ATOM 2517 C C . LEU B 1 83 ? 23.75 18.734 -1.681 1 95.69 83 LEU B C 1
ATOM 2519 O O . LEU B 1 83 ? 23.328 19.641 -2.406 1 95.69 83 LEU B O 1
ATOM 2523 N N . HIS B 1 84 ? 23.25 18.516 -0.443 1 93.25 84 HIS B N 1
ATOM 2524 C CA . HIS B 1 84 ? 22.25 19.375 0.175 1 93.25 84 HIS B CA 1
ATOM 2525 C C . HIS B 1 84 ? 20.984 19.453 -0.684 1 93.25 84 HIS B C 1
ATOM 2527 O O . HIS B 1 84 ? 20.469 20.547 -0.926 1 93.25 84 HIS B O 1
ATOM 2533 N N . GLN B 1 85 ? 20.641 18.375 -1.214 1 93.88 85 GLN B N 1
ATOM 2534 C CA . GLN B 1 85 ? 19.453 18.281 -2.064 1 93.88 85 GLN B CA 1
ATOM 2535 C C . GLN B 1 85 ? 18.375 17.438 -1.396 1 93.88 85 GLN B C 1
ATOM 2537 O O . GLN B 1 85 ? 17.734 16.609 -2.043 1 93.88 85 GLN B O 1
ATOM 2542 N N . CYS B 1 86 ? 18.25 17.594 -0.124 1 89.81 86 CYS B N 1
ATOM 2543 C CA . CYS B 1 86 ? 17.156 16.938 0.587 1 89.81 86 CYS B CA 1
ATOM 2544 C C . CYS B 1 86 ? 15.82 17.609 0.278 1 89.81 86 CYS B C 1
ATOM 2546 O O . CYS B 1 86 ? 15.727 18.844 0.258 1 89.81 86 CYS B O 1
ATOM 2548 N N . SER B 1 87 ? 14.812 16.797 -0.084 1 90.06 87 SER B N 1
ATOM 2549 C CA . SER B 1 87 ? 13.5 17.328 -0.438 1 90.06 87 SER B CA 1
ATOM 2550 C C . SER B 1 87 ? 12.383 16.422 0.082 1 90.06 87 SER B C 1
ATOM 2552 O O . SER B 1 87 ? 12.609 15.25 0.367 1 90.06 87 SER B O 1
ATOM 2554 N N . LEU B 1 88 ? 11.242 17 0.175 1 90.12 88 LEU B N 1
ATOM 2555 C CA . LEU B 1 88 ? 10.062 16.234 0.595 1 90.12 88 LEU B CA 1
ATOM 2556 C C . LEU B 1 88 ? 9.656 15.234 -0.473 1 90.12 88 LEU B C 1
ATOM 2558 O O . LEU B 1 88 ? 9.266 14.109 -0.152 1 90.12 88 LEU B O 1
ATOM 2562 N N . PHE B 1 89 ? 9.758 15.664 -1.692 1 93.44 89 PHE B N 1
ATOM 2563 C CA . PHE B 1 89 ? 9.438 14.75 -2.783 1 93.44 89 PHE B CA 1
ATOM 2564 C C . PHE B 1 89 ? 10.344 13.523 -2.75 1 93.44 89 PHE B C 1
ATOM 2566 O O . PHE B 1 89 ? 9.875 12.391 -2.869 1 93.44 89 PHE B O 1
ATOM 2573 N N . GLY B 1 90 ? 11.586 13.789 -2.633 1 93.75 90 GLY B N 1
ATOM 2574 C CA . GLY B 1 90 ? 12.555 12.703 -2.629 1 93.75 90 GLY B CA 1
ATOM 2575 C C . GLY B 1 90 ? 12.305 11.688 -1.523 1 93.75 90 GLY B C 1
ATOM 2576 O O . GLY B 1 90 ? 12.414 10.484 -1.745 1 93.75 90 GLY B O 1
ATOM 2577 N N . SER B 1 91 ? 12.008 12.164 -0.343 1 91.94 91 SER B N 1
ATOM 2578 C CA . SER B 1 91 ? 11.734 11.281 0.787 1 91.94 91 SER B CA 1
ATOM 2579 C C . SER B 1 91 ? 10.477 10.445 0.543 1 91.94 91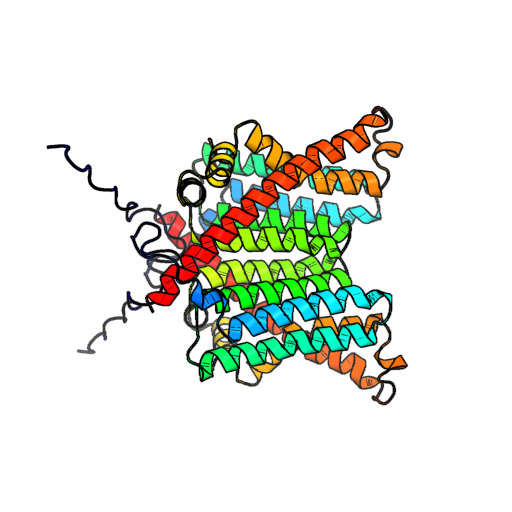 SER B C 1
ATOM 2581 O O . SER B 1 91 ? 10.469 9.242 0.819 1 91.94 91 SER B O 1
ATOM 2583 N N . TRP B 1 92 ? 9.477 11.102 0.084 1 93.69 92 TRP B N 1
ATOM 2584 C CA . TRP B 1 92 ? 8.234 10.414 -0.245 1 93.69 92 TRP B CA 1
ATOM 2585 C C . TRP B 1 92 ? 8.461 9.375 -1.341 1 93.69 92 TRP B C 1
ATOM 2587 O O . TRP B 1 92 ? 8.008 8.234 -1.224 1 93.69 92 TRP B O 1
ATOM 2597 N N . PHE B 1 93 ? 9.141 9.781 -2.395 1 96.31 93 PHE B N 1
ATOM 2598 C CA . PHE B 1 93 ? 9.406 8.938 -3.555 1 96.31 93 PHE B CA 1
ATOM 2599 C C . PHE B 1 93 ? 10.234 7.723 -3.16 1 96.31 93 PHE B C 1
ATOM 2601 O O . PHE B 1 93 ? 9.992 6.617 -3.648 1 96.31 93 PHE B O 1
ATOM 2608 N N . ASP B 1 94 ? 11.133 7.965 -2.26 1 94.75 94 ASP B N 1
ATOM 2609 C CA . ASP B 1 94 ? 12 6.895 -1.778 1 94.75 94 ASP B CA 1
ATOM 2610 C C . ASP B 1 94 ? 11.188 5.785 -1.113 1 94.75 94 ASP B C 1
ATOM 2612 O O . ASP B 1 94 ? 11.383 4.602 -1.409 1 94.75 94 ASP B O 1
ATOM 2616 N N . VAL B 1 95 ? 10.297 6.148 -0.299 1 95.19 95 VAL B N 1
ATOM 2617 C CA . VAL B 1 95 ? 9.5 5.172 0.437 1 95.19 95 VAL B CA 1
ATOM 2618 C C . VAL B 1 95 ? 8.562 4.445 -0.521 1 95.19 95 VAL B C 1
ATOM 2620 O O . VAL B 1 95 ? 8.359 3.234 -0.406 1 95.19 95 VAL B O 1
ATOM 2623 N N . VAL B 1 96 ? 7.992 5.121 -1.482 1 97.19 96 VAL B N 1
ATOM 2624 C CA . VAL B 1 96 ? 7.109 4.516 -2.473 1 97.19 96 VAL B CA 1
ATOM 2625 C C . VAL B 1 96 ? 7.867 3.451 -3.262 1 97.19 96 VAL B C 1
ATOM 2627 O O . VAL B 1 96 ? 7.371 2.34 -3.455 1 97.19 96 VAL B O 1
ATOM 2630 N N . LEU B 1 97 ? 9.07 3.801 -3.68 1 97.06 97 LEU B N 1
ATOM 2631 C CA . LEU B 1 97 ? 9.883 2.873 -4.457 1 97.06 97 LEU B CA 1
ATOM 2632 C C . LEU B 1 97 ? 10.234 1.639 -3.635 1 97.06 97 LEU B C 1
ATOM 2634 O O . LEU B 1 97 ? 10.211 0.518 -4.145 1 97.06 97 LEU B O 1
ATOM 2638 N N . ASP B 1 98 ? 10.562 1.878 -2.387 1 96.69 98 ASP B N 1
ATOM 2639 C CA . ASP B 1 98 ? 10.906 0.769 -1.506 1 96.69 98 ASP B CA 1
ATOM 2640 C C . ASP B 1 98 ? 9.727 -0.183 -1.329 1 96.69 98 ASP B C 1
ATOM 2642 O O . ASP B 1 98 ? 9.883 -1.4 -1.442 1 96.69 98 ASP B O 1
ATOM 2646 N N . ASN B 1 99 ? 8.562 0.381 -1.065 1 97.81 99 ASN B N 1
ATOM 2647 C CA . ASN B 1 99 ? 7.375 -0.447 -0.883 1 97.81 99 ASN B CA 1
ATOM 2648 C C . ASN B 1 99 ? 6.969 -1.139 -2.182 1 97.81 99 ASN B C 1
ATOM 2650 O O . ASN B 1 99 ? 6.457 -2.26 -2.158 1 97.81 99 ASN B O 1
ATOM 2654 N N . LEU B 1 100 ? 7.152 -0.432 -3.271 1 97.5 100 LEU B N 1
ATOM 2655 C CA . LEU B 1 100 ? 6.859 -1.032 -4.57 1 97.5 100 LEU B CA 1
ATOM 2656 C C . LEU B 1 100 ? 7.754 -2.24 -4.824 1 97.5 100 LEU B C 1
ATOM 2658 O O . LEU B 1 100 ? 7.266 -3.314 -5.184 1 97.5 100 LEU B O 1
ATOM 2662 N N . SER B 1 101 ? 9.039 -2.066 -4.633 1 96.69 101 SER B N 1
ATOM 2663 C CA . SER B 1 101 ? 10 -3.123 -4.918 1 96.69 101 SER B CA 1
ATOM 2664 C C . SER B 1 101 ? 9.82 -4.309 -3.977 1 96.69 101 SER B C 1
ATOM 2666 O O . SER B 1 101 ? 9.711 -5.453 -4.426 1 96.69 101 SER B O 1
ATOM 2668 N N . ARG B 1 102 ? 9.719 -4.07 -2.689 1 96.94 102 ARG B N 1
ATOM 2669 C CA . ARG B 1 102 ? 9.602 -5.148 -1.711 1 96.94 102 ARG B CA 1
ATOM 2670 C C . ARG B 1 102 ? 8.25 -5.844 -1.824 1 96.94 102 ARG B C 1
ATOM 2672 O O . ARG B 1 102 ? 8.156 -7.062 -1.665 1 96.94 102 ARG B O 1
ATOM 2679 N N . GLY B 1 103 ? 7.234 -5.074 -2.076 1 97.75 103 GLY B N 1
ATOM 2680 C CA . GLY B 1 103 ? 5.93 -5.684 -2.264 1 97.75 103 GLY B CA 1
ATOM 2681 C C . GLY B 1 103 ? 5.883 -6.648 -3.434 1 97.75 103 GLY B C 1
ATOM 2682 O O . GLY B 1 103 ? 5.285 -7.719 -3.338 1 97.75 103 GLY B O 1
ATOM 2683 N N . LEU B 1 104 ? 6.473 -6.27 -4.535 1 96.88 104 LEU B N 1
ATOM 2684 C CA . LEU B 1 104 ? 6.543 -7.156 -5.691 1 96.88 104 LEU B CA 1
ATOM 2685 C C . LEU B 1 104 ? 7.289 -8.445 -5.344 1 96.88 104 LEU B C 1
ATOM 2687 O O . LEU B 1 104 ? 6.891 -9.531 -5.77 1 96.88 104 LEU B O 1
ATOM 2691 N N . LEU B 1 105 ? 8.32 -8.289 -4.551 1 95.88 105 LEU B N 1
ATOM 2692 C CA . LEU B 1 105 ? 9.078 -9.461 -4.137 1 95.88 105 LEU B CA 1
ATOM 2693 C C . LEU B 1 105 ? 8.234 -10.383 -3.266 1 95.88 105 LEU B C 1
ATOM 2695 O O . LEU B 1 105 ? 8.188 -11.594 -3.498 1 95.88 105 LEU B O 1
ATOM 2699 N N . TRP B 1 106 ? 7.57 -9.805 -2.291 1 97.5 106 TRP B N 1
ATOM 2700 C CA . TRP B 1 106 ? 6.742 -10.578 -1.373 1 97.5 106 TRP B CA 1
ATOM 2701 C C . TRP B 1 106 ? 5.656 -11.344 -2.129 1 97.5 106 TRP B C 1
ATOM 2703 O O . TRP B 1 106 ? 5.438 -12.531 -1.885 1 97.5 106 TRP B O 1
ATOM 2713 N N . THR B 1 107 ? 5.016 -10.688 -3.076 1 97 107 THR B N 1
ATOM 2714 C CA . THR B 1 107 ? 3.898 -11.312 -3.773 1 97 107 THR B CA 1
ATOM 2715 C C . THR B 1 107 ? 4.398 -12.344 -4.781 1 97 107 THR B C 1
ATOM 2717 O O . THR B 1 107 ? 3.666 -13.258 -5.156 1 97 107 THR B O 1
ATOM 2720 N N . LEU B 1 108 ? 5.645 -12.156 -5.246 1 94.69 108 LEU B N 1
ATOM 2721 C CA . LEU B 1 108 ? 6.273 -13.172 -6.086 1 94.69 108 LEU B CA 1
ATOM 2722 C C . LEU B 1 108 ? 6.508 -14.453 -5.297 1 94.69 108 LEU B C 1
ATOM 2724 O O . LEU B 1 108 ? 6.395 -15.555 -5.844 1 94.69 108 LEU B O 1
ATOM 2728 N N . ILE B 1 109 ? 6.898 -14.312 -4.031 1 95.62 109 ILE B N 1
ATOM 2729 C CA . ILE B 1 109 ? 7.133 -15.461 -3.162 1 95.62 109 ILE B CA 1
ATOM 2730 C C . ILE B 1 109 ? 5.82 -16.219 -2.939 1 95.62 109 ILE B C 1
ATOM 2732 O O . ILE B 1 109 ? 5.762 -17.422 -3.123 1 95.62 109 ILE B O 1
ATOM 2736 N N . HIS B 1 110 ? 4.828 -15.57 -2.562 1 95.88 110 HIS B N 1
ATOM 2737 C CA . HIS B 1 110 ? 3.492 -16.109 -2.34 1 95.88 110 HIS B CA 1
ATOM 2738 C C . HIS B 1 110 ? 2.451 -15 -2.281 1 95.88 110 HIS B C 1
ATOM 2740 O O . HIS B 1 110 ? 2.689 -13.953 -1.676 1 95.88 110 HIS B O 1
ATOM 2746 N N . PRO B 1 111 ? 1.303 -15.172 -2.855 1 94.75 111 PRO B N 1
ATOM 2747 C CA . PRO B 1 111 ? 0.293 -14.109 -2.889 1 94.75 111 PRO B CA 1
ATOM 2748 C C . PRO B 1 111 ? -0.109 -13.633 -1.494 1 94.75 111 PRO B C 1
ATOM 2750 O O . PRO B 1 111 ? -0.398 -12.445 -1.301 1 94.75 111 PRO B O 1
ATOM 2753 N N . MET B 1 112 ? -0.056 -14.469 -0.51 1 94.44 112 MET B N 1
ATOM 2754 C CA . MET B 1 112 ? -0.484 -14.117 0.841 1 94.44 112 MET B CA 1
ATOM 2755 C C . MET B 1 112 ? 0.53 -13.195 1.508 1 94.44 112 MET B C 1
ATOM 2757 O O . MET B 1 112 ? 0.223 -12.555 2.514 1 94.44 112 MET B O 1
ATOM 2761 N N . MET B 1 113 ? 1.718 -13.18 0.946 1 96.94 113 MET B N 1
ATOM 2762 C CA . MET B 1 113 ? 2.74 -12.312 1.526 1 96.94 113 MET B CA 1
ATOM 2763 C C . MET B 1 113 ? 2.447 -10.852 1.224 1 96.94 113 MET B C 1
ATOM 2765 O O . MET B 1 113 ? 3.111 -9.961 1.754 1 96.94 113 MET B O 1
ATOM 2769 N N . TYR B 1 114 ? 1.369 -10.664 0.477 1 97.81 114 TYR B N 1
ATOM 2770 C CA . TYR B 1 114 ? 0.843 -9.312 0.325 1 97.81 114 TYR B CA 1
ATOM 2771 C C . TYR B 1 114 ? 0.525 -8.695 1.682 1 97.81 114 TYR B C 1
ATOM 2773 O O . TYR B 1 114 ? 0.592 -7.473 1.846 1 97.81 114 TYR B O 1
ATOM 2781 N N . LEU B 1 115 ? 0.264 -9.516 2.654 1 97.38 115 LEU B N 1
ATOM 2782 C CA . LEU B 1 115 ? -0.074 -9.039 3.988 1 97.38 115 LEU B CA 1
ATOM 2783 C C . LEU B 1 115 ? 1.088 -8.258 4.594 1 97.38 115 LEU B C 1
ATOM 2785 O O . LEU B 1 115 ? 0.876 -7.258 5.285 1 97.38 115 LEU B O 1
ATOM 2789 N N . VAL B 1 116 ? 2.289 -8.703 4.312 1 97.62 116 VAL B N 1
ATOM 2790 C CA . VAL B 1 116 ? 3.473 -8 4.793 1 97.62 116 VAL B CA 1
ATOM 2791 C C . VAL B 1 116 ? 3.551 -6.617 4.145 1 97.62 116 VAL B C 1
ATOM 2793 O O . VAL B 1 116 ? 3.768 -5.617 4.828 1 97.62 116 VAL B O 1
ATOM 2796 N N . SER B 1 117 ? 3.34 -6.586 2.877 1 97.88 117 SER B N 1
ATOM 2797 C CA . SER B 1 117 ? 3.375 -5.332 2.133 1 97.88 117 SER B CA 1
ATOM 2798 C C . SER B 1 117 ? 2.287 -4.375 2.609 1 97.88 117 SER B C 1
ATOM 2800 O O . SER B 1 117 ? 2.512 -3.168 2.701 1 97.88 117 SER B O 1
ATOM 2802 N N . ALA B 1 118 ? 1.106 -4.891 2.904 1 98.31 118 ALA B N 1
ATOM 2803 C CA . ALA B 1 118 ? -0 -4.066 3.379 1 98.31 118 ALA B CA 1
ATOM 2804 C C . ALA B 1 118 ? 0.357 -3.369 4.688 1 98.31 118 ALA B C 1
ATOM 2806 O O . ALA B 1 118 ? 0.03 -2.197 4.883 1 98.31 118 ALA B O 1
ATOM 2807 N N . ILE B 1 119 ? 1.024 -4.102 5.52 1 98.06 119 ILE B N 1
ATOM 2808 C CA . ILE B 1 119 ? 1.45 -3.516 6.789 1 98.06 119 ILE B CA 1
ATOM 2809 C C . ILE B 1 119 ? 2.465 -2.406 6.527 1 98.06 119 ILE B C 1
ATOM 2811 O O . ILE B 1 119 ? 2.4 -1.34 7.145 1 98.06 119 ILE B O 1
ATOM 2815 N N . GLU B 1 120 ? 3.363 -2.646 5.645 1 97.94 120 GLU B N 1
ATOM 2816 C CA . GLU B 1 120 ? 4.375 -1.647 5.309 1 97.94 120 GLU B CA 1
ATOM 2817 C C . GLU B 1 120 ? 3.734 -0.385 4.738 1 97.94 120 GLU B C 1
ATOM 2819 O O . GLU B 1 120 ? 4.125 0.729 5.094 1 97.94 120 GLU B O 1
ATOM 2824 N N . TRP B 1 121 ? 2.75 -0.58 3.846 1 98.19 121 TRP B N 1
ATOM 2825 C CA . TRP B 1 121 ? 2.051 0.562 3.266 1 98.19 121 TRP B CA 1
ATOM 2826 C C . TRP B 1 121 ? 1.268 1.32 4.332 1 98.19 121 TRP B C 1
ATOM 2828 O O . TRP B 1 121 ? 1.229 2.553 4.324 1 98.19 121 TRP B O 1
ATOM 2838 N N . THR B 1 122 ? 0.622 0.561 5.227 1 97.69 122 THR B N 1
ATOM 2839 C CA . THR B 1 122 ? -0.127 1.204 6.301 1 97.69 122 THR B CA 1
ATOM 2840 C C . THR B 1 122 ? 0.8 2.033 7.184 1 97.69 122 THR B C 1
ATOM 2842 O O . THR B 1 122 ? 0.471 3.166 7.547 1 97.69 122 THR B O 1
ATOM 2845 N N . ALA B 1 123 ? 1.927 1.493 7.516 1 96.12 123 ALA B N 1
ATOM 2846 C CA . ALA B 1 123 ? 2.914 2.229 8.305 1 96.12 123 ALA B CA 1
ATOM 2847 C C . ALA B 1 123 ? 3.355 3.498 7.582 1 96.12 123 ALA B C 1
ATOM 2849 O O . ALA B 1 123 ? 3.537 4.543 8.203 1 96.12 123 ALA B O 1
ATOM 2850 N N . PHE B 1 124 ? 3.48 3.365 6.301 1 96.19 124 PHE B N 1
ATOM 2851 C CA . PHE B 1 124 ? 3.873 4.52 5.5 1 96.19 124 PHE B CA 1
ATOM 2852 C C . PHE B 1 124 ? 2.812 5.609 5.57 1 96.19 124 PHE B C 1
ATOM 2854 O O . PHE B 1 124 ? 3.137 6.789 5.738 1 96.19 124 PHE B O 1
ATOM 2861 N N . VAL B 1 125 ? 1.573 5.25 5.406 1 94.62 125 VAL B N 1
ATOM 2862 C CA . VAL B 1 125 ? 0.474 6.203 5.52 1 94.62 125 VAL B CA 1
ATOM 2863 C C . VAL B 1 125 ? 0.558 6.934 6.859 1 94.62 125 VAL B C 1
ATOM 2865 O O . VAL B 1 125 ? 0.436 8.164 6.914 1 94.62 125 VAL B O 1
ATOM 2868 N N . CYS B 1 126 ? 0.851 6.195 7.879 1 91.5 126 CYS B N 1
ATOM 2869 C CA . CYS B 1 126 ? 0.878 6.734 9.234 1 91.5 126 CYS B CA 1
ATOM 2870 C C . CYS B 1 126 ? 2.076 7.656 9.43 1 91.5 126 CYS B C 1
ATOM 2872 O O . CYS B 1 126 ? 1.933 8.766 9.945 1 91.5 126 CYS B O 1
ATOM 2874 N N . ASN B 1 127 ? 3.199 7.254 8.984 1 89.94 127 ASN B N 1
ATOM 2875 C CA . ASN B 1 127 ? 4.426 8.016 9.195 1 89.94 127 ASN B CA 1
ATOM 2876 C C . ASN B 1 127 ? 4.469 9.266 8.32 1 89.94 127 ASN B C 1
ATOM 2878 O O . ASN B 1 127 ? 5.062 10.273 8.703 1 89.94 127 ASN B O 1
ATOM 2882 N N . HIS B 1 128 ? 3.867 9.117 7.176 1 88.88 128 HIS B N 1
ATOM 2883 C CA . HIS B 1 128 ? 3.885 10.242 6.246 1 88.88 128 HIS B CA 1
ATOM 2884 C C . HIS B 1 128 ? 3.096 11.422 6.797 1 88.88 128 HIS B C 1
ATOM 2886 O O . HIS B 1 128 ? 3.408 12.578 6.496 1 88.88 128 HIS B O 1
ATOM 2892 N N . THR B 1 129 ? 2.135 11.188 7.621 1 80.62 129 THR B N 1
ATOM 2893 C CA . THR B 1 129 ? 1.32 12.25 8.211 1 80.62 129 THR B CA 1
ATOM 2894 C C . THR B 1 129 ? 2.121 13.039 9.242 1 80.62 129 THR B C 1
ATOM 2896 O O . THR B 1 129 ? 1.809 14.195 9.523 1 80.62 129 THR B O 1
ATOM 2899 N N . LEU B 1 130 ? 3.098 12.352 9.805 1 75.69 130 LEU B N 1
ATOM 2900 C CA . LEU B 1 130 ? 3.896 12.977 10.852 1 75.69 130 LEU B CA 1
ATOM 2901 C C . LEU B 1 130 ? 4.938 13.922 10.242 1 75.69 130 LEU B C 1
ATOM 2903 O O . LEU B 1 130 ? 5.492 14.766 10.945 1 75.69 130 LEU B O 1
ATOM 2907 N N . GLY B 1 131 ? 5.113 13.906 8.953 1 67.62 131 GLY B N 1
ATOM 2908 C CA . GLY B 1 131 ? 6.059 14.789 8.297 1 67.62 131 GLY B CA 1
ATOM 2909 C C . GLY B 1 131 ? 7.504 14.352 8.469 1 67.62 131 GLY B C 1
ATOM 2910 O O . GLY B 1 131 ? 7.789 13.156 8.562 1 67.62 131 GLY B O 1
ATOM 2911 N N . THR B 1 132 ? 8.484 15.32 8.422 1 62.97 132 THR B N 1
ATOM 2912 C CA . THR B 1 132 ? 9.914 15.047 8.391 1 62.97 132 THR B CA 1
ATOM 2913 C C . THR B 1 132 ? 10.406 14.594 9.766 1 62.97 132 THR B C 1
ATOM 2915 O O . THR B 1 132 ? 11.453 13.953 9.875 1 62.97 132 THR B O 1
ATOM 2918 N N . LYS B 1 133 ? 9.625 14.852 10.742 1 64.94 133 LYS B N 1
ATOM 2919 C CA . LYS B 1 133 ? 10.07 14.453 12.07 1 64.94 133 LYS B CA 1
ATOM 2920 C C . LYS B 1 133 ? 9.266 13.258 12.586 1 64.94 133 LYS B C 1
ATOM 2922 O O . LYS B 1 133 ? 8.953 13.188 13.773 1 64.94 133 LYS B O 1
ATOM 2927 N N . TRP B 1 134 ? 9.023 12.391 11.711 1 65.5 134 TRP B N 1
ATOM 2928 C CA . TRP B 1 134 ? 8.195 11.25 12.086 1 65.5 134 TRP B CA 1
ATOM 2929 C C . TRP B 1 134 ? 8.922 10.367 13.102 1 65.5 134 TRP B C 1
ATOM 2931 O O . TRP B 1 134 ? 8.297 9.828 14.023 1 65.5 134 TRP B O 1
ATOM 2941 N N . GLN B 1 135 ? 10.266 10.242 12.969 1 66.31 135 GLN B N 1
ATOM 2942 C CA . GLN B 1 135 ? 11.023 9.375 13.867 1 66.31 135 GLN B CA 1
ATOM 2943 C C . GLN B 1 135 ? 10.953 9.883 15.305 1 66.31 135 GLN B C 1
ATOM 2945 O O . GLN B 1 135 ? 10.789 9.094 16.234 1 66.31 135 GLN B O 1
ATOM 2950 N N . ASP B 1 136 ? 11.023 11.18 15.391 1 65.88 136 ASP B N 1
ATOM 2951 C CA . ASP B 1 136 ? 10.992 11.789 16.719 1 65.88 136 ASP B CA 1
ATOM 2952 C C . ASP B 1 136 ? 9.617 11.648 17.359 1 65.88 136 ASP B C 1
ATOM 2954 O O . ASP B 1 136 ? 9.508 11.43 18.562 1 65.88 136 ASP B O 1
ATOM 2958 N N . SER B 1 137 ? 8.648 11.719 16.531 1 65.88 137 SER B N 1
ATOM 2959 C CA . SER B 1 137 ? 7.281 11.586 17.031 1 65.88 137 SER B CA 1
ATOM 2960 C C . SER B 1 137 ? 7.008 10.172 17.531 1 65.88 137 SER B C 1
ATOM 2962 O O . SER B 1 137 ? 6.316 9.984 18.531 1 65.88 137 SER B O 1
ATOM 2964 N N . LEU B 1 138 ? 7.578 9.219 16.891 1 68.19 138 LEU B N 1
ATOM 2965 C CA . LEU B 1 138 ? 7.387 7.828 17.281 1 68.19 138 LEU B CA 1
ATOM 2966 C C . LEU B 1 138 ? 8.164 7.508 18.547 1 68.19 138 LEU B C 1
ATOM 2968 O O . LEU B 1 138 ? 7.664 6.797 19.422 1 68.19 138 LEU B O 1
ATOM 2972 N N . ALA B 1 139 ? 9.398 8.07 18.531 1 64.75 139 ALA B N 1
ATOM 2973 C CA . ALA B 1 139 ? 10.273 7.805 19.656 1 64.75 139 ALA B CA 1
ATOM 2974 C C . ALA B 1 139 ? 9.789 8.531 20.906 1 64.75 139 ALA B C 1
ATOM 2976 O O . ALA B 1 139 ? 9.984 8.055 22.031 1 64.75 139 ALA B O 1
ATOM 2977 N N . GLY B 1 140 ? 9.156 9.633 20.672 1 60.81 140 GLY B N 1
ATOM 2978 C CA . GLY B 1 140 ? 8.773 10.469 21.781 1 60.81 140 GLY B CA 1
ATOM 2979 C C . GLY B 1 140 ? 7.367 10.188 22.281 1 60.81 140 GLY B C 1
ATOM 2980 O O . GLY B 1 140 ? 6.938 10.758 23.297 1 60.81 140 GLY B O 1
ATOM 2981 N N . HIS B 1 141 ? 6.656 9.383 21.375 1 56.44 141 HIS B N 1
ATOM 2982 C CA . HIS B 1 141 ? 5.262 9.148 21.734 1 56.44 141 HIS B CA 1
ATOM 2983 C C . HIS B 1 141 ? 5.145 8.133 22.859 1 56.44 141 HIS B C 1
ATOM 2985 O O . HIS B 1 141 ? 5.727 7.051 22.797 1 56.44 141 HIS B O 1
ATOM 2991 N N . GLY B 1 142 ? 4.531 8.578 24 1 54.41 142 GLY B N 1
ATOM 2992 C CA . GLY B 1 142 ? 4.027 7.773 25.109 1 54.41 142 GLY B CA 1
ATOM 2993 C C . GLY B 1 142 ? 5.031 7.605 26.234 1 54.41 142 GLY B C 1
ATOM 2994 O O . GLY B 1 142 ? 6.211 7.918 26.062 1 54.41 142 GLY B O 1
ATOM 2995 N N . GLU B 1 143 ? 4.5 7.219 27.359 1 53.5 143 GLU B N 1
ATOM 2996 C CA . GLU B 1 143 ? 5.125 6.832 28.609 1 53.5 143 GLU B CA 1
ATOM 2997 C C . GLU B 1 143 ? 6.25 5.824 28.391 1 53.5 143 GLU B C 1
ATOM 2999 O O . GLU B 1 143 ? 6.277 5.137 27.359 1 53.5 143 GLU B O 1
ATOM 3004 N N . LYS B 1 144 ? 7.199 5.66 29.328 1 60.84 144 LYS B N 1
ATOM 3005 C CA . LYS B 1 144 ? 8.383 4.891 29.719 1 60.84 144 LYS B CA 1
ATOM 3006 C C . LYS B 1 144 ? 8.164 3.398 29.484 1 60.84 144 LYS B C 1
ATOM 3008 O O . LYS B 1 144 ? 7.922 2.652 30.438 1 60.84 144 LYS B O 1
ATOM 3013 N N . GLY B 1 145 ? 7.527 2.986 28.109 1 69.38 145 GLY B N 1
ATOM 3014 C CA . GLY B 1 145 ? 7.414 1.538 28.062 1 69.38 145 GLY B CA 1
ATOM 3015 C C . GLY B 1 145 ? 8.484 0.879 27.219 1 69.38 145 GLY B C 1
ATOM 3016 O O . GLY B 1 145 ? 9.328 1.562 26.625 1 69.38 145 GLY B O 1
ATOM 3017 N N . ILE B 1 146 ? 8.461 -0.416 27.25 1 76.06 146 ILE B N 1
ATOM 3018 C CA . ILE B 1 146 ? 9.461 -1.262 26.609 1 76.06 146 ILE B CA 1
ATOM 3019 C C . ILE B 1 146 ? 9.461 -1.019 25.109 1 76.06 146 ILE B C 1
ATOM 3021 O O . ILE B 1 146 ? 10.523 -0.919 24.484 1 76.06 146 ILE B O 1
ATOM 3025 N N . MET B 1 147 ? 8.352 -0.809 24.531 1 79.38 147 MET B N 1
ATOM 3026 C CA . MET B 1 147 ? 8.273 -0.642 23.078 1 79.38 147 MET B CA 1
ATOM 3027 C C . MET B 1 147 ? 8.844 0.706 22.656 1 79.38 147 MET B C 1
ATOM 3029 O O . MET B 1 147 ? 9.547 0.797 21.641 1 79.38 147 MET B O 1
ATOM 3033 N N . SER B 1 148 ? 8.516 1.658 23.391 1 78.62 148 SER B N 1
ATOM 3034 C CA . SER B 1 148 ? 9.062 2.979 23.094 1 78.62 148 SER B CA 1
ATOM 3035 C C . SER B 1 148 ? 10.586 2.977 23.156 1 78.62 148 SER B C 1
ATOM 3037 O O . SER B 1 148 ? 11.242 3.615 22.328 1 78.62 148 SER B O 1
ATOM 3039 N N . SER B 1 149 ? 11.094 2.176 24.016 1 79.75 149 SER B N 1
ATOM 3040 C CA . SER B 1 149 ? 12.539 2.078 24.141 1 79.75 149 SER B CA 1
ATOM 3041 C C . SER B 1 149 ? 13.156 1.354 22.953 1 79.75 149 SER B C 1
ATOM 3043 O O . SER B 1 149 ? 14.195 1.772 22.438 1 79.75 149 SER B O 1
ATOM 3045 N N . ILE B 1 150 ? 12.516 0.337 22.578 1 84.19 150 ILE B N 1
ATOM 3046 C CA . ILE B 1 150 ? 12.992 -0.441 21.438 1 84.19 150 ILE B CA 1
ATOM 3047 C C . ILE B 1 150 ? 12.984 0.425 20.188 1 84.19 150 ILE B C 1
ATOM 3049 O O . ILE B 1 150 ? 13.961 0.438 19.422 1 84.19 150 ILE B O 1
ATOM 3053 N N . VAL B 1 151 ? 11.953 1.119 20.031 1 85.25 151 VAL B N 1
ATOM 3054 C CA . VAL B 1 151 ? 11.797 1.961 18.844 1 85.25 151 VAL B CA 1
ATOM 3055 C C . VAL B 1 151 ? 12.836 3.08 18.859 1 85.25 151 VAL B C 1
ATOM 3057 O O . VAL B 1 151 ? 13.5 3.342 17.859 1 85.25 151 VAL B O 1
ATOM 3060 N N . SER B 1 152 ? 12.992 3.672 20.047 1 81.81 152 SER B N 1
ATOM 3061 C CA . SER B 1 152 ? 13.961 4.758 20.156 1 81.81 152 SER B CA 1
ATOM 3062 C C . SER B 1 152 ? 15.383 4.266 19.906 1 81.81 152 SER B C 1
ATOM 3064 O O . SER B 1 152 ? 16.156 4.938 19.219 1 81.81 152 SER B O 1
ATOM 3066 N N . CYS B 1 153 ? 15.602 3.092 20.391 1 82.5 153 CYS B N 1
ATOM 3067 C CA . CYS B 1 153 ? 16.938 2.525 20.203 1 82.5 153 CYS B CA 1
ATOM 3068 C C . CYS B 1 153 ? 17.172 2.17 18.734 1 82.5 153 CYS B C 1
ATOM 3070 O O . CYS B 1 153 ? 18.281 2.385 18.219 1 82.5 153 CYS B O 1
ATOM 3072 N N . THR B 1 154 ? 16.25 1.691 18.125 1 83.31 154 THR B N 1
ATOM 3073 C CA . THR B 1 154 ? 16.375 1.254 16.734 1 83.31 154 THR B CA 1
ATOM 3074 C C . THR B 1 154 ? 16.453 2.453 15.797 1 83.31 154 THR B C 1
ATOM 3076 O O . THR B 1 154 ? 17.219 2.451 14.836 1 83.31 154 THR B O 1
ATOM 3079 N N . LEU B 1 155 ? 15.68 3.414 16.125 1 79.75 155 LEU B N 1
ATOM 3080 C CA . LEU B 1 155 ? 15.594 4.57 15.234 1 79.75 155 LEU B CA 1
ATOM 3081 C C . LEU B 1 155 ? 16.719 5.559 15.516 1 79.75 155 LEU B C 1
ATOM 3083 O O . LEU B 1 155 ? 16.938 6.488 14.742 1 79.75 155 LEU B O 1
ATOM 3087 N N . ALA B 1 156 ? 17.453 5.301 16.562 1 76.19 156 ALA B N 1
ATOM 3088 C CA . ALA B 1 156 ? 18.516 6.215 16.953 1 76.19 156 ALA B CA 1
ATOM 3089 C C . ALA B 1 156 ? 19.516 6.391 15.82 1 76.19 156 ALA B C 1
ATOM 3091 O O . ALA B 1 156 ? 19.812 5.449 15.078 1 76.19 156 ALA B O 1
ATOM 3092 N N . LYS B 1 157 ? 20 7.609 15.586 1 75.94 157 LYS B N 1
ATOM 3093 C CA . LYS B 1 157 ? 20.984 7.965 14.562 1 75.94 157 LYS B CA 1
ATOM 3094 C C . LYS B 1 157 ? 20.484 7.613 13.172 1 75.94 157 LYS B C 1
ATOM 3096 O O . LYS B 1 157 ? 21.234 7.105 12.336 1 75.94 157 LYS B O 1
ATOM 3101 N N . ASN B 1 158 ? 19.219 7.641 12.93 1 75.44 158 ASN B N 1
ATOM 3102 C CA . ASN B 1 158 ? 18.609 7.34 11.641 1 75.44 158 ASN B CA 1
ATOM 3103 C C . ASN B 1 158 ? 18.938 5.922 11.188 1 75.44 158 ASN B C 1
ATOM 3105 O O . ASN B 1 158 ? 19.359 5.707 10.047 1 75.44 158 ASN B O 1
ATOM 3109 N N . PHE B 1 159 ? 18.938 4.984 12.062 1 79.31 159 PHE B N 1
ATOM 3110 C CA . PHE B 1 159 ? 19.078 3.551 11.852 1 79.31 159 PHE B CA 1
ATOM 3111 C C . PHE B 1 159 ? 20.547 3.166 11.734 1 79.31 159 PHE B C 1
ATOM 3113 O O . PHE B 1 159 ? 20.875 2.014 11.445 1 79.31 159 PHE B O 1
ATOM 3120 N N . ARG B 1 160 ? 21.453 4.133 11.938 1 83.5 160 ARG B N 1
ATOM 3121 C CA . ARG B 1 160 ? 22.875 3.828 11.852 1 83.5 160 ARG B CA 1
ATOM 3122 C C . ARG B 1 160 ? 23.406 3.289 13.172 1 83.5 160 ARG B C 1
ATOM 3124 O O . ARG B 1 160 ? 24.312 3.881 13.773 1 83.5 160 ARG B O 1
ATOM 3131 N N . ASN B 1 161 ? 22.906 2.293 13.664 1 86.44 161 ASN B N 1
ATOM 3132 C CA . ASN B 1 161 ? 23.266 1.506 14.844 1 86.44 161 ASN B CA 1
ATOM 3133 C C . ASN B 1 161 ? 23.031 0.016 14.609 1 86.44 161 ASN B C 1
ATOM 3135 O O . ASN B 1 161 ? 22.453 -0.375 13.594 1 86.44 161 ASN B O 1
ATOM 3139 N N . PRO B 1 162 ? 23.484 -0.803 15.391 1 87.88 162 PRO B N 1
ATOM 3140 C CA . PRO B 1 162 ? 23.375 -2.242 15.133 1 87.88 162 PRO B CA 1
ATOM 3141 C C . PRO B 1 162 ? 21.938 -2.721 14.992 1 87.88 162 PRO B C 1
ATOM 3143 O O . PRO B 1 162 ? 21.641 -3.555 14.133 1 87.88 162 PRO B O 1
ATOM 3146 N N . TRP B 1 163 ? 21.047 -2.244 15.789 1 88.81 163 TRP B N 1
ATOM 3147 C CA . TRP B 1 163 ? 19.656 -2.635 15.719 1 88.81 163 TRP B CA 1
ATOM 3148 C C . TRP B 1 163 ? 19.016 -2.141 14.422 1 88.81 163 TRP B C 1
ATOM 3150 O O . TRP B 1 163 ? 18.25 -2.869 13.789 1 88.81 163 TRP B O 1
ATOM 3160 N N . GLY B 1 164 ? 19.344 -0.93 14.109 1 90.94 164 GLY B N 1
ATOM 3161 C CA . GLY B 1 164 ? 18.828 -0.359 12.875 1 90.94 164 GLY B CA 1
ATOM 3162 C C . GLY B 1 164 ? 19.281 -1.101 11.641 1 90.94 164 GLY B C 1
ATOM 3163 O O . GLY B 1 164 ? 18.484 -1.375 10.742 1 90.94 164 GLY B O 1
ATOM 3164 N N . VAL B 1 165 ? 20.531 -1.406 11.625 1 90.88 165 VAL B N 1
ATOM 3165 C CA . VAL B 1 165 ? 21.094 -2.135 10.492 1 90.88 165 VAL B CA 1
ATOM 3166 C C . VAL B 1 165 ? 20.438 -3.512 10.391 1 90.88 165 VAL B C 1
ATOM 3168 O O . VAL B 1 165 ? 20.141 -3.984 9.289 1 90.88 165 VAL B O 1
ATOM 3171 N N . TRP B 1 166 ? 20.25 -4.09 11.5 1 93.56 166 TRP B N 1
ATOM 3172 C CA . TRP B 1 166 ? 19.609 -5.402 11.547 1 93.56 166 TRP B CA 1
ATOM 3173 C C . TRP B 1 166 ? 18.188 -5.336 11 1 93.56 166 TRP B C 1
ATOM 3175 O O . TRP B 1 166 ? 17.781 -6.191 10.211 1 93.56 166 TRP B O 1
ATOM 3185 N N . VAL B 1 167 ? 17.484 -4.363 11.344 1 93.25 167 VAL B N 1
ATOM 3186 C CA . VAL B 1 167 ? 16.109 -4.164 10.891 1 93.25 167 VAL B CA 1
ATOM 3187 C C . VAL B 1 167 ? 16.094 -3.943 9.383 1 93.25 167 VAL B C 1
ATOM 3189 O O . VAL B 1 167 ? 15.289 -4.543 8.664 1 93.25 167 VAL B O 1
ATOM 3192 N N . ILE B 1 168 ? 17 -3.156 8.922 1 92.06 168 ILE B N 1
ATOM 3193 C CA . ILE B 1 168 ? 17.062 -2.84 7.496 1 92.06 168 ILE B CA 1
ATOM 3194 C C . ILE B 1 168 ? 17.469 -4.082 6.711 1 92.06 168 ILE B C 1
ATOM 3196 O O . ILE B 1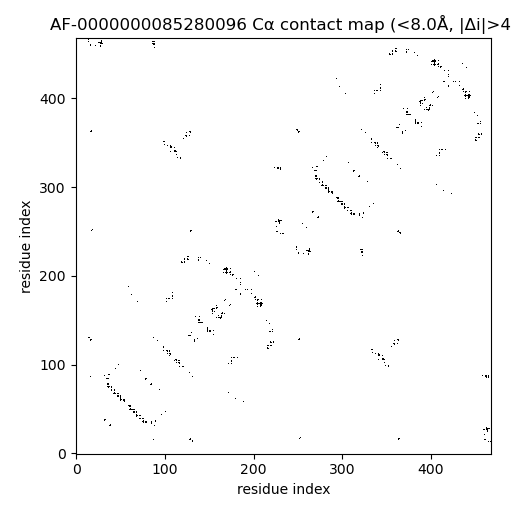 168 ? 16.922 -4.352 5.637 1 92.06 168 ILE B O 1
ATOM 3200 N N . ALA B 1 169 ? 18.406 -4.797 7.266 1 93.44 169 ALA B N 1
ATOM 3201 C CA . ALA B 1 169 ? 18.828 -6.043 6.629 1 93.44 169 ALA B CA 1
ATOM 3202 C C . ALA B 1 169 ? 17.672 -7.027 6.531 1 93.44 169 ALA B C 1
ATOM 3204 O O . ALA B 1 169 ? 17.484 -7.676 5.5 1 93.44 169 ALA B O 1
ATOM 3205 N N . GLY B 1 170 ? 16.938 -7.16 7.605 1 95.56 170 GLY B N 1
ATOM 3206 C CA . GLY B 1 170 ? 15.773 -8.023 7.586 1 95.56 170 GLY B CA 1
ATOM 3207 C C . GLY B 1 170 ? 14.695 -7.551 6.629 1 95.56 170 GLY B C 1
ATOM 3208 O O . GLY B 1 170 ? 14.062 -8.359 5.949 1 95.56 170 GLY B O 1
ATOM 3209 N N . LEU B 1 171 ? 14.516 -6.277 6.605 1 95.25 171 LEU B N 1
ATOM 3210 C CA . LEU B 1 171 ? 13.492 -5.656 5.77 1 95.25 171 LEU B CA 1
ATOM 3211 C C . LEU B 1 171 ? 13.773 -5.895 4.293 1 95.25 171 LEU B C 1
ATOM 3213 O O . LEU B 1 171 ? 12.898 -6.344 3.551 1 95.25 171 LEU B O 1
ATOM 3217 N N . HIS B 1 172 ? 14.984 -5.684 3.842 1 94.38 172 HIS B N 1
ATOM 3218 C CA . HIS B 1 172 ? 15.32 -5.766 2.424 1 94.38 172 HIS B CA 1
ATOM 3219 C C . HIS B 1 172 ? 15.922 -7.129 2.076 1 94.38 172 HIS B C 1
ATOM 3221 O O . HIS B 1 172 ? 15.742 -7.617 0.959 1 94.38 172 HIS B O 1
ATOM 3227 N N . GLY B 1 173 ? 16.562 -7.723 2.994 1 95.31 173 GLY B N 1
ATOM 3228 C CA . GLY B 1 173 ? 17.328 -8.922 2.711 1 95.31 173 GLY B CA 1
ATOM 3229 C C . GLY B 1 173 ? 16.5 -10.188 2.77 1 95.31 173 GLY B C 1
ATOM 3230 O O . GLY B 1 173 ? 16.75 -11.141 2.031 1 95.31 173 GLY B O 1
ATOM 3231 N N . LEU B 1 174 ? 15.531 -10.227 3.629 1 96.38 174 LEU B N 1
ATOM 3232 C CA . LEU B 1 174 ? 14.781 -11.461 3.855 1 96.38 174 LEU B CA 1
ATOM 3233 C C . LEU B 1 174 ? 14.055 -11.898 2.588 1 96.38 174 LEU B C 1
ATOM 3235 O O . LEU B 1 174 ? 14.188 -13.047 2.16 1 96.38 174 LEU B O 1
ATOM 3239 N N . PRO B 1 175 ? 13.25 -11.039 1.939 1 96.19 175 PRO B N 1
ATOM 3240 C CA . PRO B 1 175 ? 12.547 -11.5 0.739 1 96.19 175 PRO B CA 1
ATOM 3241 C C . PRO B 1 175 ? 13.5 -11.977 -0.357 1 96.19 175 PRO B C 1
ATOM 3243 O O . PRO B 1 175 ? 13.211 -12.938 -1.063 1 96.19 175 PRO B O 1
ATOM 3246 N N . VAL B 1 176 ? 14.625 -11.32 -0.504 1 95.06 176 VAL B N 1
ATOM 3247 C CA . VAL B 1 176 ? 15.617 -11.719 -1.498 1 95.06 176 VAL B CA 1
ATOM 3248 C C . VAL B 1 176 ? 16.172 -13.094 -1.141 1 95.06 176 VAL B C 1
ATOM 3250 O O . VAL B 1 176 ? 16.375 -13.945 -2.016 1 95.06 176 VAL B O 1
ATOM 3253 N N . TRP B 1 177 ? 16.438 -13.227 0.15 1 95.31 177 TRP B N 1
ATOM 3254 C CA . TRP B 1 177 ? 16.953 -14.492 0.65 1 95.31 177 TRP B CA 1
ATOM 3255 C C . TRP B 1 177 ? 15.992 -15.641 0.358 1 95.31 177 TRP B C 1
ATOM 3257 O O . TRP B 1 177 ? 16.406 -16.719 -0.079 1 95.31 177 TRP B O 1
ATOM 3267 N N . ILE B 1 178 ? 14.75 -15.438 0.53 1 95.88 178 ILE B N 1
ATOM 3268 C CA . ILE B 1 178 ? 13.727 -16.453 0.307 1 95.88 178 ILE B CA 1
ATOM 3269 C C . ILE B 1 178 ? 13.633 -16.766 -1.183 1 95.88 178 ILE B C 1
ATOM 3271 O O . ILE B 1 178 ? 13.484 -17.938 -1.567 1 95.88 178 ILE B O 1
ATOM 3275 N N . ILE B 1 179 ? 13.719 -15.766 -2.02 1 93.75 179 ILE B N 1
ATOM 3276 C CA . ILE B 1 179 ? 13.703 -15.984 -3.463 1 93.75 179 ILE B CA 1
ATOM 3277 C C . ILE B 1 179 ? 14.906 -16.828 -3.873 1 93.75 179 ILE B C 1
ATOM 3279 O O . ILE B 1 179 ? 14.781 -17.719 -4.715 1 93.75 179 ILE B O 1
ATOM 3283 N N . GLY B 1 180 ? 16.062 -16.516 -3.305 1 92.31 180 GLY B N 1
ATOM 3284 C CA . GLY B 1 180 ? 17.234 -17.344 -3.562 1 92.31 180 GLY B CA 1
ATOM 3285 C C . GLY B 1 180 ? 17.031 -18.812 -3.229 1 92.31 180 GLY B C 1
ATOM 3286 O O . GLY B 1 180 ? 17.484 -19.688 -3.963 1 92.31 180 GLY B O 1
ATOM 3287 N N . TYR B 1 181 ? 16.359 -18.938 -2.148 1 91.69 181 TYR B N 1
ATOM 3288 C CA . TYR B 1 181 ? 16.047 -20.297 -1.726 1 91.69 181 TYR B CA 1
ATOM 3289 C C . TYR B 1 181 ? 15.062 -20.953 -2.684 1 91.69 181 TYR B C 1
ATOM 3291 O O . TYR B 1 181 ? 15.266 -22.094 -3.107 1 91.69 181 TYR B O 1
ATOM 3299 N N . GLN B 1 182 ? 14.031 -20.312 -3.1 1 91.75 182 GLN B N 1
ATOM 3300 C CA . GLN B 1 182 ? 12.961 -20.844 -3.939 1 91.75 182 GLN B CA 1
ATOM 3301 C C . GLN B 1 182 ? 13.477 -21.188 -5.332 1 91.75 182 GLN B C 1
ATOM 3303 O O . GLN B 1 182 ? 13.039 -22.172 -5.93 1 91.75 182 GLN B O 1
ATOM 3308 N N . TYR B 1 183 ? 14.43 -20.453 -5.812 1 92.19 183 TYR B N 1
ATOM 3309 C CA . TYR B 1 183 ? 14.945 -20.688 -7.152 1 92.19 183 TYR B CA 1
ATOM 3310 C C . TYR B 1 183 ? 16.266 -21.453 -7.105 1 92.19 183 TYR B C 1
ATOM 3312 O O . TYR B 1 183 ? 17 -21.5 -8.094 1 92.19 183 TYR B O 1
ATOM 3320 N N . ASN B 1 184 ? 16.703 -21.969 -5.949 1 91.38 184 ASN B N 1
ATOM 3321 C CA . ASN B 1 184 ? 17.859 -22.828 -5.723 1 91.38 184 ASN B CA 1
ATOM 3322 C C . ASN B 1 184 ? 19.156 -22.125 -6.164 1 91.38 184 ASN B C 1
ATOM 3324 O O . ASN B 1 184 ? 20 -22.75 -6.812 1 91.38 184 ASN B O 1
ATOM 3328 N N . LEU B 1 185 ? 19.188 -20.938 -5.867 1 91.12 185 LEU B N 1
ATOM 3329 C CA . LEU B 1 185 ? 20.375 -20.188 -6.223 1 91.12 185 LEU B CA 1
ATOM 3330 C C . LEU B 1 185 ? 21.562 -20.609 -5.348 1 91.12 185 LEU B C 1
ATOM 3332 O O . LEU B 1 185 ? 22.719 -20.531 -5.777 1 91.12 185 LEU B O 1
ATOM 3336 N N . PHE B 1 186 ? 21.266 -21 -4.145 1 89 186 PHE B N 1
ATOM 3337 C CA . PHE B 1 186 ? 22.312 -21.438 -3.223 1 89 186 PHE B CA 1
ATOM 3338 C C . PHE B 1 186 ? 23 -22.703 -3.734 1 89 186 PHE B C 1
ATOM 3340 O O . PHE B 1 186 ? 24.203 -22.875 -3.551 1 89 186 PHE B O 1
ATOM 3347 N N . GLY B 1 187 ? 22.281 -23.531 -4.398 1 88.19 187 GLY B N 1
ATOM 3348 C CA . GLY B 1 187 ? 22.859 -24.734 -4.98 1 88.19 187 GLY B CA 1
ATOM 3349 C C . GLY B 1 187 ? 23.5 -24.5 -6.328 1 88.19 187 GLY B C 1
ATOM 3350 O O . GLY B 1 187 ? 24.562 -25.062 -6.625 1 88.19 187 GLY B O 1
ATOM 3351 N N . SER B 1 188 ? 22.969 -23.609 -7.078 1 89 188 SER B N 1
ATOM 3352 C CA . SER B 1 188 ? 23.422 -23.422 -8.453 1 89 188 SER B CA 1
ATOM 3353 C C . SER B 1 188 ? 24.578 -22.438 -8.523 1 89 188 SER B C 1
ATOM 3355 O O . SER B 1 188 ? 25.578 -22.688 -9.18 1 89 188 SER B O 1
ATOM 3357 N N . HIS B 1 189 ? 24.453 -21.281 -7.855 1 87.44 189 HIS B N 1
ATOM 3358 C CA . HIS B 1 189 ? 25.422 -20.203 -8.039 1 87.44 189 HIS B CA 1
ATOM 3359 C C . HIS B 1 189 ? 26.25 -19.969 -6.777 1 87.44 189 HIS B C 1
ATOM 3361 O O . HIS B 1 189 ? 27.359 -19.438 -6.836 1 87.44 189 HIS B O 1
ATOM 3367 N N . LEU B 1 190 ? 25.703 -20.391 -5.645 1 87.25 190 LEU B N 1
ATOM 3368 C CA . LEU B 1 190 ? 26.406 -20.156 -4.383 1 87.25 190 LEU B CA 1
ATOM 3369 C C . LEU B 1 190 ? 26.766 -21.469 -3.711 1 87.25 190 LEU B C 1
ATOM 3371 O O . LEU B 1 190 ? 26.719 -21.594 -2.484 1 87.25 190 LEU B O 1
ATOM 3375 N N . TRP B 1 191 ? 27.141 -22.375 -4.5 1 85.38 191 TRP B N 1
ATOM 3376 C CA . TRP B 1 191 ? 27.422 -23.719 -4.035 1 85.38 191 TRP B CA 1
ATOM 3377 C C . TRP B 1 191 ? 28.641 -23.734 -3.113 1 85.38 191 TRP B C 1
ATOM 3379 O O . TRP B 1 191 ? 28.812 -24.656 -2.309 1 85.38 191 TRP B O 1
ATOM 3389 N N . PHE B 1 192 ? 29.375 -22.734 -3.148 1 89.38 192 PHE B N 1
ATOM 3390 C CA . PHE B 1 192 ? 30.609 -22.688 -2.371 1 89.38 192 PHE B CA 1
ATOM 3391 C C . PHE B 1 192 ? 30.312 -22.359 -0.912 1 89.38 192 PHE B C 1
ATOM 3393 O O . PHE B 1 192 ? 31.172 -22.547 -0.047 1 89.38 192 PHE B O 1
ATOM 3400 N N . LEU B 1 193 ? 29.109 -21.969 -0.603 1 89.38 193 LEU B N 1
ATOM 3401 C CA . LEU B 1 193 ? 28.75 -21.641 0.769 1 89.38 193 LEU B CA 1
ATOM 3402 C C . LEU B 1 193 ? 28.328 -22.875 1.544 1 89.38 193 LEU B C 1
ATOM 3404 O O . LEU B 1 193 ? 27.688 -23.781 0.991 1 89.38 193 LEU B O 1
ATOM 3408 N N . PRO B 1 194 ? 28.812 -22.922 2.828 1 92.19 194 PRO B N 1
ATOM 3409 C CA . PRO B 1 194 ? 28.359 -24.047 3.66 1 92.19 194 PRO B CA 1
ATOM 3410 C C . PRO B 1 194 ? 26.828 -24.141 3.73 1 92.19 194 PRO B C 1
ATOM 3412 O O . PRO B 1 194 ? 26.141 -23.125 3.68 1 92.19 194 PRO B O 1
ATOM 3415 N N . LYS B 1 195 ? 26.328 -25.359 3.953 1 90.19 195 LYS B N 1
ATOM 3416 C CA . LYS B 1 195 ? 24.906 -25.656 3.887 1 90.19 195 LYS B CA 1
ATOM 3417 C C . LYS B 1 195 ? 24.141 -24.953 5.012 1 90.19 195 LYS B C 1
ATOM 3419 O O . LYS B 1 195 ? 22.953 -24.656 4.871 1 90.19 195 LYS B O 1
ATOM 3424 N N . PHE B 1 196 ? 24.906 -24.578 6.07 1 92.25 196 PHE B N 1
ATOM 3425 C CA . PHE B 1 196 ? 24.203 -24 7.207 1 92.25 196 PHE B CA 1
ATOM 3426 C C . PHE B 1 196 ? 23.938 -22.516 6.969 1 92.25 196 PHE B C 1
ATOM 3428 O O . PHE B 1 196 ? 23.141 -21.906 7.688 1 92.25 196 PHE B O 1
ATOM 3435 N N . VAL B 1 197 ? 24.516 -21.969 6.012 1 92.31 197 VAL B N 1
ATOM 3436 C CA . VAL B 1 197 ? 24.391 -20.547 5.73 1 92.31 197 VAL B CA 1
ATOM 3437 C C . VAL B 1 197 ? 22.953 -20.234 5.301 1 92.31 197 VAL B C 1
ATOM 3439 O O . VAL B 1 197 ? 22.406 -19.188 5.648 1 92.31 197 VAL B O 1
ATOM 3442 N N . GLN B 1 198 ? 22.375 -21.172 4.637 1 92.62 198 GLN B N 1
ATOM 3443 C CA . GLN B 1 198 ? 21.031 -20.953 4.121 1 92.62 198 GLN B CA 1
ATOM 3444 C C . GLN B 1 198 ? 20.016 -20.828 5.258 1 92.62 198 GLN B C 1
ATOM 3446 O O . GLN B 1 198 ? 19.344 -19.812 5.391 1 92.62 198 GLN B O 1
ATOM 3451 N N . PRO B 1 199 ? 19.953 -21.828 6.168 1 94 199 PRO B N 1
ATOM 3452 C CA . PRO B 1 199 ? 19 -21.688 7.266 1 94 199 PRO B CA 1
ATOM 3453 C C . PRO B 1 199 ? 19.391 -20.594 8.258 1 94 199 PRO B C 1
ATOM 3455 O O . PRO B 1 199 ? 18.531 -19.938 8.836 1 94 199 PRO B O 1
ATOM 3458 N N . LEU B 1 200 ? 20.625 -20.375 8.43 1 94.62 200 LEU B N 1
ATOM 3459 C CA . LEU B 1 200 ? 21.094 -19.328 9.336 1 94.62 200 LEU B CA 1
ATOM 3460 C C . LEU B 1 200 ? 20.688 -17.938 8.836 1 94.62 200 LEU B C 1
ATOM 3462 O O . LEU B 1 200 ? 20.234 -17.094 9.617 1 94.62 200 LEU B O 1
ATOM 3466 N N . GLY B 1 201 ? 20.891 -17.719 7.566 1 95.56 201 GLY B N 1
ATOM 3467 C CA . GLY B 1 201 ? 20.469 -16.453 6.977 1 95.56 201 GLY B CA 1
ATOM 3468 C C . GLY B 1 201 ? 18.984 -16.203 7.109 1 95.56 201 GLY B C 1
ATOM 3469 O O . GLY B 1 201 ? 18.562 -15.07 7.363 1 95.56 201 GLY B O 1
ATOM 3470 N N . LEU B 1 202 ? 18.234 -17.219 7.004 1 96.31 202 LEU B N 1
ATOM 3471 C CA . LEU B 1 202 ? 16.797 -17.125 7.141 1 96.31 202 LEU B CA 1
ATOM 3472 C C . LEU B 1 202 ? 16.406 -16.703 8.555 1 96.31 202 LEU B C 1
ATOM 3474 O O . LEU B 1 202 ? 15.539 -15.844 8.742 1 96.31 202 LEU B O 1
ATOM 3478 N N . VAL B 1 203 ? 17.078 -17.25 9.477 1 96.75 203 VAL B N 1
ATOM 3479 C CA . VAL B 1 203 ? 16.781 -16.984 10.875 1 96.75 203 VAL B CA 1
ATOM 3480 C C . VAL B 1 203 ? 17.203 -15.555 11.227 1 96.75 203 VAL B C 1
ATOM 3482 O O . VAL B 1 203 ? 16.422 -14.797 11.812 1 96.75 203 VAL B O 1
ATOM 3485 N N . ILE B 1 204 ? 18.422 -15.164 10.844 1 96.69 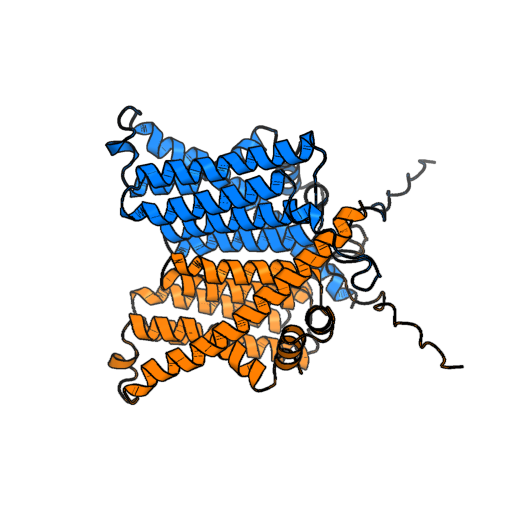204 ILE B N 1
ATOM 3486 C CA . ILE B 1 204 ? 18.953 -13.852 11.18 1 96.69 204 ILE B CA 1
ATOM 3487 C C . ILE B 1 204 ? 18.125 -12.758 10.508 1 96.69 204 ILE B C 1
ATOM 3489 O O . ILE B 1 204 ? 17.703 -11.805 11.156 1 96.69 204 ILE B O 1
ATOM 3493 N N . LEU B 1 205 ? 17.875 -12.961 9.281 1 97.31 205 LEU B N 1
ATOM 3494 C CA . LEU B 1 205 ? 17.094 -11.977 8.547 1 97.31 205 LEU B CA 1
ATOM 3495 C C . LEU B 1 205 ? 15.641 -11.984 9 1 97.31 205 LEU B C 1
ATOM 3497 O O . LEU B 1 205 ? 14.992 -10.938 9.047 1 97.31 205 LEU B O 1
ATOM 3501 N N . GLY B 1 206 ? 15.156 -13.148 9.367 1 97.75 206 GLY B N 1
ATOM 3502 C CA . GLY B 1 206 ? 13.805 -13.25 9.891 1 97.75 206 GLY B CA 1
ATOM 3503 C C . GLY B 1 206 ? 13.602 -12.492 11.188 1 97.75 206 GLY B C 1
ATOM 3504 O O . GLY B 1 206 ? 12.586 -11.82 11.375 1 97.75 206 GLY B O 1
ATOM 3505 N N . MET B 1 207 ? 14.547 -12.562 12.016 1 96.81 207 MET B N 1
ATOM 3506 C CA . MET B 1 207 ? 14.477 -11.844 13.281 1 96.81 207 MET B CA 1
ATOM 3507 C C . MET B 1 207 ? 14.547 -10.336 13.055 1 96.81 207 MET B C 1
ATOM 3509 O O . MET B 1 207 ? 13.875 -9.57 13.75 1 96.81 207 MET B O 1
ATOM 3513 N N . GLY B 1 208 ? 15.352 -9.938 12.156 1 96.12 208 GLY B N 1
ATOM 3514 C CA . GLY B 1 208 ? 15.375 -8.531 11.797 1 96.12 208 GLY B CA 1
ATOM 3515 C C . GLY B 1 208 ? 14.047 -8.023 11.273 1 96.12 208 GLY B C 1
ATOM 3516 O O . GLY B 1 208 ? 13.609 -6.926 11.625 1 96.12 208 GLY B O 1
ATOM 3517 N N . ARG B 1 209 ? 13.43 -8.836 10.484 1 96.94 209 ARG B N 1
ATOM 3518 C CA . ARG B 1 209 ? 12.133 -8.477 9.922 1 96.94 209 ARG B CA 1
ATOM 3519 C C . ARG B 1 209 ? 11.062 -8.422 11.016 1 96.94 209 ARG B C 1
ATOM 3521 O O . ARG B 1 209 ? 10.164 -7.586 10.961 1 96.94 209 ARG B O 1
ATOM 3528 N N . LEU B 1 210 ? 11.156 -9.336 11.938 1 96.31 210 LEU B N 1
ATOM 3529 C CA . LEU B 1 210 ? 10.211 -9.344 13.055 1 96.31 210 LEU B CA 1
ATOM 3530 C C . LEU B 1 210 ? 10.336 -8.062 13.875 1 96.31 210 LEU B C 1
ATOM 3532 O O . LEU B 1 210 ? 9.328 -7.492 14.289 1 96.31 210 LEU B O 1
ATOM 3536 N N . LEU B 1 211 ? 11.562 -7.672 14.094 1 94.06 211 LEU B N 1
ATOM 3537 C CA . LEU B 1 211 ? 11.773 -6.41 14.789 1 94.06 211 LEU B CA 1
ATOM 3538 C C . LEU B 1 211 ? 11.18 -5.246 14.008 1 94.06 211 LEU B C 1
ATOM 3540 O O . LEU B 1 211 ? 10.547 -4.359 14.594 1 94.06 211 LEU B O 1
ATOM 3544 N N . CYS B 1 212 ? 11.391 -5.23 12.758 1 94.62 212 CYS B N 1
ATOM 3545 C CA . CYS B 1 212 ? 10.797 -4.203 11.906 1 94.62 212 CYS B CA 1
ATOM 3546 C C . CYS B 1 212 ? 9.281 -4.215 12.008 1 94.62 212 CYS B C 1
ATOM 3548 O O . CYS B 1 212 ? 8.648 -3.16 12.055 1 94.62 212 CYS B O 1
ATOM 3550 N N . PHE B 1 213 ? 8.773 -5.41 12.039 1 96.25 213 PHE B N 1
ATOM 3551 C CA . PHE B 1 213 ? 7.336 -5.59 12.164 1 96.25 213 PHE B CA 1
ATOM 3552 C C . PHE B 1 213 ? 6.816 -4.957 13.453 1 96.25 213 PHE B C 1
ATOM 3554 O O .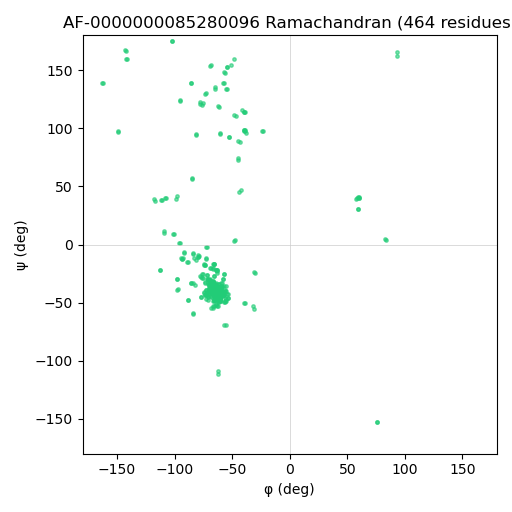 PHE B 1 213 ? 5.797 -4.266 13.445 1 96.25 213 PHE B O 1
ATOM 3561 N N . LEU B 1 214 ? 7.48 -5.102 14.469 1 93.19 214 LEU B N 1
ATOM 3562 C CA . LEU B 1 214 ? 7.09 -4.531 15.75 1 93.19 214 LEU B CA 1
ATOM 3563 C C . LEU B 1 214 ? 7.117 -3.006 15.695 1 93.19 214 LEU B C 1
ATOM 3565 O O . LEU B 1 214 ? 6.219 -2.348 16.234 1 93.19 214 LEU B O 1
ATOM 3569 N N . ILE B 1 215 ? 8.062 -2.479 15.094 1 91.75 215 ILE B N 1
ATOM 3570 C CA . ILE B 1 215 ? 8.18 -1.029 14.969 1 91.75 215 ILE B CA 1
ATOM 3571 C C . ILE B 1 215 ? 7.043 -0.49 14.102 1 91.75 215 ILE B C 1
ATOM 3573 O O . ILE B 1 215 ? 6.477 0.564 14.398 1 91.75 215 ILE B O 1
ATOM 3577 N N . GLU B 1 216 ? 6.75 -1.206 13.07 1 94.56 216 GLU B N 1
ATOM 3578 C CA . GLU B 1 216 ? 5.652 -0.804 12.195 1 94.56 216 GLU B CA 1
ATOM 3579 C C . GLU B 1 216 ? 4.32 -0.811 12.945 1 94.56 216 GLU B C 1
ATOM 3581 O O . GLU B 1 216 ? 3.52 0.116 12.805 1 94.56 216 GLU B O 1
ATOM 3586 N N . ILE B 1 217 ? 4.109 -1.84 13.719 1 94.69 217 ILE B N 1
ATOM 3587 C CA . ILE B 1 217 ? 2.881 -1.944 14.492 1 94.69 217 ILE B CA 1
ATOM 3588 C C . ILE B 1 217 ? 2.809 -0.801 15.5 1 94.69 217 ILE B C 1
ATOM 3590 O O . ILE B 1 217 ? 1.738 -0.235 15.734 1 94.69 217 ILE B O 1
ATOM 3594 N N . TRP B 1 218 ? 3.916 -0.494 16.031 1 90.62 218 TRP B N 1
ATOM 3595 C CA . TRP B 1 218 ? 3.979 0.624 16.969 1 90.62 218 TRP B CA 1
ATOM 3596 C C . TRP B 1 218 ? 3.605 1.933 16.281 1 90.62 218 TRP B C 1
ATOM 3598 O O . TRP B 1 218 ? 2.828 2.725 16.812 1 90.62 218 TRP B O 1
ATOM 3608 N N . SER B 1 219 ? 4.156 2.148 15.148 1 90.88 219 SER B N 1
ATOM 3609 C CA . SER B 1 219 ? 3.846 3.35 14.383 1 90.88 219 SER B CA 1
ATOM 3610 C C . SER B 1 219 ? 2.355 3.443 14.078 1 90.88 219 SER B C 1
ATOM 3612 O O . SER B 1 219 ? 1.756 4.516 14.203 1 90.88 219 SER B O 1
ATOM 3614 N N . ILE B 1 220 ? 1.742 2.379 13.734 1 94.06 220 ILE B N 1
ATOM 3615 C CA . ILE B 1 220 ? 0.32 2.33 13.414 1 94.06 220 ILE B CA 1
ATOM 3616 C C . ILE B 1 220 ? -0.503 2.621 14.664 1 94.06 220 ILE B C 1
ATOM 3618 O O . ILE B 1 220 ? -1.469 3.387 14.617 1 94.06 220 ILE B O 1
ATOM 3622 N N . TRP B 1 221 ? -0.046 2.059 15.727 1 91.25 221 TRP B N 1
ATOM 3623 C CA . TRP B 1 221 ? -0.751 2.266 16.984 1 91.25 221 TRP B CA 1
ATOM 3624 C C . TRP B 1 221 ? -0.729 3.736 17.391 1 91.25 221 TRP B C 1
ATOM 3626 O O . TRP B 1 221 ? -1.738 4.277 17.844 1 91.25 221 TRP B O 1
ATOM 3636 N N . ILE B 1 222 ? 0.36 4.359 17.281 1 86.94 222 ILE B N 1
ATOM 3637 C CA . ILE B 1 222 ? 0.481 5.773 17.609 1 86.94 222 ILE B CA 1
ATOM 3638 C C . ILE B 1 222 ? -0.457 6.594 16.719 1 86.94 222 ILE B C 1
ATOM 3640 O O . ILE B 1 222 ? -1.134 7.504 17.203 1 86.94 222 ILE B O 1
ATOM 3644 N N . HIS B 1 223 ? -0.456 6.285 15.5 1 90.31 223 HIS B N 1
ATOM 3645 C CA . HIS B 1 223 ? -1.334 7 14.578 1 90.31 223 HIS B CA 1
ATOM 3646 C C . HIS B 1 223 ? -2.799 6.824 14.969 1 90.31 223 HIS B C 1
ATOM 3648 O O . HIS B 1 223 ? -3.566 7.789 14.969 1 90.31 223 HIS B O 1
ATOM 3654 N N . ILE B 1 224 ? -3.182 5.617 15.312 1 92.38 224 ILE B N 1
ATOM 3655 C CA . ILE B 1 224 ? -4.551 5.336 15.742 1 92.38 224 ILE B CA 1
ATOM 3656 C C . ILE B 1 224 ? -4.887 6.164 16.984 1 92.38 224 ILE B C 1
ATOM 3658 O O . ILE B 1 224 ? -5.961 6.766 17.062 1 92.38 224 ILE B O 1
ATOM 3662 N N . SER B 1 225 ? -3.965 6.195 17.891 1 88.38 225 SER B N 1
ATOM 3663 C CA . SER B 1 225 ? -4.176 6.977 19.094 1 88.38 225 SER B CA 1
ATOM 3664 C C . SER B 1 225 ? -4.414 8.445 18.781 1 88.38 225 SER B C 1
ATOM 3666 O O . SER B 1 225 ? -5.277 9.086 19.375 1 88.38 225 SER B O 1
ATOM 3668 N N . VAL B 1 226 ? -3.691 8.914 17.859 1 84.69 226 VAL B N 1
ATOM 3669 C CA . VAL B 1 226 ? -3.826 10.312 17.453 1 84.69 226 VAL B CA 1
ATOM 3670 C C . VAL B 1 226 ? -5.188 10.531 16.797 1 84.69 226 VAL B C 1
ATOM 3672 O O . VAL B 1 226 ? -5.848 11.539 17.047 1 84.69 226 VAL B O 1
ATOM 3675 N N . LEU B 1 227 ? -5.617 9.641 16.016 1 88.38 227 LEU B N 1
ATOM 3676 C CA . LEU B 1 227 ? -6.918 9.742 15.359 1 88.38 227 LEU B CA 1
ATOM 3677 C C . LEU B 1 227 ? -8.047 9.727 16.391 1 88.38 227 LEU B C 1
ATOM 3679 O O . LEU B 1 227 ? -9.039 10.438 16.219 1 88.38 227 LEU B O 1
ATOM 3683 N N . LEU B 1 228 ? -7.863 8.938 17.422 1 89.56 228 LEU B N 1
ATOM 3684 C CA . LEU B 1 228 ? -8.883 8.82 18.453 1 89.56 228 LEU B CA 1
ATOM 3685 C C . LEU B 1 228 ? -8.969 10.102 19.281 1 89.56 228 LEU B C 1
ATOM 3687 O O . LEU B 1 228 ? -10.055 10.508 19.703 1 89.56 228 LEU B O 1
ATOM 3691 N N . VAL B 1 229 ? -7.863 10.719 19.469 1 82.81 229 VAL B N 1
ATOM 3692 C CA . VAL B 1 229 ? -7.812 11.984 20.203 1 82.81 229 VAL B CA 1
ATOM 3693 C C . VAL B 1 229 ? -8.5 13.078 19.391 1 82.81 229 VAL B C 1
ATOM 3695 O O . VAL B 1 229 ? -9.297 13.852 19.938 1 82.81 229 VAL B O 1
ATOM 3698 N N . ASN B 1 230 ? -8.289 13.133 18.109 1 79.25 230 ASN B N 1
ATOM 3699 C CA . ASN B 1 230 ? -8.789 14.203 17.25 1 79.25 230 ASN B CA 1
ATOM 3700 C C . ASN B 1 230 ? -10.273 14.016 16.938 1 79.25 230 ASN B C 1
ATOM 3702 O O . ASN B 1 230 ? -10.961 14.977 16.594 1 79.25 230 ASN B O 1
ATOM 3706 N N . THR B 1 231 ? -10.789 12.828 16.938 1 74.69 231 THR B N 1
ATOM 3707 C CA . THR B 1 231 ? -12.211 12.586 16.703 1 74.69 231 THR B CA 1
ATOM 3708 C C . THR B 1 231 ? -13.047 13.188 17.844 1 74.69 231 THR B C 1
ATOM 3710 O O . THR B 1 231 ? -14.141 13.703 17.594 1 74.69 231 THR B O 1
ATOM 3713 N N . SER B 1 232 ? -12.633 13.125 18.953 1 63.38 232 SER B N 1
ATOM 3714 C CA . SER B 1 232 ? -13.359 13.641 20.109 1 63.38 232 SER B CA 1
ATOM 3715 C C . SER B 1 232 ? -13.414 15.164 20.094 1 63.38 232 SER B C 1
ATOM 3717 O O . SER B 1 232 ? -14.297 15.766 20.719 1 63.38 232 SER B O 1
ATOM 3719 N N . MET B 1 233 ? -12.523 15.727 19.375 1 56.59 233 MET B N 1
ATOM 3720 C CA . MET B 1 233 ? -12.484 17.188 19.359 1 56.59 233 MET B CA 1
ATOM 3721 C C . MET B 1 233 ? -13.398 17.75 18.281 1 56.59 233 MET B C 1
ATOM 3723 O O . MET B 1 233 ? -13.664 18.953 18.25 1 56.59 233 MET B O 1
ATOM 3727 N N . SER B 1 234 ? -13.852 16.906 17.328 1 52.81 234 SER B N 1
ATOM 3728 C CA . SER B 1 234 ? -14.758 17.391 16.297 1 52.81 234 SER B CA 1
ATOM 3729 C C . SER B 1 234 ? -16.219 17.125 16.672 1 52.81 234 SER B C 1
ATOM 3731 O O . SER B 1 234 ? -16.516 16.125 17.328 1 52.81 234 SER B O 1
#